Protein AF-A0A3L7P9E7-F1 (afdb_monomer)

Foldseek 3Di:
DVVVVVVVVVVVVVVVCVVLLLVLLVQLQVLCVVLVHDRDDSVLSSVLRVVLVVQLVVLLQVLLLVVLQVVCVVDVDCPDPVSNPDDSVNSVVDDPVVSLVSLVVPPVGSCVSNVRSLVRSLVSQCVSRVDPSVSSSSSSVSSVVVSVVVVVVVVVVVVVVVVVVCVVCVPVVVVVVVVVVVVVVCPPVVVVCVVVVVVVVVVVVVVVVPVPDDDDDDDDDDDDDDDDDDDDDDDDDDDDDDPPPVVVVVVVVVVVCVVCVVVLVVVCVVCVVVLVVDPPVVSVCVVVVVVVVVVVVVVVVVVVVVVVVVVVVVCVVVVVPPDPPVQVPLAQDEPVVLPDQPFDDDQKFKDFVNFTWAFAEKEKAFEADPQPDDDLVCRLVVLCQLPNPRSVRCVRRVHHGYYHYHDHDQVVFLVVLVVSYHFPDDPPFFGQWAKEWGWECPDPTIMIMITIIGTPDGHPRHYDYDYYSCSPVGMDMDGDD

Mean predicted aligned error: 16.11 Å

Nearest PDB structures (foldseek):
  5i6r-assembly1_A-2  TM=1.136E-01  e=8.515E+00  Homo sapiens

Solvent-accessible surface area (backbone atoms only — not comparable to full-atom values): 27394 Å² total; per-residue (Å²): 111,70,71,58,62,58,49,51,55,54,51,51,51,50,54,52,47,66,57,47,46,61,53,50,22,51,43,44,34,51,28,28,47,75,71,74,40,81,61,61,52,70,71,54,27,59,50,41,49,57,51,22,52,50,48,18,49,52,39,25,51,54,46,35,50,52,50,52,59,59,43,57,78,75,42,88,64,86,65,65,75,74,60,81,76,51,50,69,71,61,54,67,71,44,57,68,71,58,53,48,53,59,36,54,71,38,80,93,52,45,63,52,26,58,54,50,12,50,52,46,24,31,50,43,44,15,66,65,66,75,45,60,65,74,58,22,44,51,31,49,52,50,28,50,54,53,48,50,52,50,48,55,51,50,52,50,50,50,53,49,52,50,52,52,52,46,66,77,37,55,68,60,47,54,52,49,50,50,49,51,48,52,58,66,67,44,68,48,66,64,57,55,46,47,53,46,50,54,48,47,54,54,41,54,62,48,54,74,69,55,82,68,80,88,84,89,84,92,86,90,89,87,88,82,90,82,86,90,78,93,85,83,88,84,85,88,78,92,86,89,84,84,80,52,71,64,57,51,50,50,53,51,50,52,54,47,48,67,69,43,46,67,55,50,52,54,48,48,61,70,40,42,76,62,43,69,77,46,59,68,73,58,36,57,40,43,74,72,52,39,53,56,57,50,52,53,50,51,50,51,50,50,50,52,46,52,50,48,52,48,48,53,50,47,46,56,65,52,49,71,71,78,59,76,67,76,73,66,68,78,66,70,44,52,56,68,76,65,59,74,79,85,51,73,86,62,59,61,42,43,18,52,80,81,45,53,33,43,56,50,31,41,36,41,23,30,34,45,90,77,24,70,86,84,57,76,85,47,50,39,62,54,33,26,70,57,40,82,67,40,22,61,46,47,67,55,42,64,37,51,75,44,77,50,71,72,36,78,41,87,76,52,44,42,55,52,51,64,70,29,49,43,66,80,63,61,90,92,55,65,30,40,46,32,38,39,21,35,46,48,60,75,80,90,28,36,34,34,41,36,40,38,28,46,31,85,56,75,33,82,64,49,72,44,80,40,65,54,86,46,46,60,78,45,45,47,80,42,76,62,130

Radius of gyration: 39.95 Å; Cα contacts (8 Å, |Δi|>4): 438; chains: 1; bounding box: 113×69×103 Å

pLDDT: mean 83.13, std 16.73, range [32.22, 98.38]

Secondary structure (DSSP, 8-state):
-HHHHHHHHHHHHHHHHHHHHHHHHHHHHHHHHHTTPPPPPHHHHHHHHHHHHHHHHHHHHHHHHHHHHHHHHH--S---TTTTT--HHHHHHS-HHHHHHHHHT-TTTTTHHHHHHHHHHHHHHHHHHT--HHHHHHHHHHHHHHHHHHHHHHHHHHHHHHHHHHHH-HHHHHHHHHHHHHHHT---HHHHHHHHHHHHHHHHHHHHHH-S-----------------------------SSHHHHHHHHHHHHHHHHHHHHHHHHHHHHHHHHTTS-HHHHHHIIIIIHHHHHHHHHHHHHHHHHHHHHHHHHHHHHHHH--------PPEEGGGG-S-SSPP-SEEEEETTEEEEEEEEEEEEBSSSS----GGGHHHHHHHHSTTHHHHHHHH--EEEEPPPB--TTHHHHHHHHHEE-SSPTTS-EEEEEEEEEE-STT--EEEEEEEEEEEEES--EEEPPTTTHHHHEEEEE--

Structure (mmCIF, N/CA/C/O backbone):
data_AF-A0A3L7P9E7-F1
#
_entry.id   AF-A0A3L7P9E7-F1
#
loop_
_atom_site.group_PDB
_atom_site.id
_atom_site.type_symbol
_atom_site.label_atom_id
_atom_site.label_alt_id
_atom_site.label_comp_id
_atom_site.label_asym_id
_atom_site.label_entity_id
_atom_site.label_seq_id
_atom_site.pdbx_PDB_ins_code
_atom_site.Cartn_x
_atom_site.Cartn_y
_atom_site.Cartn_z
_atom_site.occupancy
_atom_site.B_iso_or_equiv
_atom_site.auth_seq_id
_atom_site.auth_comp_id
_atom_site.auth_asym_id
_atom_site.auth_atom_id
_atom_site.pdbx_PDB_model_num
ATOM 1 N N . MET A 1 1 ? 33.850 -22.495 -23.820 1.00 42.66 1 MET A N 1
ATOM 2 C CA . MET A 1 1 ? 33.641 -21.0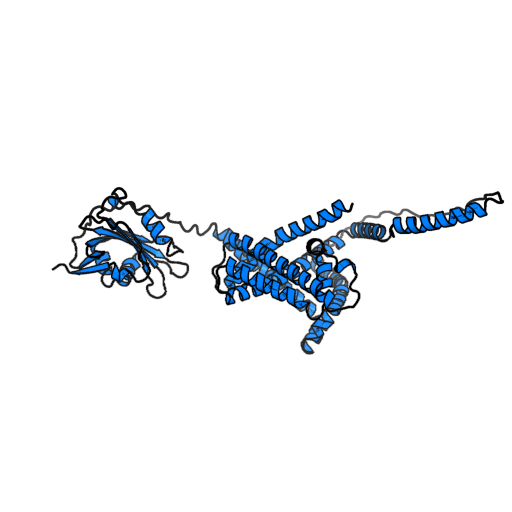31 -23.702 1.00 42.66 1 MET A CA 1
ATOM 3 C C . MET A 1 1 ? 32.177 -20.617 -23.871 1.00 42.66 1 MET A C 1
ATOM 5 O O . MET A 1 1 ? 31.767 -19.700 -23.173 1.00 42.66 1 MET A O 1
ATOM 9 N N . GLU A 1 2 ? 31.360 -21.307 -24.678 1.00 44.41 2 GLU A N 1
ATOM 10 C CA . GLU A 1 2 ? 29.907 -21.038 -24.782 1.00 44.41 2 GLU A CA 1
ATOM 11 C C . GLU A 1 2 ? 29.156 -21.143 -23.442 1.00 44.41 2 GLU A C 1
ATOM 13 O O . GLU A 1 2 ? 28.278 -20.334 -23.158 1.00 44.41 2 GLU A O 1
ATOM 18 N N . PHE A 1 3 ? 29.571 -22.058 -22.558 1.00 48.28 3 PHE A N 1
ATOM 19 C CA . PHE A 1 3 ? 28.985 -22.191 -21.220 1.00 48.28 3 PHE A CA 1
ATOM 20 C C . PHE A 1 3 ? 29.158 -20.923 -20.361 1.00 48.28 3 PHE A C 1
ATOM 22 O O . PHE A 1 3 ? 28.225 -20.516 -19.675 1.00 48.28 3 PHE A O 1
ATOM 29 N N . LEU A 1 4 ? 30.308 -20.240 -20.440 1.00 46.34 4 LEU A N 1
ATOM 30 C CA . LEU A 1 4 ? 30.561 -19.002 -19.684 1.00 46.34 4 LEU A CA 1
ATOM 31 C C . LEU A 1 4 ? 29.847 -17.786 -20.298 1.00 46.34 4 LEU A C 1
ATOM 33 O O . LEU A 1 4 ? 29.355 -16.937 -19.558 1.00 46.34 4 LEU A O 1
ATOM 37 N N . ALA A 1 5 ? 29.724 -17.731 -21.629 1.00 58.94 5 ALA A N 1
ATOM 38 C CA . ALA A 1 5 ? 28.963 -16.687 -22.322 1.00 58.94 5 ALA A CA 1
ATOM 39 C C . ALA A 1 5 ? 27.445 -16.796 -22.070 1.00 58.94 5 ALA A C 1
ATOM 41 O O . ALA A 1 5 ? 26.758 -15.783 -21.976 1.00 58.94 5 ALA A O 1
ATOM 42 N N . SER A 1 6 ? 26.929 -18.017 -21.897 1.00 68.38 6 SER A N 1
ATOM 43 C CA . SER A 1 6 ? 25.537 -18.269 -21.504 1.00 68.38 6 SER A CA 1
ATOM 44 C C . SER A 1 6 ? 25.238 -17.787 -20.078 1.00 68.38 6 SER A C 1
ATOM 46 O O . SER A 1 6 ? 24.182 -17.213 -19.824 1.00 68.38 6 SER A O 1
ATOM 48 N N . HIS A 1 7 ? 26.155 -17.999 -19.128 1.00 76.38 7 HIS A N 1
ATOM 49 C CA . HIS A 1 7 ? 25.916 -17.666 -17.717 1.00 76.38 7 HIS A CA 1
ATOM 50 C C . HIS A 1 7 ? 26.049 -16.168 -17.413 1.00 76.38 7 HIS A C 1
ATOM 52 O O . HIS A 1 7 ? 25.326 -15.654 -16.558 1.00 76.38 7 HIS A O 1
ATOM 58 N N . SER A 1 8 ? 26.920 -15.443 -18.122 1.00 78.50 8 SER A N 1
ATOM 59 C CA . SER A 1 8 ? 27.117 -14.005 -17.894 1.00 78.50 8 SER A CA 1
ATOM 60 C C . SER A 1 8 ? 25.863 -13.174 -18.198 1.00 78.50 8 SER A C 1
ATOM 62 O O . SER A 1 8 ? 25.577 -12.218 -17.477 1.00 78.50 8 SER A O 1
ATOM 64 N N . GLY A 1 9 ? 25.069 -13.573 -19.199 1.00 78.12 9 GLY A N 1
ATOM 65 C CA . GLY A 1 9 ? 23.810 -12.906 -19.543 1.00 78.12 9 GLY A CA 1
ATOM 66 C C . GLY A 1 9 ? 22.757 -12.997 -18.435 1.00 78.12 9 GLY A C 1
ATOM 67 O O . GLY A 1 9 ? 22.134 -11.993 -18.088 1.00 78.12 9 GLY A O 1
ATOM 68 N N . TRP A 1 10 ? 22.601 -14.176 -17.825 1.00 80.44 10 TRP A N 1
ATOM 69 C CA . TRP A 1 10 ? 21.658 -14.381 -16.721 1.00 80.44 10 TRP A CA 1
ATOM 70 C C . TRP A 1 10 ? 22.066 -13.632 -15.456 1.00 80.44 10 TRP A C 1
ATOM 72 O O . TRP A 1 10 ? 21.206 -13.065 -14.786 1.00 80.44 10 TRP A O 1
ATOM 82 N N . ILE A 1 11 ? 23.367 -13.581 -15.153 1.00 82.75 11 ILE A N 1
ATOM 83 C CA . ILE A 1 11 ? 23.885 -12.817 -14.011 1.00 82.75 11 ILE A CA 1
ATOM 84 C C . ILE A 1 11 ? 23.603 -11.327 -14.206 1.00 82.75 11 ILE A C 1
ATOM 86 O O . ILE A 1 11 ? 23.070 -10.689 -13.301 1.00 82.75 11 ILE A O 1
ATOM 90 N N . LEU A 1 12 ? 23.888 -10.780 -15.393 1.00 81.19 12 LEU A N 1
ATOM 91 C CA . LEU A 1 12 ? 23.609 -9.376 -15.694 1.00 81.19 12 LEU A CA 1
ATOM 92 C C . LEU A 1 12 ? 22.113 -9.073 -15.547 1.00 81.19 12 LEU A C 1
ATOM 94 O O . LEU A 1 12 ? 21.746 -8.117 -14.869 1.00 81.19 12 LEU A O 1
ATOM 98 N N . LEU A 1 13 ? 21.250 -9.924 -16.109 1.00 82.50 13 LEU A N 1
ATOM 99 C CA . LEU A 1 13 ? 19.800 -9.762 -16.032 1.00 82.50 13 LEU A CA 1
ATOM 100 C C . LEU A 1 13 ? 19.285 -9.851 -14.589 1.00 82.50 13 LEU A C 1
ATOM 102 O O . LEU A 1 13 ? 18.456 -9.036 -14.187 1.00 82.50 13 LEU A O 1
ATOM 106 N N . ALA A 1 14 ? 19.810 -10.782 -13.788 1.00 85.75 14 ALA A N 1
ATOM 107 C CA . ALA A 1 14 ? 19.477 -10.908 -12.372 1.00 85.75 14 ALA A CA 1
ATOM 108 C C . ALA A 1 14 ? 19.924 -9.676 -11.570 1.00 85.75 14 ALA A C 1
ATOM 110 O O . ALA A 1 14 ? 19.140 -9.142 -10.786 1.00 85.75 14 ALA A O 1
ATOM 111 N N . CYS A 1 15 ? 21.140 -9.173 -11.797 1.00 86.12 15 CYS A N 1
ATOM 112 C CA . CYS A 1 15 ? 21.637 -7.949 -11.167 1.00 86.12 15 CYS A CA 1
ATOM 113 C C . CYS A 1 15 ? 20.796 -6.727 -11.558 1.00 86.12 15 CYS A C 1
ATOM 115 O O . CYS A 1 15 ? 20.397 -5.944 -10.694 1.00 86.12 15 CYS A O 1
ATOM 117 N N . THR A 1 16 ? 20.471 -6.581 -12.844 1.00 85.75 16 THR A N 1
ATOM 118 C CA . THR A 1 16 ? 19.607 -5.503 -13.334 1.00 85.75 16 THR A CA 1
ATOM 119 C C . THR A 1 16 ? 18.213 -5.591 -12.715 1.00 85.75 16 THR A C 1
ATOM 121 O O . THR A 1 16 ? 17.692 -4.577 -12.252 1.00 85.75 16 THR A O 1
ATOM 124 N N . ALA A 1 17 ? 17.624 -6.786 -12.626 1.00 88.25 17 ALA A N 1
ATOM 125 C CA . ALA A 1 17 ? 16.331 -6.992 -11.979 1.00 88.25 17 ALA A CA 1
ATOM 126 C C . ALA A 1 17 ? 16.376 -6.650 -10.479 1.00 88.25 17 ALA A C 1
ATOM 128 O O . ALA A 1 17 ? 15.481 -5.968 -9.978 1.00 88.25 17 ALA A O 1
ATOM 129 N N . LEU A 1 18 ? 17.439 -7.049 -9.775 1.00 89.94 18 LEU A N 1
ATOM 130 C CA . LEU A 1 18 ? 17.623 -6.784 -8.345 1.00 89.94 18 LEU A CA 1
ATOM 131 C C . LEU A 1 18 ? 17.673 -5.280 -8.038 1.00 89.94 18 LEU A C 1
ATOM 133 O O . LEU A 1 18 ? 17.160 -4.849 -7.008 1.00 89.94 18 LEU A O 1
ATOM 137 N N . ILE A 1 19 ? 18.221 -4.476 -8.952 1.00 89.31 19 ILE A N 1
ATOM 138 C CA . ILE A 1 19 ? 18.267 -3.012 -8.831 1.00 89.31 19 ILE A CA 1
ATOM 139 C C . ILE A 1 19 ? 16.945 -2.368 -9.277 1.00 89.31 19 ILE A C 1
ATOM 141 O O . ILE A 1 19 ? 16.421 -1.487 -8.593 1.00 89.31 19 ILE A O 1
ATOM 145 N N . LEU A 1 20 ? 16.377 -2.794 -10.410 1.00 92.12 20 LEU A N 1
ATOM 146 C CA . LEU A 1 20 ? 15.202 -2.143 -10.999 1.00 92.12 20 LEU A CA 1
ATOM 147 C C . LEU A 1 20 ? 13.890 -2.459 -10.273 1.00 92.12 20 LEU A C 1
ATOM 149 O O . LEU A 1 20 ? 12.999 -1.606 -10.270 1.00 92.12 20 LEU A O 1
ATOM 153 N N . ILE A 1 21 ? 13.747 -3.634 -9.647 1.00 94.38 21 ILE A N 1
ATOM 154 C CA . ILE A 1 21 ? 12.513 -4.015 -8.939 1.00 94.38 21 ILE A CA 1
ATOM 155 C C . ILE A 1 21 ? 12.231 -3.074 -7.750 1.00 94.38 21 ILE A C 1
ATOM 157 O O . ILE A 1 21 ? 11.136 -2.506 -7.713 1.00 94.38 21 ILE A O 1
ATOM 161 N N . PRO A 1 22 ? 13.172 -2.817 -6.815 1.00 94.00 22 PRO A N 1
ATOM 162 C CA . PRO A 1 22 ? 12.956 -1.869 -5.719 1.00 94.00 22 PRO A CA 1
ATOM 163 C C . PRO A 1 22 ? 12.655 -0.446 -6.194 1.00 94.00 22 PRO A C 1
ATOM 165 O O . PRO A 1 22 ? 11.786 0.224 -5.630 1.00 94.00 22 PRO A O 1
ATOM 168 N N . ILE A 1 23 ? 13.345 0.009 -7.245 1.00 93.06 23 ILE A N 1
ATOM 169 C CA . ILE A 1 23 ? 13.146 1.343 -7.823 1.00 93.06 23 ILE A CA 1
ATOM 170 C C . ILE A 1 23 ? 11.742 1.452 -8.427 1.00 93.06 23 ILE A C 1
ATOM 172 O O . ILE A 1 23 ? 11.002 2.386 -8.118 1.00 93.06 23 ILE A O 1
ATOM 176 N N . SER A 1 24 ? 11.330 0.452 -9.205 1.00 96.25 24 SER A N 1
ATOM 177 C CA . SER A 1 24 ? 9.988 0.379 -9.787 1.00 96.25 24 SER A CA 1
ATOM 178 C C . SER A 1 24 ? 8.899 0.281 -8.712 1.00 96.25 24 SER A C 1
ATOM 180 O O . SER A 1 24 ? 7.861 0.927 -8.831 1.00 96.25 24 SER A O 1
ATOM 182 N N . ALA A 1 25 ? 9.131 -0.465 -7.626 1.00 95.50 25 ALA A N 1
ATOM 183 C CA . ALA A 1 25 ? 8.208 -0.550 -6.490 1.00 95.50 25 ALA A CA 1
ATOM 184 C C . ALA A 1 25 ? 8.063 0.794 -5.761 1.00 95.50 25 ALA A C 1
ATOM 186 O O . ALA A 1 25 ? 6.965 1.161 -5.337 1.00 95.50 25 ALA A O 1
ATOM 187 N N . PHE A 1 26 ? 9.151 1.555 -5.635 1.00 95.75 26 PHE A N 1
ATOM 188 C CA . PHE A 1 26 ? 9.108 2.915 -5.103 1.00 95.75 26 PHE A CA 1
ATOM 189 C C . PHE A 1 26 ? 8.322 3.861 -6.022 1.00 95.75 26 PHE A C 1
ATOM 191 O O . PHE A 1 26 ? 7.464 4.604 -5.542 1.00 95.75 26 PHE A O 1
ATOM 198 N N . ILE A 1 27 ? 8.561 3.795 -7.333 1.00 95.44 27 ILE A N 1
ATOM 199 C CA . ILE A 1 27 ? 7.838 4.582 -8.341 1.00 95.44 27 ILE A CA 1
ATOM 200 C C . ILE A 1 27 ? 6.341 4.266 -8.307 1.00 95.44 27 ILE A C 1
ATOM 202 O O . ILE A 1 27 ? 5.539 5.194 -8.246 1.00 95.44 27 ILE A O 1
ATOM 206 N N . LEU A 1 28 ? 5.961 2.986 -8.240 1.00 95.62 28 LEU A N 1
ATOM 207 C CA . LEU A 1 28 ? 4.561 2.571 -8.137 1.00 95.62 28 LEU A CA 1
ATOM 208 C C . LEU A 1 28 ? 3.865 3.194 -6.915 1.00 95.62 28 LEU A C 1
ATOM 210 O O . LEU A 1 28 ? 2.740 3.677 -7.022 1.00 95.62 28 LEU A O 1
ATOM 214 N N . ARG A 1 29 ? 4.530 3.231 -5.752 1.00 95.50 29 ARG A N 1
ATOM 215 C CA . ARG A 1 29 ? 3.968 3.861 -4.541 1.00 95.50 29 ARG A CA 1
ATOM 216 C C . ARG A 1 29 ? 3.735 5.357 -4.722 1.00 95.50 29 ARG A C 1
ATOM 218 O O . ARG A 1 29 ? 2.708 5.859 -4.274 1.00 95.50 29 ARG A O 1
ATOM 225 N N . ASN A 1 30 ? 4.668 6.054 -5.369 1.00 92.62 30 ASN A N 1
ATOM 226 C CA . ASN A 1 30 ? 4.513 7.479 -5.658 1.00 92.62 30 ASN A CA 1
ATOM 227 C C . ASN A 1 30 ? 3.399 7.721 -6.680 1.00 92.62 30 ASN A C 1
ATOM 229 O O . ASN A 1 30 ? 2.602 8.633 -6.489 1.00 92.62 30 ASN A O 1
ATOM 233 N N . ALA A 1 31 ? 3.294 6.873 -7.706 1.00 93.62 31 ALA A N 1
ATOM 234 C CA . ALA A 1 31 ? 2.213 6.940 -8.682 1.00 93.62 31 ALA A CA 1
ATOM 235 C C . ALA A 1 31 ? 0.837 6.757 -8.015 1.00 93.62 31 ALA A C 1
ATOM 237 O O . ALA A 1 31 ? -0.071 7.542 -8.273 1.00 93.62 31 ALA A O 1
ATOM 238 N N . CYS A 1 32 ? 0.701 5.806 -7.081 1.00 93.62 32 CYS A N 1
ATOM 239 C CA . CYS A 1 32 ? -0.526 5.635 -6.291 1.00 93.62 32 CYS A CA 1
ATOM 240 C C . CYS A 1 32 ? -0.865 6.890 -5.471 1.00 93.62 32 CYS A C 1
ATOM 242 O O . CYS A 1 32 ? -2.014 7.323 -5.468 1.00 93.62 32 CYS A O 1
ATOM 244 N N . GLY A 1 33 ? 0.138 7.498 -4.825 1.00 88.06 33 GLY A N 1
ATOM 245 C CA . GLY A 1 33 ? -0.046 8.726 -4.048 1.00 88.06 33 GLY A CA 1
ATOM 246 C C . GLY A 1 33 ? -0.485 9.921 -4.901 1.00 88.06 33 GLY A C 1
ATOM 247 O O . GLY A 1 33 ? -1.366 10.668 -4.491 1.00 88.06 33 GLY A O 1
ATOM 248 N N . ILE A 1 34 ? 0.072 10.072 -6.109 1.00 90.31 34 ILE A N 1
ATOM 249 C CA . ILE A 1 34 ? -0.331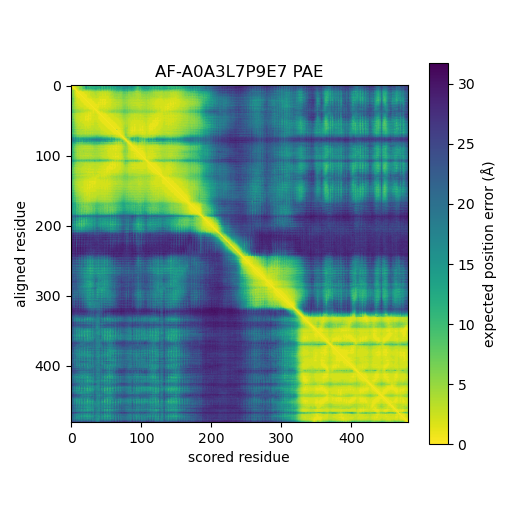 11.117 -7.067 1.00 90.31 34 ILE A CA 1
ATOM 250 C C . ILE A 1 34 ? -1.779 10.904 -7.535 1.00 90.31 34 ILE A C 1
ATOM 252 O O . ILE A 1 34 ? -2.516 11.870 -7.710 1.00 90.31 34 ILE A O 1
ATOM 256 N N . CYS A 1 35 ? -2.213 9.651 -7.689 1.00 91.00 35 CYS A N 1
ATOM 257 C CA . CYS A 1 35 ? -3.585 9.300 -8.060 1.00 91.00 35 CYS A CA 1
ATOM 258 C C . CYS A 1 35 ? -4.576 9.271 -6.875 1.00 91.00 35 CYS A C 1
ATOM 260 O O . CYS A 1 35 ? -5.692 8.774 -7.037 1.00 91.00 35 CYS A O 1
ATOM 262 N N . GLY A 1 36 ? -4.186 9.757 -5.689 1.00 87.69 36 GLY A N 1
ATOM 263 C CA . GLY A 1 36 ? -5.054 9.813 -4.506 1.00 87.69 36 GLY A CA 1
ATOM 264 C C . GLY A 1 36 ? -5.481 8.441 -3.972 1.00 87.69 36 GLY A C 1
ATOM 265 O O . GLY A 1 36 ? -6.523 8.333 -3.336 1.00 87.69 36 GLY A O 1
ATOM 266 N N . GLN A 1 37 ? -4.722 7.385 -4.274 1.00 92.31 37 GLN A N 1
ATOM 267 C CA . GLN A 1 37 ? -4.977 6.037 -3.770 1.00 92.31 37 GLN A CA 1
ATOM 268 C C . GLN A 1 37 ? -4.158 5.758 -2.512 1.00 92.31 37 GLN A C 1
ATOM 270 O O . GLN A 1 37 ? -3.064 6.304 -2.326 1.00 92.31 37 GLN A O 1
ATOM 275 N N . ASP A 1 38 ? -4.657 4.840 -1.685 1.00 86.19 38 ASP A N 1
ATOM 276 C CA . ASP A 1 38 ? -3.918 4.336 -0.534 1.00 86.19 38 ASP A CA 1
ATOM 277 C C . ASP A 1 38 ? -2.554 3.800 -0.975 1.00 86.19 38 ASP A C 1
ATOM 279 O O . ASP A 1 38 ? -2.442 2.950 -1.864 1.00 86.19 38 ASP A O 1
ATOM 283 N N . LEU A 1 39 ? -1.486 4.302 -0.349 1.00 91.12 39 LEU A N 1
ATOM 284 C CA . LEU A 1 39 ? -0.137 3.893 -0.712 1.00 91.12 39 LEU A CA 1
ATOM 285 C C . LEU A 1 39 ? 0.041 2.406 -0.380 1.00 91.12 39 LEU A C 1
ATOM 287 O O . LEU A 1 39 ? 0.023 2.049 0.805 1.00 91.12 39 LEU A O 1
ATOM 291 N N . PRO A 1 40 ? 0.308 1.531 -1.371 1.00 90.19 40 PRO A N 1
ATOM 292 C CA . PRO A 1 40 ? 0.551 0.135 -1.071 1.00 90.19 40 PRO A CA 1
ATOM 293 C C . PRO A 1 40 ? 1.770 0.024 -0.154 1.00 90.19 40 PRO A C 1
ATOM 295 O O . PRO A 1 40 ? 2.735 0.804 -0.235 1.00 90.19 40 PRO A O 1
ATOM 298 N N . THR A 1 41 ? 1.738 -0.960 0.744 1.00 90.81 41 THR A N 1
ATOM 299 C CA . THR A 1 41 ? 2.914 -1.281 1.553 1.00 90.81 41 THR A CA 1
ATOM 300 C C . THR A 1 41 ? 4.076 -1.621 0.621 1.00 90.81 41 THR A C 1
ATOM 302 O O . THR A 1 41 ? 3.881 -2.169 -0.465 1.00 90.81 41 THR A O 1
ATOM 305 N N . PHE A 1 42 ? 5.309 -1.303 1.025 1.00 92.19 42 PHE A N 1
ATOM 306 C CA . PHE A 1 42 ? 6.476 -1.577 0.179 1.00 92.19 42 PHE A CA 1
ATOM 307 C C . PHE A 1 42 ? 6.579 -3.065 -0.185 1.00 92.19 42 PHE A C 1
ATOM 309 O O . PHE A 1 42 ? 6.872 -3.397 -1.326 1.00 92.19 42 PHE A O 1
ATOM 316 N N . ARG A 1 43 ? 6.225 -3.957 0.751 1.00 89.50 43 ARG A N 1
ATOM 317 C CA . ARG A 1 43 ? 6.154 -5.404 0.517 1.00 89.50 43 ARG A CA 1
ATOM 318 C C . ARG A 1 43 ? 5.131 -5.770 -0.562 1.00 89.50 43 ARG A C 1
ATOM 320 O O . ARG A 1 43 ? 5.443 -6.579 -1.423 1.00 89.50 43 ARG A O 1
ATOM 327 N N . LYS A 1 44 ? 3.941 -5.155 -0.545 1.00 90.94 44 LYS A N 1
ATOM 328 C CA . LYS A 1 44 ? 2.915 -5.362 -1.578 1.00 90.94 44 LYS A CA 1
ATOM 329 C C . LYS A 1 44 ? 3.415 -4.873 -2.942 1.00 90.94 44 LYS A C 1
ATOM 331 O O . LYS A 1 44 ? 3.332 -5.615 -3.911 1.00 90.94 44 LYS A O 1
ATOM 336 N N . ALA A 1 45 ? 4.025 -3.688 -3.007 1.00 94.88 45 ALA A N 1
ATOM 337 C CA . ALA A 1 45 ? 4.606 -3.157 -4.244 1.00 94.88 45 ALA A CA 1
ATOM 338 C C . ALA A 1 45 ? 5.742 -4.042 -4.801 1.00 94.88 45 ALA A C 1
ATOM 340 O O . ALA A 1 45 ? 5.788 -4.286 -6.002 1.00 94.88 45 ALA A O 1
ATOM 341 N N . MET A 1 46 ? 6.603 -4.584 -3.932 1.00 94.31 46 MET A N 1
ATOM 342 C CA . MET A 1 46 ? 7.680 -5.517 -4.300 1.00 94.31 46 MET A CA 1
ATOM 343 C C . MET A 1 46 ? 7.180 -6.840 -4.891 1.00 94.31 46 MET A C 1
ATOM 345 O O . MET A 1 46 ? 7.948 -7.509 -5.570 1.00 94.31 46 MET A O 1
ATOM 349 N N . VAL A 1 47 ? 5.925 -7.224 -4.644 1.00 94.62 47 VAL A N 1
ATOM 350 C CA . VAL A 1 47 ? 5.301 -8.418 -5.241 1.00 94.62 47 VAL A CA 1
ATOM 351 C C . VAL A 1 47 ? 4.527 -8.052 -6.504 1.00 94.62 47 VAL A C 1
ATOM 353 O O . VAL A 1 47 ? 4.658 -8.722 -7.524 1.00 94.62 47 VAL A O 1
ATOM 356 N N . VAL A 1 48 ? 3.751 -6.965 -6.458 1.00 94.88 48 VAL A N 1
ATOM 357 C CA . VAL A 1 48 ? 2.912 -6.527 -7.582 1.00 94.88 48 VAL A CA 1
ATOM 358 C C . VAL A 1 48 ? 3.762 -6.151 -8.793 1.00 94.88 48 VAL A C 1
ATOM 360 O O . VAL A 1 48 ? 3.456 -6.593 -9.891 1.00 94.88 48 VAL A O 1
ATOM 363 N N . VAL A 1 49 ? 4.854 -5.401 -8.618 1.00 96.44 49 VAL A N 1
ATOM 364 C CA . VAL A 1 49 ? 5.710 -4.978 -9.740 1.00 96.44 49 VAL A CA 1
ATOM 365 C C . VAL A 1 49 ? 6.270 -6.154 -10.549 1.00 96.44 49 VAL A C 1
ATOM 367 O O . VAL A 1 49 ? 6.033 -6.178 -11.755 1.00 96.44 49 VAL A O 1
ATOM 370 N N . PRO A 1 50 ? 6.992 -7.131 -9.965 1.00 95.94 50 PRO A N 1
ATOM 371 C CA . PRO A 1 50 ? 7.511 -8.249 -10.746 1.00 95.94 50 PRO A CA 1
ATOM 372 C C . PRO A 1 50 ? 6.393 -9.121 -11.322 1.00 95.94 50 PRO A C 1
ATOM 374 O O . PRO A 1 50 ? 6.529 -9.570 -12.455 1.00 95.94 50 PRO A O 1
ATOM 377 N N . ALA A 1 51 ? 5.277 -9.311 -10.607 1.00 95.50 51 ALA A N 1
ATOM 378 C CA . ALA A 1 51 ? 4.128 -10.049 -11.131 1.00 95.50 51 ALA A CA 1
ATOM 379 C C . ALA A 1 51 ? 3.534 -9.372 -12.380 1.00 95.50 51 ALA A C 1
ATOM 381 O O . ALA A 1 51 ? 3.357 -10.026 -13.405 1.00 95.50 51 ALA A O 1
ATOM 382 N N . THR A 1 52 ? 3.306 -8.057 -12.326 1.00 95.44 52 THR A N 1
ATOM 383 C CA . THR A 1 52 ? 2.831 -7.253 -13.460 1.00 95.44 52 THR A CA 1
ATOM 384 C C . THR A 1 52 ? 3.822 -7.289 -14.626 1.00 95.44 52 THR A C 1
ATOM 386 O O . THR A 1 52 ? 3.409 -7.484 -15.766 1.00 95.44 52 THR A O 1
ATOM 389 N N . THR A 1 53 ? 5.127 -7.148 -14.365 1.00 94.94 53 THR A N 1
ATOM 390 C CA . THR A 1 53 ? 6.170 -7.189 -15.406 1.00 94.94 53 THR A CA 1
ATOM 391 C C . THR A 1 53 ? 6.249 -8.556 -16.085 1.00 94.94 53 THR A C 1
ATOM 393 O O . THR A 1 53 ? 6.319 -8.621 -17.310 1.00 94.94 53 THR A O 1
ATOM 396 N N . LEU A 1 54 ? 6.205 -9.649 -15.316 1.00 94.81 54 LEU A N 1
ATOM 397 C CA . LEU A 1 54 ? 6.200 -11.008 -15.862 1.00 94.81 54 LEU A CA 1
ATOM 398 C C . LEU A 1 54 ? 4.940 -11.266 -16.690 1.00 94.81 54 LEU A C 1
ATOM 400 O O . LEU A 1 54 ? 5.040 -11.775 -17.802 1.00 94.81 54 LEU A O 1
ATOM 404 N N . ALA A 1 55 ? 3.770 -10.867 -16.188 1.00 95.19 55 ALA A N 1
ATOM 405 C CA . ALA A 1 55 ? 2.514 -11.013 -16.915 1.00 95.19 55 ALA A CA 1
ATOM 406 C C . ALA A 1 55 ? 2.528 -10.236 -18.243 1.00 95.19 55 ALA A C 1
ATOM 408 O O . ALA A 1 55 ? 2.133 -10.776 -19.274 1.00 95.19 55 ALA A O 1
ATOM 409 N N . ALA A 1 56 ? 3.047 -9.003 -18.241 1.00 95.56 56 ALA A N 1
ATOM 410 C CA . ALA A 1 56 ? 3.211 -8.198 -19.450 1.00 95.56 56 ALA A CA 1
ATOM 411 C C . ALA A 1 56 ? 4.178 -8.851 -20.450 1.00 95.56 56 ALA A C 1
ATOM 413 O O . ALA A 1 56 ? 3.894 -8.893 -21.645 1.00 95.56 56 ALA A O 1
ATOM 414 N N . PHE A 1 57 ? 5.301 -9.386 -19.962 1.00 95.62 57 PHE A N 1
ATOM 415 C CA . PHE A 1 57 ? 6.295 -10.070 -20.785 1.00 95.62 57 PHE A CA 1
ATOM 416 C C . PHE A 1 57 ? 5.723 -11.321 -21.458 1.00 95.62 57 PHE A C 1
ATOM 418 O O . PHE A 1 57 ? 5.832 -11.457 -22.673 1.00 95.62 57 PHE A O 1
ATOM 425 N N . PHE A 1 58 ? 5.072 -12.207 -20.698 1.00 96.44 58 PHE A N 1
ATOM 426 C CA . PHE A 1 58 ? 4.470 -13.417 -21.262 1.00 96.44 58 PHE A CA 1
ATOM 427 C C . PHE A 1 58 ? 3.317 -13.101 -22.214 1.00 96.44 58 PHE A C 1
ATOM 429 O O . PHE A 1 58 ? 3.169 -13.775 -23.228 1.00 96.44 58 PHE A O 1
ATOM 436 N N . ALA A 1 59 ? 2.532 -12.057 -21.934 1.00 96.38 59 ALA A N 1
ATOM 437 C CA . ALA A 1 59 ? 1.496 -11.595 -22.850 1.00 96.38 59 ALA A CA 1
ATOM 438 C C . ALA A 1 59 ? 2.090 -11.094 -24.176 1.00 96.38 59 ALA A C 1
ATOM 440 O O . ALA A 1 59 ? 1.619 -11.491 -25.239 1.00 96.38 59 ALA A O 1
ATOM 441 N N . TRP A 1 60 ? 3.143 -10.269 -24.123 1.00 96.94 60 TRP A N 1
ATOM 442 C CA . TRP A 1 60 ? 3.855 -9.818 -25.320 1.00 96.94 60 TRP A CA 1
ATOM 443 C C . TRP A 1 60 ? 4.428 -11.000 -26.110 1.00 96.94 60 TRP A C 1
ATOM 445 O O . TRP A 1 60 ? 4.252 -11.069 -27.324 1.00 96.94 60 TRP A O 1
ATOM 455 N N . ASP A 1 61 ? 5.075 -11.941 -25.420 1.00 96.44 61 ASP A N 1
ATOM 456 C CA . ASP A 1 61 ? 5.764 -13.063 -26.052 1.00 96.44 61 ASP A CA 1
ATOM 457 C C . ASP A 1 61 ? 4.803 -14.056 -26.712 1.00 96.44 61 ASP A C 1
ATOM 459 O O . ASP A 1 61 ? 4.997 -14.432 -27.867 1.00 96.44 61 ASP A O 1
ATOM 463 N N . PHE A 1 62 ? 3.727 -14.426 -26.014 1.00 96.94 62 PHE A N 1
ATOM 464 C CA . PHE A 1 62 ? 2.717 -15.347 -26.525 1.00 96.94 62 PHE A CA 1
ATOM 465 C C . PHE A 1 62 ? 1.967 -14.762 -27.727 1.00 96.94 62 PHE A C 1
ATOM 467 O O . PHE A 1 62 ? 1.780 -15.436 -28.741 1.00 96.94 62 PHE A O 1
ATOM 474 N N . VAL A 1 63 ? 1.572 -13.486 -27.643 1.00 96.25 63 VAL A N 1
ATOM 475 C CA . VAL A 1 63 ? 0.888 -12.793 -28.744 1.00 96.25 63 VAL A CA 1
ATOM 476 C C . VAL A 1 63 ? 1.837 -12.590 -29.929 1.00 96.25 63 VAL A C 1
ATOM 478 O O . VAL A 1 63 ? 1.437 -12.814 -31.069 1.00 96.25 63 VAL A O 1
ATOM 481 N N . GLY A 1 64 ? 3.102 -12.238 -29.673 1.00 95.25 64 GLY A N 1
ATOM 482 C CA . GLY A 1 64 ? 4.136 -12.115 -30.702 1.00 95.25 64 GLY A CA 1
ATOM 483 C C . GLY A 1 64 ? 4.388 -13.429 -31.443 1.00 95.25 64 GLY A C 1
ATOM 484 O O . GLY A 1 64 ? 4.389 -13.439 -32.673 1.00 95.25 64 GLY A O 1
ATOM 485 N N . TYR A 1 65 ? 4.513 -14.542 -30.711 1.00 95.88 65 TYR A N 1
ATOM 486 C CA . TYR A 1 65 ? 4.627 -15.881 -31.294 1.00 95.88 65 TYR A CA 1
ATOM 487 C C . TYR A 1 65 ? 3.428 -16.215 -32.181 1.00 95.88 65 TYR A C 1
ATOM 489 O O . TYR A 1 65 ? 3.605 -16.581 -33.343 1.00 95.88 65 TYR A O 1
ATOM 497 N N . GLY A 1 66 ? 2.210 -16.046 -31.652 1.00 94.69 66 GLY A N 1
ATOM 498 C CA . GLY A 1 66 ? 0.986 -16.328 -32.396 1.00 94.69 66 GLY A CA 1
ATOM 499 C C . GLY A 1 66 ? 0.925 -15.536 -33.700 1.00 94.69 66 GLY A C 1
ATOM 500 O O . GLY A 1 66 ? 0.647 -16.097 -34.751 1.00 94.69 66 GLY A O 1
ATOM 501 N N . MET A 1 67 ? 1.266 -14.248 -33.665 1.00 93.06 67 MET A N 1
ATOM 502 C CA . MET A 1 67 ? 1.250 -13.392 -34.855 1.00 93.06 67 MET A CA 1
ATOM 503 C C . MET A 1 67 ? 2.271 -13.800 -35.905 1.00 93.06 67 MET A C 1
ATOM 505 O O . MET A 1 67 ? 1.925 -13.853 -37.083 1.00 93.06 67 MET A O 1
ATOM 509 N N . VAL A 1 68 ? 3.504 -14.112 -35.497 1.00 92.12 68 VAL A N 1
ATOM 510 C CA . VAL A 1 68 ? 4.516 -14.618 -36.429 1.00 92.12 68 VAL A CA 1
ATOM 511 C C . VAL A 1 68 ? 4.042 -15.927 -37.051 1.00 92.12 68 VAL A C 1
ATOM 513 O O . VAL A 1 68 ? 4.094 -16.056 -38.271 1.00 92.12 68 VAL A O 1
ATOM 516 N N . HIS A 1 69 ? 3.495 -16.843 -36.250 1.00 91.88 69 HIS A N 1
ATOM 517 C CA . HIS A 1 69 ? 2.979 -18.124 -36.725 1.00 91.88 69 HIS A CA 1
ATOM 518 C C . HIS A 1 69 ? 1.811 -17.955 -37.714 1.00 91.88 69 HIS A C 1
ATOM 520 O O . HIS A 1 69 ? 1.854 -18.503 -38.809 1.00 91.88 69 HIS A O 1
ATOM 526 N N . PHE A 1 70 ? 0.801 -17.140 -37.392 1.00 91.31 70 PHE A N 1
ATOM 527 C CA . PHE A 1 70 ? -0.335 -16.889 -38.292 1.00 91.31 70 PHE A CA 1
ATOM 528 C C . PHE A 1 70 ? 0.067 -16.130 -39.564 1.00 91.31 70 PHE A C 1
ATOM 530 O O . PHE A 1 70 ? -0.508 -16.346 -40.627 1.00 91.31 70 PHE A O 1
ATOM 537 N N . SER A 1 71 ? 1.069 -15.249 -39.490 1.00 89.38 71 SER A N 1
ATOM 538 C CA . SER A 1 71 ? 1.518 -14.484 -40.660 1.00 89.38 71 SER A CA 1
ATOM 539 C C . SER A 1 71 ? 2.195 -15.340 -41.733 1.00 89.38 71 SER A C 1
ATOM 541 O O . SER A 1 71 ? 2.208 -14.944 -42.898 1.00 89.38 71 SER A O 1
ATOM 543 N N . GLN A 1 72 ? 2.727 -16.512 -41.370 1.00 86.06 72 GLN A N 1
ATOM 544 C CA . GLN A 1 72 ? 3.377 -17.419 -42.320 1.00 86.06 72 GLN A CA 1
ATOM 545 C C . GLN A 1 72 ? 2.398 -17.967 -43.358 1.00 86.06 72 GLN A C 1
ATOM 547 O O . GLN A 1 72 ? 2.780 -18.164 -44.508 1.00 86.06 72 GLN A O 1
ATOM 552 N N . GLU A 1 73 ? 1.134 -18.156 -42.981 1.00 84.12 73 GLU A N 1
ATOM 553 C CA . GLU A 1 73 ? 0.081 -18.564 -43.915 1.00 84.12 73 GLU A CA 1
ATOM 554 C C . GLU A 1 73 ? -0.340 -17.410 -44.838 1.00 84.12 73 GLU A C 1
ATOM 556 O O . GLU A 1 73 ? -0.695 -17.628 -45.994 1.00 84.12 73 GLU A O 1
ATOM 561 N N . ALA A 1 74 ? -0.270 -16.168 -44.348 1.00 83.00 74 ALA A N 1
ATOM 562 C CA . ALA A 1 74 ? -0.754 -14.987 -45.062 1.00 83.00 74 ALA A CA 1
ATOM 563 C C . ALA A 1 74 ? 0.267 -14.382 -46.044 1.00 83.00 74 ALA A C 1
ATOM 565 O O . ALA A 1 74 ? -0.127 -13.744 -47.023 1.00 83.00 74 ALA A O 1
ATOM 566 N N . PHE A 1 75 ? 1.573 -14.551 -45.805 1.00 76.50 75 PHE A N 1
ATOM 567 C CA . PHE A 1 75 ? 2.629 -13.963 -46.634 1.00 76.50 75 PHE A CA 1
ATOM 568 C C . PHE A 1 75 ? 3.524 -15.04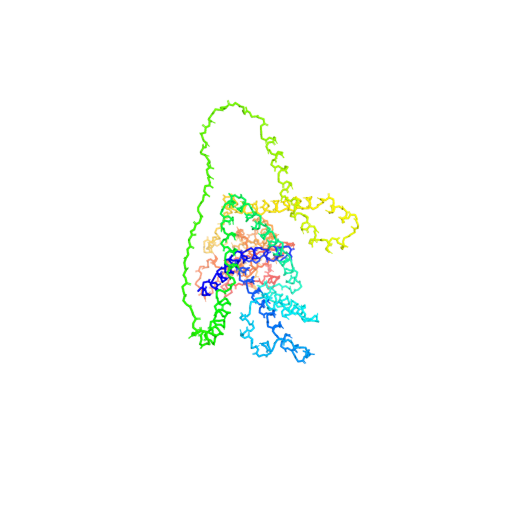8 -47.256 1.00 76.50 75 PHE A C 1
ATOM 570 O O . PHE A 1 75 ? 4.487 -15.471 -46.623 1.00 76.50 75 PHE A O 1
ATOM 577 N N . PRO A 1 76 ? 3.317 -15.432 -48.532 1.00 66.69 76 PRO A N 1
ATOM 578 C CA . PRO A 1 76 ? 4.123 -16.455 -49.214 1.00 66.69 76 PRO A CA 1
ATOM 579 C C . PRO A 1 76 ? 5.553 -16.005 -49.566 1.00 66.69 76 PRO A C 1
ATOM 581 O O . PRO A 1 76 ? 6.264 -16.688 -50.304 1.00 66.69 76 PRO A O 1
ATOM 584 N N . ARG A 1 77 ? 6.014 -14.849 -49.066 1.00 68.19 77 ARG A N 1
ATOM 585 C CA . ARG A 1 77 ? 7.432 -14.494 -49.186 1.00 68.19 77 ARG A CA 1
ATOM 586 C C . ARG A 1 77 ? 8.233 -15.460 -48.315 1.00 68.19 77 ARG A C 1
ATOM 588 O O . ARG A 1 77 ? 7.794 -15.748 -47.206 1.00 68.19 77 ARG A O 1
ATOM 595 N N . PRO A 1 78 ? 9.413 -15.918 -48.762 1.00 57.34 78 PRO A N 1
ATOM 596 C CA . PRO A 1 78 ? 10.235 -16.841 -47.996 1.00 57.34 78 PRO A CA 1
ATOM 597 C C . PRO A 1 78 ? 10.802 -16.135 -46.755 1.00 57.34 78 PRO A C 1
ATOM 599 O O . PRO A 1 78 ? 11.960 -15.718 -46.725 1.00 57.34 78 PRO A O 1
ATOM 602 N N . MET A 1 79 ? 9.997 -15.998 -45.697 1.00 59.59 79 MET A N 1
ATOM 603 C CA . MET A 1 79 ? 10.550 -15.990 -44.351 1.00 59.59 79 MET A CA 1
ATOM 604 C C . MET A 1 79 ? 11.332 -17.291 -44.207 1.00 59.59 79 MET A C 1
ATOM 606 O O . MET A 1 79 ? 10.893 -18.342 -44.677 1.00 59.59 79 MET A O 1
ATOM 610 N N . ARG A 1 80 ? 12.537 -17.204 -43.634 1.00 66.88 80 ARG A N 1
ATOM 611 C CA . ARG A 1 80 ? 13.464 -18.337 -43.560 1.00 66.88 80 ARG A CA 1
ATOM 612 C C . ARG A 1 80 ? 12.712 -19.595 -43.086 1.00 66.88 80 ARG A C 1
ATOM 614 O O . ARG A 1 80 ? 12.061 -19.523 -42.041 1.00 66.88 80 ARG A O 1
ATOM 621 N N . PRO A 1 81 ? 12.826 -20.734 -43.798 1.00 63.84 81 PRO A N 1
ATOM 622 C CA . PRO A 1 81 ? 12.054 -21.953 -43.519 1.00 63.84 81 PRO A CA 1
ATOM 623 C C . PRO A 1 81 ? 12.233 -22.477 -42.085 1.00 63.84 81 PRO A C 1
ATOM 625 O O . PRO A 1 81 ? 11.403 -23.222 -41.576 1.00 63.84 81 PRO A O 1
ATOM 628 N N . THR A 1 82 ? 13.278 -22.032 -41.389 1.00 75.62 82 THR A N 1
ATOM 629 C CA . THR A 1 82 ? 13.557 -22.334 -39.985 1.00 75.62 82 THR A CA 1
ATOM 630 C C . THR A 1 82 ? 12.541 -21.780 -38.980 1.00 75.62 82 THR A C 1
ATOM 632 O O . THR A 1 82 ? 12.490 -22.296 -37.869 1.00 75.62 82 THR A O 1
ATOM 635 N N . ILE A 1 83 ? 11.741 -20.760 -39.316 1.00 79.88 83 ILE A N 1
ATOM 636 C CA . ILE A 1 83 ? 10.776 -20.167 -38.366 1.00 79.88 83 ILE A CA 1
ATOM 637 C C . ILE A 1 83 ? 9.444 -20.932 -38.377 1.00 79.88 83 ILE A C 1
ATOM 639 O O . ILE A 1 83 ? 8.787 -21.024 -37.345 1.00 79.88 83 ILE A O 1
ATOM 643 N N . ALA A 1 84 ? 9.062 -21.534 -39.507 1.00 76.50 84 ALA A N 1
ATOM 644 C CA . ALA A 1 84 ? 7.782 -22.236 -39.640 1.00 76.50 84 ALA A CA 1
ATOM 645 C C . ALA A 1 84 ? 7.712 -23.552 -38.858 1.00 76.50 84 ALA A C 1
ATOM 647 O O . ALA A 1 84 ? 6.661 -23.930 -38.356 1.00 76.50 84 ALA A O 1
ATOM 648 N N . ALA A 1 85 ? 8.850 -24.222 -38.679 1.00 86.31 85 ALA A N 1
ATOM 649 C CA . ALA A 1 85 ? 8.944 -25.420 -37.848 1.00 86.31 85 ALA A CA 1
ATOM 650 C C . ALA A 1 85 ? 9.215 -25.108 -36.361 1.00 86.31 85 ALA A C 1
ATOM 652 O O . ALA A 1 85 ? 9.446 -26.017 -35.561 1.00 86.31 85 ALA A O 1
ATOM 653 N N . MET A 1 86 ? 9.263 -23.828 -35.976 1.00 91.69 86 MET A N 1
ATOM 654 C CA . MET A 1 86 ? 9.687 -23.430 -34.641 1.00 91.69 86 MET A CA 1
ATOM 655 C C . MET A 1 86 ? 8.515 -23.481 -33.656 1.00 91.69 86 MET A C 1
ATOM 657 O O . MET A 1 86 ? 7.680 -22.585 -33.628 1.00 91.69 86 MET A O 1
ATOM 661 N N . GLY A 1 87 ? 8.482 -24.503 -32.798 1.00 95.00 87 GLY A N 1
ATOM 662 C CA . GLY A 1 87 ? 7.552 -24.532 -31.666 1.00 95.00 87 GLY A CA 1
ATOM 663 C C . GLY A 1 87 ? 7.803 -23.402 -30.654 1.00 95.00 87 GLY A C 1
ATOM 664 O O . GLY A 1 87 ? 8.892 -22.824 -30.600 1.00 95.00 87 GLY A O 1
ATOM 665 N N . TYR A 1 88 ? 6.815 -23.128 -29.796 1.00 95.56 88 TYR A N 1
ATOM 666 C CA . TYR A 1 88 ? 6.878 -22.046 -28.799 1.00 95.56 88 TYR A CA 1
ATOM 667 C C . TYR A 1 88 ? 8.091 -22.135 -27.857 1.00 95.56 88 TYR A C 1
ATOM 669 O O . TYR A 1 88 ? 8.653 -21.117 -27.470 1.00 95.56 88 TYR A O 1
ATOM 677 N N . THR A 1 89 ? 8.553 -23.338 -27.511 1.00 94.00 89 THR A N 1
ATOM 678 C CA . THR A 1 89 ? 9.758 -23.531 -26.683 1.00 94.00 89 THR A CA 1
ATOM 679 C C . THR A 1 89 ? 11.017 -22.981 -27.353 1.00 94.00 89 THR A C 1
ATOM 681 O O . THR A 1 89 ? 11.812 -22.293 -26.713 1.00 94.00 89 THR A O 1
ATOM 684 N N . ASN A 1 90 ? 11.169 -23.231 -28.654 1.00 93.94 90 ASN A N 1
ATOM 685 C CA . ASN A 1 90 ? 12.279 -22.715 -29.448 1.00 93.94 90 ASN A CA 1
ATOM 686 C C . ASN A 1 90 ? 12.146 -21.202 -29.659 1.00 93.94 90 ASN A C 1
ATOM 688 O O . ASN A 1 90 ? 13.148 -20.496 -29.590 1.00 93.94 90 ASN A O 1
ATOM 692 N N . TRP A 1 91 ? 10.919 -20.697 -29.835 1.00 94.81 91 TRP A N 1
ATOM 693 C CA . TRP A 1 91 ? 10.640 -19.258 -29.868 1.00 94.81 91 TRP A CA 1
ATOM 694 C C . TRP A 1 91 ? 11.045 -18.568 -28.561 1.00 94.81 91 TRP A C 1
ATOM 696 O O . TRP A 1 91 ? 11.747 -17.560 -28.580 1.00 94.81 91 TRP A O 1
ATOM 706 N N . PHE A 1 92 ? 10.655 -19.133 -27.418 1.00 94.12 92 PHE A N 1
ATOM 707 C CA . PHE A 1 92 ? 10.952 -18.576 -26.101 1.00 94.12 92 PHE A CA 1
ATOM 708 C C . PHE A 1 92 ? 12.460 -18.529 -25.820 1.00 94.12 92 PHE A C 1
ATOM 710 O O . PHE A 1 92 ? 12.954 -17.582 -25.202 1.00 94.12 92 PHE A O 1
ATOM 717 N N . ALA A 1 93 ? 13.195 -19.532 -26.313 1.00 91.69 93 ALA A N 1
ATOM 718 C CA . ALA A 1 93 ? 14.649 -19.602 -26.231 1.00 91.69 93 ALA A CA 1
ATOM 719 C C . ALA A 1 93 ? 15.364 -18.576 -27.131 1.00 91.69 93 ALA A C 1
ATOM 721 O O . ALA A 1 93 ? 16.555 -18.323 -26.933 1.00 91.69 93 ALA A O 1
ATOM 722 N N . LEU A 1 94 ? 14.671 -17.953 -28.097 1.00 91.81 94 LEU A N 1
ATOM 723 C CA . LEU A 1 94 ? 15.278 -16.914 -28.921 1.00 91.81 94 LEU A CA 1
ATOM 724 C C . LEU A 1 94 ? 15.622 -15.669 -28.084 1.00 91.81 94 LEU A C 1
ATOM 726 O O . LEU A 1 94 ? 14.825 -15.218 -27.243 1.00 91.81 94 LEU A O 1
ATOM 730 N N . PRO A 1 95 ? 16.771 -15.025 -28.367 1.00 90.25 95 PRO A N 1
ATOM 731 C CA . PRO A 1 95 ? 17.092 -13.724 -27.801 1.00 90.25 95 PRO A CA 1
ATOM 732 C C . PRO A 1 95 ? 15.967 -12.717 -28.057 1.00 90.25 95 PRO A C 1
ATOM 734 O O . PRO A 1 95 ? 15.389 -12.668 -29.146 1.00 90.25 95 PRO A O 1
ATOM 737 N N . LEU A 1 96 ? 15.668 -11.884 -27.058 1.00 89.12 96 LEU A N 1
ATOM 738 C CA . LEU A 1 96 ? 14.568 -10.917 -27.125 1.00 89.12 96 LEU A CA 1
ATOM 739 C C . LEU A 1 96 ? 14.694 -9.956 -28.321 1.00 89.12 96 LEU A C 1
ATOM 741 O O . LEU A 1 96 ? 13.693 -9.598 -28.932 1.00 89.12 96 LEU A O 1
ATOM 745 N N . SER A 1 97 ? 15.922 -9.582 -28.692 1.00 88.94 97 SER A N 1
ATOM 746 C CA . SER A 1 97 ? 16.204 -8.733 -29.857 1.00 88.94 97 SER A CA 1
ATOM 747 C C . SER A 1 97 ? 15.769 -9.373 -31.176 1.00 88.94 97 SER A C 1
ATOM 749 O O . SER A 1 97 ? 15.216 -8.689 -32.032 1.00 88.94 97 SER A O 1
ATOM 751 N N . VAL A 1 98 ? 15.970 -10.685 -31.327 1.00 91.62 98 VAL A N 1
ATOM 752 C CA . VAL A 1 98 ? 15.547 -11.437 -32.515 1.00 91.62 98 VAL A CA 1
ATOM 753 C C . VAL A 1 98 ? 14.026 -11.529 -32.551 1.00 91.62 98 VAL A C 1
ATOM 755 O O . VAL A 1 98 ? 13.431 -11.236 -33.583 1.00 91.62 98 VAL A O 1
ATOM 758 N N . ARG A 1 99 ? 13.380 -11.841 -31.418 1.00 94.00 99 ARG A N 1
ATOM 759 C CA . ARG A 1 99 ? 11.909 -11.842 -31.315 1.00 94.00 99 ARG A CA 1
ATOM 760 C C . ARG A 1 99 ? 11.313 -10.490 -31.696 1.00 94.00 99 ARG A C 1
ATOM 762 O O . ARG A 1 99 ? 10.374 -10.442 -32.483 1.00 94.00 99 ARG A O 1
ATOM 769 N N . TYR A 1 100 ? 11.896 -9.398 -31.201 1.00 93.12 100 TYR A N 1
ATOM 770 C CA . TYR A 1 100 ? 11.471 -8.043 -31.548 1.00 93.12 100 TYR A CA 1
ATOM 771 C C . TYR A 1 100 ? 11.560 -7.795 -33.057 1.00 93.12 100 TYR A C 1
ATOM 773 O O . TYR A 1 100 ? 10.588 -7.347 -33.653 1.00 93.12 100 TYR A O 1
ATOM 781 N N . GLN A 1 101 ? 12.691 -8.127 -33.688 1.00 92.44 101 GLN A N 1
ATOM 782 C CA . GLN A 1 101 ? 12.875 -7.956 -35.134 1.00 92.44 101 GLN A CA 1
ATOM 783 C C . GLN A 1 101 ? 11.873 -8.781 -35.951 1.00 92.44 101 GLN A C 1
ATOM 785 O O . GLN A 1 101 ? 11.365 -8.297 -36.959 1.00 92.44 101 GLN A O 1
ATOM 790 N N . LEU A 1 102 ? 11.566 -10.005 -35.511 1.00 92.19 102 LEU A N 1
ATOM 791 C CA . LEU A 1 102 ? 10.586 -10.868 -36.172 1.00 92.19 102 LEU A CA 1
ATOM 792 C C . LEU A 1 102 ? 9.162 -10.311 -36.070 1.00 92.19 102 LEU A C 1
ATOM 794 O O . LEU A 1 102 ? 8.437 -10.317 -37.060 1.00 92.19 102 LEU A O 1
ATOM 798 N N . VAL A 1 103 ? 8.776 -9.793 -34.902 1.00 93.69 103 VAL A N 1
ATOM 799 C CA . VAL A 1 103 ? 7.467 -9.151 -34.701 1.00 93.69 103 VAL A CA 1
ATOM 800 C C . VAL A 1 103 ? 7.363 -7.838 -35.488 1.00 93.69 103 VAL A C 1
ATOM 802 O O . VAL A 1 103 ? 6.329 -7.560 -36.091 1.00 93.69 103 VAL A O 1
ATOM 805 N N . ASP A 1 104 ? 8.427 -7.031 -35.515 1.00 92.75 104 ASP A N 1
ATOM 806 C CA . ASP A 1 104 ? 8.440 -5.723 -36.186 1.00 92.75 104 ASP A CA 1
ATOM 807 C C . ASP A 1 104 ? 8.465 -5.841 -37.720 1.00 92.75 104 ASP A C 1
ATOM 809 O O . ASP A 1 104 ? 7.978 -4.957 -38.423 1.00 92.75 104 ASP A O 1
ATOM 813 N N . ALA A 1 105 ? 8.938 -6.975 -38.251 1.00 91.00 105 ALA A N 1
ATOM 814 C CA . ALA A 1 105 ? 8.884 -7.288 -39.678 1.00 91.00 105 ALA A CA 1
ATOM 815 C C . ALA A 1 105 ? 7.449 -7.431 -40.228 1.00 91.00 105 ALA A C 1
ATOM 817 O O . ALA A 1 105 ? 7.270 -7.461 -41.447 1.00 91.00 105 ALA A O 1
ATOM 818 N N . ILE A 1 106 ? 6.432 -7.511 -39.360 1.00 90.88 106 ILE A N 1
ATOM 819 C CA . ILE A 1 106 ? 5.019 -7.633 -39.733 1.00 90.88 106 ILE A CA 1
ATOM 820 C C . ILE A 1 106 ? 4.334 -6.260 -39.545 1.00 90.88 106 ILE A C 1
ATOM 822 O O . ILE A 1 106 ? 3.843 -5.949 -38.454 1.00 90.88 106 ILE A O 1
ATOM 826 N N . PRO A 1 107 ? 4.253 -5.411 -40.590 1.00 84.88 107 PRO A N 1
ATOM 827 C CA . PRO A 1 107 ? 3.907 -3.992 -40.450 1.00 84.88 107 PRO A CA 1
ATOM 828 C C . PRO A 1 107 ? 2.489 -3.734 -39.926 1.00 84.88 107 PRO A C 1
ATOM 830 O O . PRO A 1 107 ? 2.274 -2.751 -39.223 1.00 84.88 107 PRO A O 1
ATOM 833 N N . MET A 1 108 ? 1.523 -4.611 -40.221 1.00 84.50 108 MET A N 1
ATOM 834 C CA . MET A 1 108 ? 0.143 -4.449 -39.740 1.00 84.50 108 MET A CA 1
ATOM 835 C C . MET A 1 108 ? -0.050 -4.827 -38.269 1.00 84.50 108 MET A C 1
ATOM 837 O O . MET A 1 108 ? -1.056 -4.447 -37.676 1.00 84.50 108 MET A O 1
ATOM 841 N N . VAL A 1 109 ? 0.882 -5.579 -37.677 1.00 87.44 109 VAL A N 1
ATOM 842 C CA . VAL A 1 109 ? 0.656 -6.227 -36.377 1.00 87.44 109 VAL A CA 1
ATOM 843 C C . VAL A 1 109 ? 1.773 -5.952 -35.369 1.00 87.44 109 VAL A C 1
ATOM 845 O O . VAL A 1 109 ? 1.654 -6.321 -34.204 1.00 87.44 109 VAL A O 1
ATOM 848 N N . SER A 1 110 ? 2.818 -5.214 -35.757 1.00 91.25 110 SER A N 1
ATOM 849 C CA . SER A 1 110 ? 3.961 -4.912 -34.887 1.00 91.25 110 SER A CA 1
ATOM 850 C C . SER A 1 110 ? 3.565 -4.244 -33.568 1.00 91.25 110 SER A C 1
ATOM 852 O O . SER A 1 110 ? 4.240 -4.427 -32.561 1.00 91.25 110 SER A O 1
ATOM 854 N N . LYS A 1 111 ? 2.457 -3.490 -33.526 1.00 94.25 111 LYS A N 1
ATOM 855 C CA . LYS A 1 111 ? 1.994 -2.789 -32.314 1.00 94.25 111 LYS A CA 1
ATOM 856 C C . LYS A 1 111 ? 1.076 -3.622 -31.420 1.00 94.25 111 LYS A C 1
ATOM 858 O O . LYS A 1 111 ? 0.978 -3.342 -30.225 1.00 94.25 111 LYS A O 1
ATOM 863 N N . THR A 1 112 ? 0.438 -4.655 -31.954 1.00 94.38 112 THR A N 1
ATOM 864 C CA . THR A 1 112 ? -0.607 -5.403 -31.247 1.00 94.38 112 THR A CA 1
ATOM 865 C C . THR A 1 112 ? -0.093 -6.142 -30.000 1.00 94.38 112 THR A C 1
ATOM 867 O O . THR A 1 112 ? -0.742 -6.020 -28.958 1.00 94.38 112 THR A O 1
ATOM 870 N N . PRO A 1 113 ? 1.085 -6.806 -30.003 1.00 94.25 113 PRO A N 1
ATOM 871 C CA . PRO A 1 113 ? 1.636 -7.427 -28.794 1.00 94.25 113 PRO A CA 1
ATOM 872 C C . PRO A 1 113 ? 1.858 -6.436 -27.646 1.00 94.25 113 PRO A C 1
ATOM 874 O O . PRO A 1 113 ? 1.646 -6.778 -26.486 1.00 94.25 113 PRO A O 1
ATOM 877 N N . TYR A 1 114 ? 2.235 -5.187 -27.948 1.00 93.88 114 TYR A N 1
ATOM 878 C CA . TYR A 1 114 ? 2.433 -4.147 -26.932 1.00 93.88 114 TYR A CA 1
ATOM 879 C C . TYR A 1 114 ? 1.119 -3.715 -26.287 1.00 93.88 114 TYR A C 1
ATOM 881 O O . TYR A 1 114 ? 1.068 -3.532 -25.073 1.00 93.88 114 TYR A O 1
ATOM 889 N N . ILE A 1 115 ? 0.055 -3.588 -27.084 1.00 92.50 115 ILE A N 1
ATOM 890 C CA . ILE A 1 115 ? -1.280 -3.248 -26.580 1.00 92.50 115 ILE A CA 1
ATOM 891 C C . ILE A 1 115 ? -1.774 -4.361 -25.649 1.00 92.50 115 ILE A C 1
ATOM 893 O O . ILE A 1 115 ? -2.188 -4.077 -24.527 1.00 92.50 115 ILE A O 1
ATOM 897 N N . PHE A 1 116 ? -1.650 -5.627 -26.060 1.00 94.12 116 PHE A N 1
ATOM 898 C CA . PHE A 1 116 ? -2.023 -6.768 -25.218 1.00 94.12 116 PHE A CA 1
ATOM 899 C C . PHE A 1 116 ? -1.212 -6.830 -23.921 1.00 94.12 116 PHE A C 1
ATOM 901 O O . PHE A 1 116 ? -1.787 -6.991 -22.844 1.00 94.12 116 PHE A O 1
ATOM 908 N N . ALA A 1 117 ? 0.106 -6.642 -24.002 1.00 94.50 117 ALA A N 1
ATOM 909 C CA . ALA A 1 117 ? 0.972 -6.597 -22.830 1.00 94.50 117 ALA A CA 1
ATOM 910 C C . ALA A 1 117 ? 0.568 -5.481 -21.857 1.00 94.50 117 ALA A C 1
ATOM 912 O O . ALA A 1 117 ? 0.504 -5.709 -20.648 1.00 94.50 117 ALA A O 1
ATOM 913 N N . PHE A 1 118 ? 0.232 -4.296 -22.375 1.00 92.75 118 PHE A N 1
ATOM 914 C CA . PHE A 1 118 ? -0.243 -3.172 -21.573 1.00 92.75 118 PHE A CA 1
ATOM 915 C C . PHE A 1 118 ? -1.596 -3.466 -20.905 1.00 92.75 118 PHE A C 1
ATOM 917 O O . PHE A 1 118 ? -1.767 -3.192 -19.717 1.00 92.75 118 PHE A O 1
ATOM 924 N N . CYS A 1 119 ? -2.539 -4.085 -21.621 1.00 92.75 119 CYS A N 1
ATOM 925 C CA . CYS A 1 119 ? -3.829 -4.495 -21.061 1.00 92.75 119 CYS A CA 1
ATOM 926 C C . CYS A 1 119 ? -3.666 -5.518 -19.926 1.00 92.75 119 CYS A C 1
ATOM 928 O O . CYS A 1 119 ? -4.258 -5.352 -18.857 1.00 92.75 119 CYS A O 1
ATOM 930 N N . VAL A 1 120 ? -2.832 -6.543 -20.123 1.00 94.81 120 VAL A N 1
ATOM 931 C CA . VAL A 1 120 ? -2.544 -7.556 -19.095 1.00 94.81 120 VAL A CA 1
ATOM 932 C C . VAL A 1 120 ? -1.848 -6.932 -17.889 1.00 94.81 120 VAL A C 1
ATOM 934 O O . VAL A 1 120 ? -2.254 -7.184 -16.753 1.00 94.81 120 VAL A O 1
ATOM 937 N N . ALA A 1 121 ? -0.876 -6.045 -18.112 1.00 94.38 121 ALA A N 1
ATOM 938 C CA . ALA A 1 121 ? -0.245 -5.288 -17.037 1.00 94.38 121 ALA A CA 1
ATOM 939 C C . ALA A 1 121 ? -1.279 -4.471 -16.237 1.00 94.38 121 ALA A C 1
ATOM 941 O O . ALA A 1 121 ? -1.246 -4.451 -15.003 1.00 94.38 121 ALA A O 1
ATOM 942 N N . GLY A 1 122 ? -2.237 -3.843 -16.926 1.00 91.06 122 GLY A N 1
ATOM 943 C CA . GLY A 1 122 ? -3.338 -3.096 -16.317 1.00 91.06 122 GLY A CA 1
ATOM 944 C C . GLY A 1 122 ? -4.199 -3.968 -15.411 1.00 91.06 122 GLY A C 1
ATOM 945 O O . GLY A 1 122 ? -4.430 -3.605 -14.259 1.00 91.06 122 GLY A O 1
ATOM 946 N N . MET A 1 123 ? -4.601 -5.152 -15.881 1.00 93.69 123 MET A N 1
ATOM 947 C CA . MET A 1 123 ? -5.391 -6.104 -15.090 1.00 93.69 123 MET A CA 1
ATOM 948 C C . MET A 1 123 ? -4.663 -6.554 -13.818 1.00 93.69 123 MET A C 1
ATOM 950 O O . MET A 1 123 ? -5.250 -6.525 -12.736 1.00 93.69 123 MET A O 1
ATOM 954 N N . PHE A 1 124 ? -3.376 -6.904 -13.914 1.00 94.88 124 PHE A N 1
ATOM 955 C CA . PHE A 1 124 ? -2.576 -7.298 -12.748 1.00 94.88 124 PHE A CA 1
ATOM 956 C C . PHE A 1 124 ? -2.354 -6.142 -11.771 1.00 94.88 124 PHE A C 1
ATOM 958 O O . PHE A 1 124 ? -2.360 -6.346 -10.558 1.00 94.88 124 PHE A O 1
ATOM 965 N N . THR A 1 125 ? -2.214 -4.918 -12.278 1.00 93.00 125 THR A N 1
ATOM 966 C CA . THR A 1 125 ? -2.069 -3.717 -11.445 1.00 93.00 125 THR A CA 1
ATOM 967 C C . THR A 1 125 ? -3.362 -3.425 -10.687 1.00 93.00 125 THR A C 1
ATOM 969 O O . THR A 1 125 ? -3.335 -3.199 -9.480 1.00 93.00 125 THR A O 1
ATOM 972 N N . VAL A 1 126 ? -4.505 -3.509 -11.369 1.00 93.75 126 VAL A N 1
ATOM 973 C CA . VAL A 1 126 ? -5.843 -3.333 -10.790 1.00 93.75 126 VAL A CA 1
ATOM 974 C C . VAL A 1 126 ? -6.131 -4.401 -9.736 1.00 93.75 126 VAL A C 1
ATOM 976 O O . VAL A 1 126 ? -6.473 -4.062 -8.603 1.00 93.75 126 VAL A O 1
ATOM 979 N N . GLY A 1 127 ? -5.924 -5.679 -10.066 1.00 92.62 127 GLY A N 1
ATOM 980 C CA . GLY A 1 127 ? -6.137 -6.790 -9.137 1.00 92.62 127 GLY A CA 1
ATOM 981 C C . GLY A 1 127 ? -5.166 -6.762 -7.956 1.00 92.62 127 GLY A C 1
ATOM 982 O O . GLY A 1 127 ? -5.568 -6.940 -6.809 1.00 92.62 127 GLY A O 1
ATOM 983 N N . GLY A 1 128 ? -3.893 -6.457 -8.215 1.00 91.38 128 GLY A N 1
ATOM 984 C CA . GLY A 1 128 ? -2.865 -6.352 -7.188 1.00 91.38 128 GLY A CA 1
ATOM 985 C C . GLY A 1 128 ? -3.119 -5.203 -6.217 1.00 91.38 128 GLY A C 1
ATOM 986 O O . GLY A 1 128 ? -2.906 -5.362 -5.018 1.00 91.38 128 GLY A O 1
ATOM 987 N N . LEU A 1 129 ? -3.593 -4.051 -6.696 1.00 91.88 129 LEU A N 1
ATOM 988 C CA . LEU A 1 129 ? -3.802 -2.858 -5.871 1.00 91.88 129 LEU A CA 1
ATOM 989 C C . LEU A 1 129 ? -5.221 -2.711 -5.319 1.00 91.88 129 LEU A C 1
ATOM 991 O O . LEU A 1 129 ? -5.397 -1.878 -4.436 1.00 91.88 129 LEU A O 1
ATOM 995 N N . THR A 1 130 ? -6.185 -3.519 -5.774 1.00 94.00 130 THR A N 1
ATOM 996 C CA . THR A 1 130 ? -7.616 -3.415 -5.420 1.00 94.00 130 THR A CA 1
ATOM 997 C C . THR A 1 130 ? -8.188 -2.015 -5.678 1.00 94.00 130 THR A C 1
ATOM 999 O O . THR A 1 130 ? -8.975 -1.502 -4.889 1.00 94.00 130 THR A O 1
ATOM 1002 N N . VAL A 1 131 ? -7.760 -1.386 -6.776 1.00 92.69 131 VAL A N 1
ATOM 1003 C CA . VAL A 1 131 ? -8.182 -0.036 -7.191 1.00 92.69 131 VAL A CA 1
ATOM 1004 C C . VAL A 1 131 ? -9.168 -0.106 -8.360 1.00 92.69 131 VAL A C 1
ATOM 1006 O O . VAL A 1 131 ? -9.139 -1.077 -9.116 1.00 92.69 131 VAL A O 1
ATOM 1009 N N . PRO A 1 132 ? -10.016 0.913 -8.582 1.00 93.31 132 PRO A N 1
ATOM 1010 C CA . PRO A 1 132 ? -10.869 0.976 -9.766 1.00 93.31 132 PRO A CA 1
ATOM 1011 C C . PRO A 1 132 ? -10.055 0.907 -11.067 1.00 93.31 132 PRO A C 1
ATOM 1013 O O . PRO A 1 132 ? -8.992 1.521 -11.172 1.00 93.31 132 PRO A O 1
ATOM 1016 N N . PHE A 1 133 ? -10.585 0.230 -12.092 1.00 90.19 133 PHE A N 1
ATOM 1017 C CA . PHE A 1 133 ? -9.886 -0.010 -13.366 1.00 90.19 133 PHE A CA 1
ATOM 1018 C C . PHE A 1 133 ? -9.318 1.264 -14.012 1.00 90.19 133 PHE A C 1
ATOM 1020 O O . PHE A 1 133 ? -8.155 1.297 -14.411 1.00 90.19 133 PHE A O 1
ATOM 1027 N N . ARG A 1 134 ? -10.114 2.344 -14.044 1.00 89.06 134 ARG A N 1
ATOM 1028 C CA . ARG A 1 134 ? -9.700 3.647 -14.597 1.00 89.06 134 ARG A CA 1
ATOM 1029 C C . ARG A 1 134 ? -8.456 4.198 -13.896 1.00 89.06 134 ARG A C 1
ATOM 1031 O O . ARG A 1 134 ? -7.533 4.662 -14.557 1.00 89.06 134 ARG A O 1
ATOM 1038 N N . ILE A 1 135 ? -8.419 4.102 -12.568 1.00 90.94 135 ILE A N 1
ATOM 1039 C CA . ILE A 1 135 ? -7.303 4.594 -11.756 1.00 90.94 135 ILE A CA 1
ATOM 1040 C C . ILE A 1 135 ? -6.090 3.677 -11.914 1.00 90.94 135 ILE A C 1
ATOM 1042 O O . ILE A 1 135 ? -4.975 4.163 -12.070 1.00 90.94 135 ILE A O 1
ATOM 1046 N N . GLY A 1 136 ? -6.299 2.359 -11.959 1.00 91.19 136 GLY A N 1
ATOM 1047 C CA . GLY A 1 136 ? -5.223 1.397 -12.197 1.00 91.19 136 GLY A CA 1
ATOM 1048 C C . GLY A 1 136 ? -4.488 1.629 -13.521 1.00 91.19 136 GLY A C 1
ATOM 1049 O O . GLY A 1 136 ? -3.260 1.574 -13.543 1.00 91.19 136 GLY A O 1
ATOM 1050 N N . ILE A 1 137 ? -5.206 1.974 -14.599 1.00 88.81 137 ILE A N 1
ATOM 1051 C CA . ILE A 1 137 ? -4.585 2.351 -15.882 1.00 88.81 137 ILE A CA 1
ATOM 1052 C C . ILE A 1 137 ? -3.755 3.631 -15.747 1.00 88.81 137 ILE A C 1
ATOM 1054 O O . ILE A 1 137 ? -2.630 3.676 -16.244 1.00 88.81 137 ILE A O 1
ATOM 1058 N N . MET A 1 138 ? -4.271 4.664 -15.071 1.00 91.00 138 MET A N 1
ATOM 1059 C CA . MET A 1 138 ? -3.522 5.912 -14.866 1.00 91.00 138 MET A CA 1
ATOM 1060 C C . MET A 1 138 ? -2.245 5.677 -14.052 1.00 91.00 138 MET A C 1
ATOM 1062 O O . MET A 1 138 ? -1.183 6.173 -14.425 1.00 91.00 138 MET A O 1
ATOM 1066 N N . VAL A 1 139 ? -2.329 4.872 -12.986 1.00 93.19 139 VAL A N 1
ATOM 1067 C CA . VAL A 1 139 ? -1.174 4.478 -12.166 1.00 93.19 139 VAL A CA 1
ATOM 1068 C C . VAL A 1 139 ? -0.147 3.720 -13.007 1.00 93.19 139 VAL A C 1
ATOM 1070 O O . VAL A 1 139 ? 1.039 4.035 -12.930 1.00 93.19 139 VAL A O 1
ATOM 1073 N N . LEU A 1 140 ? -0.584 2.772 -13.845 1.00 93.56 140 LEU A N 1
ATOM 1074 C CA . LEU A 1 140 ? 0.303 2.015 -14.730 1.00 93.56 140 LEU A CA 1
ATOM 1075 C C . LEU A 1 140 ? 1.007 2.922 -15.748 1.00 93.56 140 LEU A C 1
ATOM 1077 O O . LEU A 1 140 ? 2.222 2.823 -15.914 1.00 93.56 140 LEU A O 1
ATOM 1081 N N . ALA A 1 141 ? 0.268 3.812 -16.414 1.00 91.44 141 ALA A N 1
ATOM 1082 C CA . ALA A 1 141 ? 0.829 4.738 -17.396 1.00 91.44 141 ALA A CA 1
ATOM 1083 C C . ALA A 1 141 ? 1.858 5.679 -16.752 1.00 91.44 141 ALA A C 1
ATOM 1085 O O . ALA A 1 141 ? 2.962 5.849 -17.272 1.00 91.44 141 ALA A O 1
ATOM 1086 N N . LEU A 1 142 ? 1.531 6.235 -15.581 1.00 92.56 142 LEU A N 1
ATOM 1087 C CA . LEU A 1 142 ? 2.433 7.102 -14.829 1.00 92.56 142 LEU A CA 1
ATOM 1088 C C . LEU A 1 142 ? 3.687 6.347 -14.368 1.00 92.56 142 LEU A C 1
ATOM 1090 O O . LEU A 1 142 ? 4.802 6.838 -14.545 1.00 92.56 142 LEU A O 1
ATOM 1094 N N . GLN A 1 143 ? 3.520 5.133 -13.836 1.00 94.94 143 GLN A N 1
ATOM 1095 C CA . GLN A 1 143 ? 4.634 4.266 -13.457 1.00 94.94 143 GLN A CA 1
ATOM 1096 C C . GLN A 1 143 ? 5.537 3.964 -14.659 1.00 94.94 143 GLN A C 1
ATOM 1098 O O . GLN A 1 143 ? 6.758 4.023 -14.528 1.00 94.94 143 GLN A O 1
ATOM 1103 N N . TRP A 1 144 ? 4.960 3.663 -15.824 1.00 93.88 144 TRP A N 1
ATOM 1104 C CA . TRP A 1 144 ? 5.712 3.366 -17.041 1.00 93.88 144 TRP A CA 1
ATOM 1105 C C . TRP A 1 144 ? 6.546 4.565 -17.506 1.00 93.88 144 TRP A C 1
ATOM 1107 O O . TRP A 1 144 ? 7.747 4.419 -17.727 1.00 93.88 144 TRP A O 1
ATOM 1117 N N . ILE A 1 145 ? 5.954 5.764 -17.553 1.00 91.62 145 ILE A N 1
ATOM 1118 C CA . ILE A 1 145 ? 6.665 7.006 -17.904 1.00 91.62 145 ILE A CA 1
ATOM 1119 C C . ILE A 1 145 ? 7.815 7.269 -16.925 1.00 91.62 145 ILE A C 1
ATOM 1121 O O . ILE A 1 145 ? 8.943 7.534 -17.339 1.00 91.62 145 ILE A O 1
ATOM 1125 N N . MET A 1 146 ? 7.559 7.163 -15.620 1.00 91.31 146 MET A N 1
ATOM 1126 C CA . MET A 1 146 ? 8.588 7.385 -14.601 1.00 91.31 146 MET A CA 1
ATOM 1127 C C . MET A 1 146 ? 9.716 6.349 -14.687 1.00 91.31 146 MET A C 1
ATOM 1129 O O . MET A 1 146 ? 10.885 6.710 -14.564 1.00 91.31 146 MET A O 1
ATOM 1133 N N . ASN A 1 147 ? 9.387 5.084 -14.953 1.00 92.25 147 ASN A N 1
ATOM 1134 C CA . ASN A 1 147 ? 10.375 4.031 -15.174 1.00 92.25 147 ASN A CA 1
ATOM 1135 C C . ASN A 1 147 ? 11.238 4.307 -16.411 1.00 92.25 147 ASN A C 1
ATOM 1137 O O . ASN A 1 147 ? 12.450 4.114 -16.341 1.00 92.25 147 ASN A O 1
ATOM 1141 N N . LEU A 1 148 ? 10.656 4.797 -17.512 1.00 89.69 148 LEU A N 1
ATOM 1142 C CA . LEU A 1 148 ? 11.418 5.193 -18.701 1.00 89.69 148 LEU A CA 1
ATOM 1143 C C . LEU A 1 148 ? 12.389 6.336 -18.406 1.00 89.69 148 LEU A C 1
ATOM 1145 O O . LEU A 1 148 ? 13.550 6.264 -18.804 1.00 89.69 148 LEU A O 1
ATOM 1149 N N . ILE A 1 149 ? 11.944 7.360 -17.672 1.00 88.50 149 ILE A N 1
ATOM 1150 C CA . ILE A 1 149 ? 12.800 8.487 -17.273 1.00 88.50 149 ILE A CA 1
ATOM 1151 C C . ILE A 1 149 ? 13.963 7.991 -16.411 1.00 88.50 149 ILE A C 1
ATOM 1153 O O . ILE A 1 149 ? 15.118 8.350 -16.650 1.00 88.50 149 ILE A O 1
ATOM 1157 N N . VAL A 1 150 ? 13.678 7.144 -15.421 1.00 88.50 150 VAL A N 1
ATOM 1158 C CA . VAL A 1 150 ? 14.708 6.575 -14.548 1.00 88.50 150 VAL A CA 1
ATOM 1159 C C . VAL A 1 150 ? 15.669 5.685 -15.322 1.00 88.50 150 VAL A C 1
ATOM 1161 O O . VAL A 1 150 ? 16.875 5.790 -15.117 1.00 88.50 150 VAL A O 1
ATOM 1164 N N . PHE A 1 151 ? 15.173 4.857 -16.237 1.00 88.69 151 PHE A N 1
ATOM 1165 C CA . PHE A 1 151 ? 16.015 4.019 -17.082 1.00 88.69 151 PHE A CA 1
ATOM 1166 C C . PHE A 1 151 ? 16.925 4.859 -17.984 1.00 88.69 151 PHE A C 1
ATOM 1168 O O . PHE A 1 151 ? 18.129 4.618 -18.021 1.00 88.69 151 PHE A O 1
ATOM 1175 N N . ALA A 1 152 ? 16.387 5.887 -18.648 1.00 85.62 152 ALA A N 1
ATOM 1176 C CA . ALA A 1 152 ? 17.171 6.812 -19.462 1.00 85.62 152 ALA A CA 1
ATOM 1177 C C . ALA A 1 152 ? 18.250 7.524 -18.630 1.00 85.62 152 ALA A C 1
ATOM 1179 O O . ALA A 1 152 ? 19.403 7.608 -19.049 1.00 85.62 152 ALA A O 1
ATOM 1180 N N . THR A 1 153 ? 17.897 7.963 -17.419 1.00 85.06 153 THR A N 1
ATOM 1181 C CA . THR A 1 153 ? 18.826 8.616 -16.483 1.00 85.06 153 THR A CA 1
ATOM 1182 C C . THR A 1 153 ? 19.923 7.660 -16.013 1.00 85.06 153 THR A C 1
ATOM 1184 O O . THR A 1 153 ? 21.093 8.030 -15.994 1.00 85.06 153 THR A O 1
ATOM 1187 N N . LEU A 1 154 ? 19.571 6.421 -15.656 1.00 84.81 154 LEU A N 1
ATOM 1188 C CA . LEU A 1 154 ? 20.532 5.395 -15.249 1.00 84.81 154 LEU A CA 1
ATOM 1189 C C . LEU A 1 154 ? 21.470 5.031 -16.396 1.00 84.81 154 LEU A C 1
ATOM 1191 O O . LEU A 1 154 ? 22.676 4.973 -16.188 1.00 84.81 154 LEU A O 1
ATOM 1195 N N . ASN A 1 155 ? 20.940 4.832 -17.603 1.00 86.31 155 ASN A N 1
ATOM 1196 C CA . ASN A 1 155 ? 21.749 4.532 -18.778 1.00 86.31 155 ASN A CA 1
ATOM 1197 C C . ASN A 1 155 ? 22.720 5.677 -19.095 1.00 86.31 155 ASN A C 1
ATOM 1199 O O . ASN A 1 155 ? 23.903 5.438 -19.325 1.00 86.31 155 ASN A O 1
ATOM 1203 N N . PHE A 1 156 ? 22.246 6.926 -19.031 1.00 87.81 156 PHE A N 1
ATOM 1204 C CA . PHE A 1 156 ? 23.098 8.103 -19.177 1.00 87.81 156 PHE A CA 1
ATOM 1205 C C . PHE A 1 156 ? 24.205 8.134 -18.118 1.00 87.81 156 PHE A C 1
ATOM 1207 O O . PHE A 1 156 ? 25.368 8.332 -18.453 1.00 87.81 156 PHE A O 1
ATOM 1214 N N . LEU A 1 157 ? 23.867 7.879 -16.852 1.00 84.69 157 LEU A N 1
ATOM 1215 C CA . LEU A 1 157 ? 24.831 7.879 -15.755 1.00 84.69 157 LEU A CA 1
ATOM 1216 C C . LEU A 1 157 ? 25.864 6.753 -15.892 1.00 84.69 157 LEU A C 1
ATOM 1218 O O . LEU A 1 157 ? 27.046 6.989 -15.666 1.00 84.69 157 LEU A O 1
ATOM 1222 N N . VAL A 1 158 ? 25.449 5.555 -16.312 1.00 84.62 158 VAL A N 1
ATOM 1223 C CA . VAL A 1 158 ? 26.359 4.432 -16.588 1.00 84.62 158 VAL A CA 1
ATOM 1224 C C . VAL A 1 158 ? 27.304 4.776 -17.734 1.00 84.62 158 VAL A C 1
ATOM 1226 O O . VAL A 1 158 ? 28.510 4.603 -17.586 1.00 84.62 158 VAL A O 1
ATOM 1229 N N . MET A 1 159 ? 26.788 5.312 -18.842 1.00 83.56 159 MET A N 1
ATOM 1230 C CA . MET A 1 159 ? 27.616 5.741 -19.973 1.00 83.56 159 MET A CA 1
ATOM 1231 C C . MET A 1 159 ? 28.584 6.859 -19.581 1.00 83.56 159 MET A C 1
ATOM 1233 O O . MET A 1 159 ? 29.743 6.841 -19.985 1.00 83.56 159 MET A O 1
ATOM 1237 N N . PHE A 1 160 ? 28.136 7.804 -18.756 1.00 86.19 160 PHE A N 1
ATOM 1238 C CA . PHE A 1 160 ? 28.964 8.895 -18.259 1.00 86.19 160 PHE A CA 1
ATOM 1239 C C . PHE A 1 160 ? 30.095 8.387 -17.356 1.00 86.19 160 PHE A C 1
ATOM 1241 O O . PHE A 1 160 ? 31.255 8.735 -17.567 1.00 86.19 160 PHE A O 1
ATOM 1248 N N . VAL A 1 161 ? 29.787 7.513 -16.393 1.00 84.38 161 VAL A N 1
ATOM 1249 C CA . VAL A 1 161 ? 30.792 6.891 -15.516 1.00 84.38 161 VAL A CA 1
ATOM 1250 C C . VAL A 1 161 ? 31.755 6.027 -16.320 1.00 84.38 161 VAL A C 1
ATOM 1252 O O . VAL A 1 161 ? 32.960 6.105 -16.101 1.00 84.38 161 VAL A O 1
ATOM 1255 N N . PHE A 1 162 ? 31.253 5.246 -17.278 1.00 84.25 162 PHE A N 1
ATOM 1256 C CA . PHE A 1 162 ? 32.091 4.453 -18.172 1.00 84.25 162 PHE A CA 1
ATOM 1257 C C . PHE A 1 162 ? 33.041 5.346 -18.972 1.00 84.25 162 PHE A C 1
ATOM 1259 O O . PHE A 1 162 ? 34.230 5.058 -19.051 1.00 84.25 162 PHE A O 1
ATOM 1266 N N . HIS A 1 163 ? 32.555 6.472 -19.495 1.00 83.81 163 HIS A N 1
ATOM 1267 C CA . HIS A 1 163 ? 33.388 7.428 -20.216 1.00 83.81 163 HIS A CA 1
ATOM 1268 C C . HIS A 1 163 ? 34.467 8.059 -19.322 1.00 83.81 163 HIS A C 1
ATOM 1270 O O . HIS A 1 163 ? 35.621 8.163 -19.735 1.00 83.81 163 HIS A O 1
ATOM 1276 N N . LEU A 1 164 ? 34.127 8.437 -18.084 1.00 88.06 164 LEU A N 1
ATOM 1277 C CA . LEU A 1 164 ? 35.106 8.936 -17.112 1.00 88.06 164 LEU A CA 1
ATOM 1278 C C . LEU A 1 164 ? 36.142 7.867 -16.738 1.00 88.06 164 LEU A C 1
ATOM 1280 O O . LEU A 1 164 ? 37.332 8.169 -16.689 1.00 88.06 164 LEU A O 1
ATOM 1284 N N . ALA A 1 165 ? 35.714 6.619 -16.536 1.00 80.06 165 ALA A N 1
ATOM 1285 C CA . ALA A 1 165 ? 36.607 5.503 -16.238 1.00 80.06 165 ALA A CA 1
ATOM 1286 C C . ALA A 1 165 ? 37.561 5.215 -17.408 1.00 80.06 165 ALA A C 1
ATOM 1288 O O . ALA A 1 165 ? 38.763 5.067 -17.204 1.00 80.06 165 ALA A O 1
ATOM 1289 N N . VAL A 1 166 ? 37.048 5.218 -18.643 1.00 82.25 166 VAL A N 1
ATOM 1290 C CA . VAL A 1 166 ? 37.851 5.070 -19.867 1.00 82.25 166 VAL A CA 1
ATOM 1291 C C . VAL A 1 166 ? 38.895 6.181 -19.979 1.00 82.25 166 VAL A C 1
ATOM 1293 O O . VAL A 1 166 ? 40.040 5.905 -20.329 1.00 82.25 166 VAL A O 1
ATOM 1296 N N . ARG A 1 167 ? 38.541 7.426 -19.631 1.00 85.56 167 ARG A N 1
ATOM 1297 C CA . ARG A 1 167 ? 39.501 8.543 -19.612 1.00 85.56 167 ARG A CA 1
ATOM 1298 C C . ARG A 1 167 ? 40.563 8.419 -18.533 1.00 85.56 167 ARG A C 1
ATOM 1300 O O . ARG A 1 167 ? 41.680 8.872 -18.749 1.00 85.56 167 ARG A O 1
ATOM 1307 N N . GLN A 1 168 ? 40.223 7.854 -17.380 1.00 93.31 168 GLN A N 1
ATOM 1308 C CA . GLN A 1 168 ? 41.168 7.704 -16.278 1.00 93.31 168 GLN A CA 1
ATOM 1309 C C . GLN A 1 168 ? 42.221 6.618 -16.560 1.00 93.31 168 GLN A C 1
ATOM 1311 O O . GLN A 1 168 ? 43.326 6.695 -16.028 1.00 93.31 168 GLN A O 1
ATOM 1316 N N . PHE A 1 169 ? 41.915 5.642 -17.426 1.00 91.00 169 PHE A N 1
ATOM 1317 C CA . PHE A 1 169 ? 42.799 4.512 -17.738 1.00 91.00 169 PHE A CA 1
ATOM 1318 C C . PHE A 1 169 ? 43.008 4.305 -19.254 1.00 91.00 169 PHE A C 1
ATOM 1320 O O . PHE A 1 169 ? 42.721 3.220 -19.769 1.00 91.00 169 PHE A O 1
ATOM 1327 N N . PRO A 1 170 ? 43.554 5.297 -19.985 1.00 89.62 170 PRO A N 1
ATOM 1328 C CA . PRO A 1 170 ? 43.662 5.245 -21.446 1.00 89.62 170 PRO A CA 1
ATOM 1329 C C . PRO A 1 170 ? 44.575 4.115 -21.948 1.00 89.62 170 PRO A C 1
ATOM 1331 O O . PRO A 1 170 ? 44.374 3.580 -23.034 1.00 89.62 170 PRO A O 1
ATOM 1334 N N . GLU A 1 171 ? 45.580 3.716 -21.165 1.00 92.62 171 GLU A N 1
ATOM 1335 C CA . GLU A 1 171 ? 46.472 2.611 -21.540 1.00 92.62 171 GLU A CA 1
ATOM 1336 C C . GLU A 1 171 ? 45.791 1.242 -21.402 1.00 92.62 171 GLU A C 1
ATOM 1338 O O . GLU A 1 171 ? 45.954 0.374 -22.259 1.00 92.62 171 GLU A O 1
ATOM 1343 N N . GLN A 1 172 ? 44.952 1.053 -20.378 1.00 89.62 172 GLN A N 1
ATOM 1344 C CA . GLN A 1 172 ? 44.197 -0.194 -20.215 1.00 89.62 172 GLN A CA 1
ATOM 1345 C C . GLN A 1 172 ? 43.115 -0.336 -21.287 1.00 89.62 172 GLN A C 1
ATOM 1347 O O . GLN A 1 172 ? 42.870 -1.440 -21.772 1.00 89.62 172 GLN A O 1
ATOM 1352 N N . THR A 1 173 ? 42.489 0.768 -21.701 1.00 83.31 173 THR A N 1
ATOM 1353 C CA . THR A 1 173 ? 41.469 0.741 -22.754 1.00 83.31 173 THR A CA 1
ATOM 1354 C C . THR A 1 173 ? 42.080 0.447 -24.114 1.00 83.31 173 THR A C 1
ATOM 1356 O O . THR A 1 173 ? 41.544 -0.400 -24.817 1.00 83.31 173 THR A O 1
ATOM 1359 N N . LYS A 1 174 ? 43.249 1.013 -24.447 1.00 89.75 174 LYS A N 1
ATOM 1360 C CA . LYS A 1 174 ? 44.003 0.624 -25.653 1.00 89.75 174 LYS A CA 1
ATOM 1361 C C . LYS A 1 174 ? 44.375 -0.858 -25.644 1.00 89.75 174 LYS A C 1
ATOM 1363 O O . LYS A 1 174 ? 44.260 -1.523 -26.671 1.00 89.75 174 LYS A O 1
ATOM 1368 N N . GLN A 1 175 ? 44.800 -1.402 -24.500 1.00 91.44 175 GLN A N 1
ATOM 1369 C CA . GLN A 1 175 ? 45.096 -2.834 -24.375 1.00 91.44 175 GLN A CA 1
ATOM 1370 C C . GLN A 1 175 ? 43.841 -3.695 -24.564 1.00 91.44 175 GLN A C 1
ATOM 1372 O O . GLN A 1 175 ? 43.894 -4.702 -25.272 1.00 91.44 175 GLN A O 1
ATOM 1377 N N . LEU A 1 176 ? 42.711 -3.292 -23.980 1.00 85.19 176 LEU A N 1
ATOM 1378 C CA . LEU A 1 176 ? 41.434 -3.984 -24.129 1.00 85.19 176 LEU A CA 1
ATOM 1379 C C . LEU A 1 176 ? 40.910 -3.899 -25.569 1.00 85.19 176 LEU A C 1
ATOM 1381 O O . LEU A 1 176 ? 40.498 -4.912 -26.122 1.00 85.19 176 LEU A O 1
ATOM 1385 N N . GLU A 1 177 ? 40.978 -2.733 -26.211 1.00 88.06 177 GLU A N 1
ATOM 1386 C CA . GLU A 1 177 ? 40.638 -2.550 -27.625 1.00 88.06 177 GLU A CA 1
ATOM 1387 C C . GLU A 1 177 ? 41.548 -3.382 -28.524 1.00 88.06 177 GLU A C 1
ATOM 1389 O O . GLU A 1 177 ? 41.060 -4.039 -29.438 1.00 88.06 177 GLU A O 1
ATOM 1394 N N . ALA A 1 178 ? 42.852 -3.443 -28.241 1.00 90.88 178 ALA A N 1
ATOM 1395 C CA . ALA A 1 178 ? 43.775 -4.311 -28.962 1.00 90.88 178 ALA A CA 1
ATOM 1396 C C . ALA A 1 178 ? 43.437 -5.798 -28.758 1.00 90.88 178 ALA A C 1
ATOM 1398 O O . ALA A 1 178 ? 43.540 -6.579 -29.704 1.00 90.88 178 ALA A O 1
ATOM 1399 N N . GLN A 1 179 ? 43.001 -6.208 -27.562 1.00 88.44 179 GLN A N 1
ATOM 1400 C CA . GLN A 1 179 ? 42.512 -7.567 -27.314 1.00 88.44 179 GLN A CA 1
ATOM 1401 C C . GLN A 1 179 ? 41.213 -7.847 -28.074 1.00 88.44 179 GLN A C 1
ATOM 1403 O O . GLN A 1 179 ? 41.142 -8.846 -28.787 1.00 88.44 179 GLN A O 1
ATOM 1408 N N . ILE A 1 180 ? 40.215 -6.963 -27.994 1.00 84.62 180 ILE A N 1
ATOM 1409 C CA . ILE A 1 180 ? 38.943 -7.087 -28.720 1.00 84.62 180 ILE A CA 1
ATOM 1410 C C . ILE A 1 180 ? 39.199 -7.121 -30.228 1.00 84.62 180 ILE A C 1
ATOM 1412 O O . ILE A 1 180 ? 38.659 -7.980 -30.918 1.00 84.62 180 ILE A O 1
ATOM 1416 N N . ALA A 1 181 ? 40.070 -6.254 -30.743 1.00 85.88 181 ALA A N 1
ATOM 1417 C CA . ALA A 1 181 ? 40.457 -6.229 -32.145 1.00 85.88 181 ALA A CA 1
ATOM 1418 C C . ALA A 1 181 ? 41.195 -7.508 -32.550 1.00 85.88 181 ALA A C 1
ATOM 1420 O O . ALA A 1 181 ? 40.961 -8.003 -33.645 1.00 85.88 181 ALA A O 1
ATOM 1421 N N . ARG A 1 182 ? 42.041 -8.091 -31.690 1.00 87.50 182 ARG A N 1
ATOM 1422 C CA . ARG A 1 182 ? 42.650 -9.413 -31.934 1.00 87.50 182 ARG A CA 1
ATOM 1423 C C . ARG A 1 182 ? 41.605 -10.530 -31.945 1.00 87.50 182 ARG A C 1
ATOM 1425 O O . ARG A 1 182 ? 41.712 -11.416 -32.784 1.00 87.50 182 ARG A O 1
ATOM 1432 N N . PHE A 1 183 ? 40.592 -10.473 -31.080 1.00 77.62 183 PHE A N 1
ATOM 1433 C CA . PHE A 1 183 ? 39.481 -11.429 -31.077 1.00 77.62 183 PHE A CA 1
ATOM 1434 C C . PHE A 1 183 ? 38.579 -11.280 -32.313 1.00 77.62 183 PHE A C 1
ATOM 1436 O O . PHE A 1 183 ? 38.227 -12.280 -32.928 1.00 77.62 183 PHE A O 1
ATOM 1443 N N . GLN A 1 184 ? 38.254 -10.053 -32.734 1.00 80.56 184 GLN A N 1
ATOM 1444 C CA . GLN A 1 184 ? 37.461 -9.786 -33.942 1.00 80.56 184 GLN A CA 1
ATOM 1445 C C . GLN A 1 184 ? 38.245 -10.062 -35.235 1.00 80.56 184 GLN A C 1
ATOM 1447 O O . GLN A 1 184 ? 37.681 -10.563 -36.204 1.00 80.56 184 GLN A O 1
ATOM 1452 N N . ARG A 1 185 ? 39.555 -9.769 -35.256 1.00 74.38 185 ARG A N 1
ATOM 1453 C CA . ARG A 1 185 ? 40.489 -10.085 -36.353 1.00 74.38 185 ARG A CA 1
ATOM 1454 C C . ARG A 1 185 ? 41.100 -11.478 -36.244 1.00 74.38 185 ARG A C 1
ATOM 1456 O O . ARG A 1 185 ? 42.056 -11.759 -36.962 1.00 74.38 185 ARG A O 1
ATOM 1463 N N . GLN A 1 186 ? 40.578 -12.366 -35.407 1.00 63.12 186 GLN A N 1
ATOM 1464 C CA . GLN A 1 186 ? 40.646 -13.786 -35.720 1.00 63.12 186 GLN A CA 1
ATOM 1465 C C . GLN A 1 186 ? 39.456 -14.067 -36.649 1.00 63.12 186 GLN A C 1
ATOM 1467 O O . GLN A 1 186 ? 38.422 -14.524 -36.159 1.00 63.12 186 GLN A O 1
ATOM 1472 N N . PRO A 1 187 ? 39.540 -13.805 -37.982 1.00 54.06 187 PRO A N 1
ATOM 1473 C CA . PRO A 1 187 ? 38.618 -14.455 -38.895 1.00 54.06 187 PRO A CA 1
ATOM 1474 C C . PRO A 1 187 ? 38.804 -15.923 -38.589 1.00 54.06 187 PRO A C 1
ATOM 1476 O O . PRO A 1 187 ? 39.946 -16.394 -38.601 1.00 54.06 187 PRO A O 1
ATOM 1479 N N . SER A 1 188 ? 37.711 -16.544 -38.143 1.00 59.12 188 SER A N 1
ATOM 1480 C CA . SER A 1 188 ? 37.698 -17.857 -37.516 1.00 59.12 188 SER A CA 1
ATOM 1481 C C . SER A 1 188 ? 38.861 -18.687 -38.042 1.00 59.12 188 SER A C 1
ATOM 1483 O O . SER A 1 188 ? 38.971 -18.927 -39.246 1.00 59.12 188 SER A O 1
ATOM 1485 N N . ARG A 1 189 ? 39.800 -19.062 -37.168 1.00 58.03 189 ARG A N 1
ATOM 1486 C CA . ARG A 1 189 ? 40.854 -20.005 -37.559 1.00 58.03 189 ARG A CA 1
ATOM 1487 C C . ARG A 1 189 ? 40.231 -21.219 -38.253 1.00 58.03 189 ARG A C 1
ATOM 1489 O O . ARG A 1 189 ? 40.859 -21.734 -39.148 1.00 58.03 189 ARG A O 1
ATOM 1496 N N . GLN A 1 190 ? 38.960 -21.518 -37.960 1.00 59.50 190 GLN A N 1
ATOM 1497 C CA . GLN A 1 190 ? 38.069 -22.434 -38.671 1.00 59.50 190 GLN A CA 1
ATOM 1498 C C . GLN A 1 190 ? 37.724 -22.067 -40.129 1.00 59.50 190 GLN A C 1
ATOM 1500 O O . GLN A 1 190 ? 37.619 -22.974 -40.938 1.00 59.50 190 GLN A O 1
ATOM 1505 N N . ALA A 1 191 ? 37.543 -20.802 -40.521 1.00 67.94 191 ALA A N 1
ATOM 1506 C CA . ALA A 1 191 ? 37.413 -20.415 -41.931 1.00 67.94 191 ALA A CA 1
ATOM 1507 C C . ALA A 1 191 ? 38.752 -20.522 -42.665 1.00 67.94 191 ALA A C 1
ATOM 1509 O O . ALA A 1 191 ? 38.781 -21.005 -43.789 1.00 67.94 191 ALA A O 1
ATOM 1510 N N . LYS A 1 192 ? 39.871 -20.141 -42.029 1.00 65.56 192 LYS A N 1
ATOM 1511 C CA . LYS A 1 192 ? 41.203 -20.373 -42.611 1.00 65.56 192 LYS A CA 1
ATOM 1512 C C . LYS A 1 192 ? 41.595 -21.852 -42.608 1.00 65.56 192 LYS A C 1
ATOM 1514 O O . LYS A 1 192 ? 42.235 -22.263 -43.555 1.00 65.56 192 LYS A O 1
ATOM 1519 N N . GLU A 1 193 ? 41.186 -22.653 -41.628 1.00 70.38 193 GLU A N 1
ATOM 1520 C CA . GLU A 1 193 ? 41.345 -24.114 -41.610 1.00 70.38 193 GLU A CA 1
ATOM 1521 C C . GLU A 1 193 ? 40.407 -24.780 -42.599 1.00 70.38 193 GLU A C 1
ATOM 1523 O O . GLU A 1 193 ? 40.821 -25.747 -43.203 1.00 70.38 193 GLU A O 1
ATOM 1528 N N . LYS A 1 194 ? 39.189 -24.278 -42.831 1.00 72.50 194 LYS A N 1
ATOM 1529 C CA . LYS A 1 194 ? 38.326 -24.798 -43.900 1.00 72.50 194 LYS A CA 1
ATOM 1530 C C . LYS A 1 194 ? 38.900 -24.488 -45.273 1.00 72.50 194 LYS A C 1
ATOM 1532 O O . LYS A 1 194 ? 39.056 -25.405 -46.061 1.00 72.50 194 LYS A O 1
ATOM 1537 N N . VAL A 1 195 ? 39.304 -23.243 -45.524 1.00 79.25 195 VAL A N 1
ATOM 1538 C CA . VAL A 1 195 ? 39.942 -22.859 -46.793 1.00 79.25 195 VAL A CA 1
ATOM 1539 C C . VAL A 1 195 ? 41.306 -23.533 -46.944 1.00 79.25 195 VAL A C 1
ATOM 154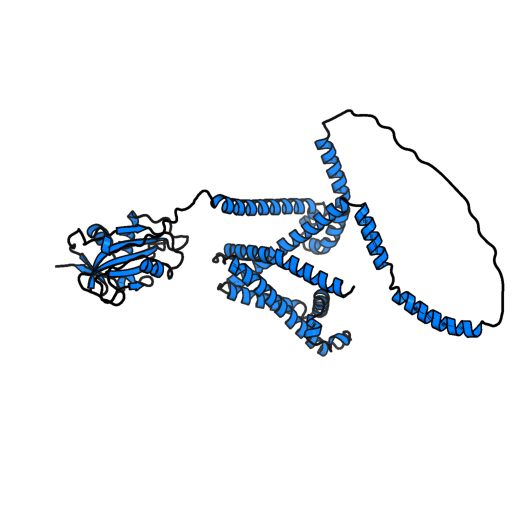1 O O . VAL A 1 195 ? 41.664 -23.934 -48.039 1.00 79.25 195 VAL A O 1
ATOM 1544 N N . SER A 1 196 ? 42.062 -23.719 -45.859 1.00 72.25 196 SER A N 1
ATOM 1545 C CA . SER A 1 196 ? 43.332 -24.449 -45.879 1.00 72.25 196 SER A CA 1
ATOM 1546 C C . SER A 1 196 ? 43.135 -25.957 -45.957 1.00 72.25 196 SER A C 1
ATOM 1548 O O . SER A 1 196 ? 43.998 -26.603 -46.518 1.00 72.25 196 SER A O 1
ATOM 1550 N N . ALA A 1 197 ? 42.057 -26.541 -45.436 1.00 78.62 197 ALA A N 1
ATOM 1551 C CA . ALA A 1 197 ? 41.741 -27.960 -45.595 1.00 78.62 197 ALA A CA 1
ATOM 1552 C C . ALA A 1 197 ? 41.233 -28.235 -47.012 1.00 78.62 197 ALA A C 1
ATOM 1554 O O . ALA A 1 197 ? 41.635 -29.224 -47.612 1.00 78.62 197 ALA A O 1
ATOM 1555 N N . GLU A 1 198 ? 40.434 -27.331 -47.585 1.00 78.06 198 GLU A N 1
ATOM 1556 C CA . GLU A 1 198 ? 40.040 -27.361 -48.997 1.00 78.06 198 GLU A CA 1
ATOM 1557 C C . GLU A 1 198 ? 41.252 -27.152 -49.914 1.00 78.06 198 GLU A C 1
ATOM 1559 O O . GLU A 1 198 ? 41.437 -27.909 -50.863 1.00 78.06 198 GLU A O 1
ATOM 1564 N N . ALA A 1 199 ? 42.138 -26.204 -49.598 1.00 79.62 199 ALA A N 1
ATOM 1565 C CA . ALA A 1 199 ? 43.370 -25.974 -50.350 1.00 79.62 199 ALA A CA 1
ATOM 1566 C C . ALA A 1 199 ? 44.418 -27.076 -50.136 1.00 79.62 199 ALA A C 1
ATOM 1568 O O . ALA A 1 199 ? 45.168 -27.365 -51.056 1.00 79.62 199 ALA A O 1
ATOM 1569 N N . HIS A 1 200 ? 44.478 -27.721 -48.968 1.00 77.12 200 HIS A N 1
ATOM 1570 C CA . HIS A 1 200 ? 45.367 -28.858 -48.713 1.00 77.12 200 HIS A CA 1
ATOM 1571 C C . HIS A 1 200 ? 44.827 -30.133 -49.367 1.00 77.12 200 HIS A C 1
ATOM 1573 O O . HIS A 1 200 ? 45.618 -30.930 -49.851 1.00 77.12 200 HIS A O 1
ATOM 1579 N N . MET A 1 201 ? 43.505 -30.304 -49.475 1.00 74.00 201 MET A N 1
ATOM 1580 C CA . MET A 1 201 ? 42.880 -31.343 -50.307 1.00 74.00 201 MET A CA 1
ATOM 1581 C C . MET A 1 201 ? 43.138 -31.102 -51.802 1.00 74.00 201 MET A C 1
ATOM 1583 O O . MET A 1 201 ? 43.514 -32.030 -52.516 1.00 74.00 201 MET A O 1
ATOM 1587 N N . ALA A 1 202 ? 43.010 -29.858 -52.275 1.00 77.06 202 ALA A N 1
ATOM 1588 C CA . ALA A 1 202 ? 43.340 -29.485 -53.653 1.00 77.06 202 ALA A CA 1
ATOM 1589 C C . ALA A 1 202 ? 44.852 -29.590 -53.940 1.00 77.06 202 ALA A C 1
ATOM 1591 O O . ALA A 1 202 ? 45.262 -30.044 -55.004 1.00 77.06 202 ALA A O 1
ATOM 1592 N N . GLY A 1 203 ? 45.682 -29.232 -52.960 1.00 70.69 203 GLY A N 1
ATOM 1593 C CA . GLY A 1 203 ? 47.134 -29.329 -52.999 1.00 70.69 203 GLY A CA 1
ATOM 1594 C C . GLY A 1 203 ? 47.616 -30.774 -52.980 1.00 70.69 203 GLY A C 1
ATOM 1595 O O . GLY A 1 203 ? 48.483 -31.101 -53.769 1.00 70.69 203 GLY A O 1
ATOM 1596 N N . LEU A 1 204 ? 47.017 -31.677 -52.193 1.00 69.88 204 LEU A N 1
ATOM 1597 C CA . LEU A 1 204 ? 47.347 -33.110 -52.236 1.00 69.88 204 LEU A CA 1
ATOM 1598 C C . LEU A 1 204 ? 47.102 -33.703 -53.634 1.00 69.88 204 LEU A C 1
ATOM 1600 O O . LEU A 1 204 ? 47.887 -34.526 -54.102 1.00 69.88 204 LEU A O 1
ATOM 1604 N N . HIS A 1 205 ? 46.056 -33.234 -54.324 1.00 62.91 205 HIS A N 1
ATOM 1605 C CA . HIS A 1 205 ? 45.790 -33.570 -55.724 1.00 62.91 205 HIS A CA 1
ATOM 1606 C C . HIS A 1 205 ? 46.873 -33.054 -56.684 1.00 62.91 205 HIS A C 1
ATOM 1608 O O . HIS A 1 205 ? 47.161 -33.709 -57.683 1.00 62.91 205 HIS A O 1
ATOM 1614 N N . GLN A 1 206 ? 47.494 -31.915 -56.377 1.00 64.69 206 GLN A N 1
ATOM 1615 C CA . GLN A 1 206 ? 48.542 -31.304 -57.193 1.00 64.69 206 GLN A CA 1
ATOM 1616 C C . GLN A 1 206 ? 49.942 -31.851 -56.864 1.00 64.69 206 GLN A C 1
ATOM 1618 O O . GLN A 1 206 ? 50.724 -32.090 -57.776 1.00 64.69 206 GLN A O 1
ATOM 1623 N N . THR A 1 207 ? 50.252 -32.141 -55.598 1.00 56.25 207 THR A N 1
ATOM 1624 C CA . THR A 1 207 ? 51.524 -32.740 -55.155 1.00 56.25 207 THR A CA 1
ATOM 1625 C C . THR A 1 207 ? 51.645 -34.205 -55.585 1.00 56.25 207 THR A C 1
ATOM 1627 O O . THR A 1 207 ? 52.745 -34.662 -55.887 1.00 56.25 207 THR A O 1
ATOM 1630 N N . LEU A 1 208 ? 50.523 -34.928 -55.727 1.00 57.50 208 LEU A N 1
ATOM 1631 C CA . LEU A 1 208 ? 50.501 -36.224 -56.422 1.00 57.50 208 LEU A CA 1
ATOM 1632 C C . LEU A 1 208 ? 50.848 -36.107 -57.918 1.00 57.50 208 LEU A C 1
ATOM 1634 O O . LEU A 1 208 ? 51.277 -37.092 -58.511 1.00 57.50 208 LEU A O 1
ATOM 1638 N N . GLN A 1 209 ? 50.702 -34.927 -58.530 1.00 56.62 209 GLN A N 1
ATOM 1639 C CA . GLN A 1 209 ? 51.078 -34.681 -59.927 1.00 56.62 209 GLN A CA 1
ATOM 1640 C C . GLN A 1 209 ? 52.497 -34.113 -60.093 1.00 56.62 209 GLN A C 1
ATOM 1642 O O . GLN A 1 209 ? 53.068 -34.246 -61.171 1.00 56.62 209 GLN A O 1
ATOM 1647 N N . THR A 1 210 ? 53.089 -33.501 -59.063 1.00 53.91 210 THR A N 1
ATOM 1648 C CA . THR A 1 210 ? 54.364 -32.764 -59.184 1.00 53.91 210 THR A CA 1
ATOM 1649 C C . THR A 1 210 ? 55.553 -33.371 -58.436 1.00 53.91 210 THR A C 1
ATOM 1651 O O . THR A 1 210 ? 56.649 -32.820 -58.504 1.00 53.91 210 THR A O 1
ATOM 1654 N N . HIS A 1 211 ? 55.435 -34.562 -57.836 1.00 48.69 211 HIS A N 1
ATOM 1655 C CA . HIS A 1 211 ? 56.604 -35.393 -57.484 1.00 48.69 211 HIS A CA 1
ATOM 1656 C C . HIS A 1 211 ? 57.250 -36.075 -58.713 1.00 48.69 211 HIS A C 1
ATOM 1658 O O . HIS A 1 211 ? 57.585 -37.256 -58.704 1.00 48.69 211 HIS A O 1
ATOM 1664 N N . ALA A 1 212 ? 57.481 -35.284 -59.763 1.00 46.56 212 ALA A N 1
ATOM 1665 C CA . ALA A 1 212 ? 58.419 -35.552 -60.842 1.00 46.56 212 ALA A CA 1
ATOM 1666 C C . ALA A 1 212 ? 59.337 -34.327 -60.981 1.00 46.56 212 ALA A C 1
ATOM 1668 O O . ALA A 1 212 ? 59.041 -33.395 -61.719 1.00 46.56 212 ALA A O 1
ATOM 1669 N N . GLY A 1 213 ? 60.447 -34.354 -60.238 1.00 41.00 213 GLY A N 1
ATOM 1670 C CA . GLY A 1 213 ? 61.623 -33.511 -60.457 1.00 41.00 213 GLY A CA 1
ATOM 1671 C C . GLY A 1 213 ? 61.509 -32.064 -59.970 1.00 41.00 213 GLY A C 1
ATOM 1672 O O . GLY A 1 213 ? 60.859 -31.234 -60.587 1.00 41.00 213 GLY A O 1
ATOM 1673 N N . ASN A 1 214 ? 62.257 -31.700 -58.933 1.00 39.75 214 ASN A N 1
ATOM 1674 C CA . ASN A 1 214 ? 63.621 -31.186 -59.099 1.00 39.75 214 ASN A CA 1
ATOM 1675 C C . ASN A 1 214 ? 64.111 -30.573 -57.774 1.00 39.75 214 ASN A C 1
ATOM 1677 O O . ASN A 1 214 ? 63.337 -29.998 -57.010 1.00 39.75 214 ASN A O 1
ATOM 1681 N N . THR A 1 215 ? 65.399 -30.740 -57.515 1.00 40.59 215 THR A N 1
ATOM 1682 C CA . THR A 1 215 ? 66.110 -30.486 -56.256 1.00 40.59 215 THR A CA 1
ATOM 1683 C C . THR A 1 215 ? 66.967 -29.208 -56.309 1.00 40.59 215 THR A C 1
ATOM 1685 O O . THR A 1 215 ? 67.526 -28.890 -57.356 1.00 40.59 215 THR A O 1
ATOM 1688 N N . ASP A 1 216 ? 67.120 -28.579 -55.129 1.00 37.34 216 ASP A N 1
ATOM 1689 C CA . ASP A 1 216 ? 68.250 -27.740 -54.644 1.00 37.34 216 ASP A CA 1
ATOM 1690 C C . ASP A 1 216 ? 68.377 -26.246 -55.085 1.00 37.34 216 ASP A C 1
ATOM 1692 O O . ASP A 1 216 ? 67.732 -25.824 -56.042 1.00 37.34 216 ASP A O 1
ATOM 1696 N N . PRO A 1 217 ? 69.245 -25.406 -54.448 1.00 47.19 217 PRO A N 1
ATOM 1697 C CA . PRO A 1 217 ? 69.268 -25.025 -53.018 1.00 47.19 217 PRO A CA 1
ATOM 1698 C C . PRO A 1 217 ? 69.553 -23.508 -52.716 1.00 47.19 217 PRO A C 1
ATOM 1700 O O . PRO A 1 217 ? 70.117 -22.778 -53.520 1.00 47.19 217 PRO A O 1
ATOM 1703 N N . VAL A 1 218 ? 69.174 -23.084 -51.495 1.00 39.47 218 VAL A N 1
ATOM 1704 C CA . VAL A 1 218 ? 69.771 -22.139 -50.491 1.00 39.47 218 VAL A CA 1
ATOM 1705 C C . VAL A 1 218 ? 70.768 -21.014 -50.885 1.00 39.47 218 VAL A C 1
ATOM 1707 O O . VAL A 1 218 ? 71.838 -21.310 -51.401 1.00 39.47 218 VAL A O 1
ATOM 1710 N N . ALA A 1 219 ? 70.528 -19.769 -50.399 1.00 36.34 219 ALA A N 1
ATOM 1711 C CA . ALA A 1 219 ? 71.537 -18.802 -49.869 1.00 36.34 219 ALA A CA 1
ATOM 1712 C C . ALA A 1 219 ? 70.899 -17.512 -49.244 1.00 36.34 219 ALA A C 1
ATOM 1714 O O . ALA A 1 219 ? 69.735 -17.247 -49.534 1.00 36.34 219 ALA A O 1
ATOM 1715 N N . PRO A 1 220 ? 71.597 -16.737 -48.365 1.00 53.12 220 PRO A N 1
ATOM 1716 C CA . PRO A 1 220 ? 71.010 -16.207 -47.116 1.00 53.12 220 PRO A CA 1
ATOM 1717 C C . PRO A 1 220 ? 71.112 -14.644 -46.940 1.00 53.12 220 PRO A C 1
ATOM 1719 O O . PRO A 1 220 ? 70.968 -13.955 -47.946 1.00 53.12 220 PRO A O 1
ATOM 1722 N N . PRO A 1 221 ? 71.208 -14.029 -45.724 1.00 47.00 221 PRO A N 1
ATOM 1723 C CA . PRO A 1 221 ? 70.374 -12.895 -45.286 1.00 47.00 221 PRO A CA 1
ATOM 1724 C C . PRO A 1 221 ? 71.109 -11.533 -45.234 1.00 47.00 221 PRO A C 1
ATOM 1726 O O . PRO A 1 221 ? 72.332 -11.475 -45.298 1.00 47.00 221 PRO A O 1
ATOM 1729 N N . ASN A 1 222 ? 70.370 -10.433 -45.043 1.00 36.75 222 ASN A N 1
ATOM 1730 C CA . ASN A 1 222 ? 70.941 -9.085 -44.901 1.00 36.75 222 ASN A CA 1
ATOM 1731 C C . ASN A 1 222 ? 70.538 -8.429 -43.556 1.00 36.75 222 ASN A C 1
ATOM 1733 O O . ASN A 1 222 ? 69.334 -8.304 -43.305 1.00 36.75 222 ASN A O 1
ATOM 1737 N N . PRO A 1 223 ? 71.493 -8.036 -42.690 1.00 51.28 223 PRO A N 1
ATOM 1738 C CA . PRO A 1 223 ? 71.277 -7.189 -41.513 1.00 51.28 223 PRO A CA 1
ATOM 1739 C C . PRO A 1 223 ? 71.773 -5.747 -41.761 1.00 51.28 223 PRO A C 1
ATOM 1741 O O . PRO A 1 223 ? 72.658 -5.568 -42.579 1.00 51.28 223 PRO A O 1
ATOM 1744 N N . ASP A 1 224 ? 71.212 -4.748 -41.065 1.00 36.78 224 ASP A N 1
ATOM 1745 C CA . ASP A 1 224 ? 71.870 -3.484 -40.641 1.00 36.78 224 ASP A CA 1
ATOM 1746 C C . ASP A 1 224 ? 70.834 -2.576 -39.933 1.00 36.78 224 ASP A C 1
ATOM 1748 O O . ASP A 1 224 ? 69.707 -2.437 -40.406 1.00 36.78 224 ASP A O 1
ATOM 1752 N N . ALA A 1 225 ? 71.072 -2.214 -38.659 1.00 35.34 225 ALA A N 1
ATOM 1753 C CA . ALA A 1 225 ? 71.570 -0.905 -38.164 1.00 35.34 225 ALA A CA 1
ATOM 1754 C C . ALA A 1 225 ? 70.437 0.152 -38.089 1.00 35.34 225 ALA A C 1
ATOM 1756 O O . ALA A 1 225 ? 69.627 0.245 -38.996 1.00 35.34 225 ALA A O 1
ATOM 1757 N N . THR A 1 226 ? 70.201 0.999 -37.078 1.00 40.62 226 THR A N 1
ATOM 1758 C CA . THR A 1 226 ? 70.975 1.711 -36.029 1.00 40.62 226 THR A CA 1
ATOM 1759 C C . THR A 1 226 ? 69.888 2.422 -35.167 1.00 40.62 226 THR A C 1
ATOM 1761 O O . THR A 1 226 ? 68.823 2.714 -35.699 1.00 40.62 226 THR A O 1
ATOM 1764 N N . GLY A 1 227 ? 69.961 2.636 -33.847 1.00 33.78 227 GLY A N 1
ATOM 1765 C CA . GLY A 1 227 ? 70.842 3.570 -33.131 1.00 33.78 227 GLY A CA 1
ATOM 1766 C C . GLY A 1 227 ? 70.038 4.746 -32.510 1.00 33.78 227 GLY A C 1
ATOM 1767 O O . GLY A 1 227 ? 69.150 5.274 -33.168 1.00 33.78 227 GLY A O 1
ATOM 1768 N N . HIS A 1 228 ? 70.409 5.162 -31.284 1.00 38.75 228 HIS A N 1
ATOM 1769 C CA . HIS A 1 228 ? 69.979 6.340 -30.480 1.00 38.75 228 HIS A CA 1
ATOM 1770 C C . HIS A 1 228 ? 68.755 6.202 -29.553 1.00 38.75 228 HIS A C 1
ATOM 1772 O O . HIS A 1 228 ? 67.730 5.664 -29.940 1.00 38.75 228 HIS A O 1
ATOM 1778 N N . ALA A 1 229 ? 68.717 6.769 -28.346 1.00 35.28 229 ALA A N 1
ATOM 1779 C CA . ALA A 1 229 ? 69.708 7.169 -27.339 1.00 35.28 229 ALA A CA 1
ATOM 1780 C C . ALA A 1 229 ? 68.889 7.495 -26.070 1.00 35.28 229 ALA A C 1
ATOM 1782 O O . ALA A 1 229 ? 67.793 8.044 -26.168 1.00 35.28 229 ALA A O 1
ATOM 1783 N N . MET A 1 230 ? 69.408 7.131 -24.898 1.00 35.47 230 MET A N 1
ATOM 1784 C CA . MET A 1 230 ? 68.918 7.572 -23.590 1.00 35.47 230 MET A CA 1
ATOM 1785 C C . MET A 1 230 ? 69.148 9.076 -23.422 1.00 35.47 230 MET A C 1
ATOM 1787 O O . MET A 1 230 ? 70.268 9.530 -23.634 1.00 35.47 230 MET A O 1
ATOM 1791 N N . GLU A 1 231 ? 68.154 9.800 -22.913 1.00 32.22 231 GLU A N 1
ATOM 1792 C CA . GLU A 1 231 ? 68.396 11.003 -22.116 1.00 32.22 231 GLU A CA 1
ATOM 1793 C C . GLU A 1 231 ? 67.303 11.138 -21.044 1.00 32.22 231 GLU A C 1
ATOM 1795 O O . GLU A 1 231 ? 66.105 11.065 -21.313 1.00 32.22 231 GLU A O 1
ATOM 1800 N N . ALA A 1 232 ? 67.751 11.261 -19.802 1.00 35.31 232 ALA A N 1
ATOM 1801 C CA . ALA A 1 232 ? 67.005 11.582 -18.592 1.00 35.31 232 ALA A CA 1
ATOM 1802 C C . ALA A 1 232 ? 67.981 12.364 -17.690 1.00 35.31 232 ALA A C 1
ATOM 1804 O O . ALA A 1 232 ? 69.190 12.278 -17.909 1.00 35.31 232 ALA A O 1
ATOM 1805 N N . PRO A 1 233 ? 67.539 12.920 -16.557 1.00 49.06 233 PRO A N 1
ATOM 1806 C CA . PRO A 1 233 ? 66.557 13.981 -16.357 1.00 49.06 233 PRO A CA 1
ATOM 1807 C C . PRO A 1 233 ? 67.245 15.237 -15.765 1.00 49.06 233 PRO A C 1
ATOM 1809 O O . PRO A 1 233 ? 68.341 15.146 -15.215 1.00 49.06 233 PRO A O 1
ATOM 1812 N N . SER A 1 234 ? 66.592 16.400 -15.794 1.00 35.66 234 SER A N 1
ATOM 1813 C CA . SER A 1 234 ? 67.010 17.548 -14.974 1.00 35.66 234 SER A CA 1
ATOM 1814 C C . SER A 1 234 ? 65.835 18.121 -14.189 1.00 35.66 234 SER A C 1
ATOM 1816 O O . SER A 1 234 ? 64.813 18.503 -14.760 1.00 35.66 234 SER A O 1
ATOM 1818 N N . ASP A 1 235 ? 66.043 18.124 -12.877 1.00 36.31 235 ASP A N 1
ATOM 1819 C CA . ASP A 1 235 ? 65.287 18.767 -11.809 1.00 36.31 235 ASP A CA 1
ATOM 1820 C C . ASP A 1 235 ? 65.470 20.298 -11.791 1.00 36.31 235 ASP A C 1
ATOM 1822 O O . ASP A 1 235 ? 66.340 20.842 -12.468 1.00 36.31 235 ASP A O 1
ATOM 1826 N N . GLU A 1 236 ? 64.692 20.926 -10.901 1.00 34.44 236 GLU A N 1
ATOM 1827 C CA . GLU A 1 236 ? 64.648 22.340 -10.482 1.00 34.44 236 GLU A CA 1
ATOM 1828 C C . GLU A 1 236 ? 63.680 23.229 -11.285 1.00 34.44 236 GLU A C 1
ATOM 1830 O O . GLU A 1 236 ? 63.708 23.308 -12.502 1.00 34.44 236 GLU A O 1
ATOM 1835 N N . GLY A 1 237 ? 62.759 23.974 -10.679 1.00 35.09 237 GLY A N 1
ATOM 1836 C CA . GLY A 1 237 ? 62.525 24.240 -9.271 1.00 35.09 237 GLY A CA 1
ATO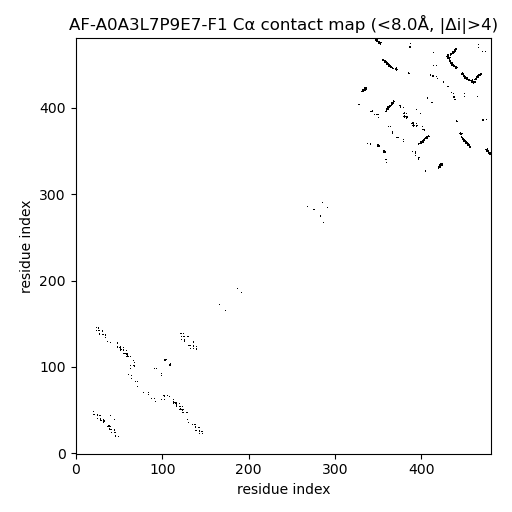M 1837 C C . GLY A 1 237 ? 61.391 25.261 -9.139 1.00 35.09 237 GLY A C 1
ATOM 1838 O O . GLY A 1 237 ? 61.344 26.275 -9.824 1.00 35.09 237 GLY A O 1
ATOM 1839 N N . VAL A 1 238 ? 60.451 24.913 -8.267 1.00 43.88 238 VAL A N 1
ATOM 1840 C CA . VAL A 1 238 ? 59.506 25.724 -7.487 1.00 43.88 238 VAL A CA 1
ATOM 1841 C C . VAL A 1 238 ? 59.586 27.253 -7.646 1.00 43.88 238 VAL A C 1
ATOM 1843 O O . VAL A 1 238 ? 60.537 27.866 -7.174 1.00 43.88 238 VAL A O 1
ATOM 1846 N N . GLN A 1 239 ? 58.487 27.873 -8.105 1.00 38.25 239 GLN A N 1
ATOM 1847 C CA . GLN A 1 239 ? 57.931 29.106 -7.517 1.00 38.25 239 GLN A CA 1
ATOM 1848 C C . GLN A 1 239 ? 56.515 29.411 -8.054 1.00 38.25 239 GLN A C 1
ATOM 1850 O O . GLN A 1 239 ? 56.325 29.618 -9.247 1.00 38.25 239 GLN A O 1
ATOM 1855 N N . GLY A 1 240 ? 55.523 29.497 -7.152 1.00 36.69 240 GLY A N 1
ATOM 1856 C CA . GLY A 1 240 ? 54.286 30.264 -7.381 1.00 36.69 240 GLY A CA 1
ATOM 1857 C C . GLY A 1 240 ? 52.946 29.525 -7.213 1.00 36.69 240 GLY A C 1
ATOM 1858 O O . GLY A 1 240 ? 52.412 28.949 -8.153 1.00 36.69 240 GLY A O 1
ATOM 1859 N N . LEU A 1 241 ? 52.327 29.665 -6.037 1.00 43.47 241 LEU A N 1
ATOM 1860 C CA . LEU A 1 241 ? 50.881 29.515 -5.774 1.00 43.47 241 LEU A CA 1
ATOM 1861 C C . LEU A 1 241 ? 50.380 30.850 -5.173 1.00 43.47 241 LEU A C 1
ATOM 1863 O O . LEU A 1 241 ? 51.202 31.557 -4.589 1.00 43.47 241 LEU A O 1
ATOM 1867 N N . PRO A 1 242 ? 49.074 31.203 -5.180 1.00 51.25 242 PRO A N 1
ATOM 1868 C CA . PRO A 1 242 ? 47.932 30.628 -5.891 1.00 51.25 242 PRO A CA 1
ATOM 1869 C C . PRO A 1 242 ? 47.079 31.721 -6.593 1.00 51.25 242 PRO A C 1
ATOM 1871 O O . PRO A 1 242 ? 46.363 32.489 -5.953 1.00 51.25 242 PRO A O 1
ATOM 1874 N N . ARG A 1 243 ? 47.066 31.749 -7.932 1.00 48.97 243 ARG A N 1
ATOM 1875 C CA . ARG A 1 243 ? 45.975 32.365 -8.735 1.00 48.97 243 ARG A CA 1
ATOM 1876 C C . ARG A 1 243 ? 45.277 31.346 -9.649 1.00 48.97 243 ARG A C 1
ATOM 1878 O O . ARG A 1 243 ? 44.457 31.695 -10.490 1.00 48.97 243 ARG A O 1
ATOM 1885 N N . THR A 1 244 ? 45.581 30.066 -9.468 1.00 56.41 244 THR A N 1
ATOM 1886 C CA . THR A 1 244 ? 45.380 29.021 -10.476 1.00 56.41 244 THR A CA 1
ATOM 1887 C C . THR A 1 244 ? 44.053 28.280 -10.401 1.00 56.41 244 THR A C 1
ATOM 1889 O O . THR A 1 244 ? 43.761 27.546 -11.332 1.00 56.41 244 THR A O 1
ATOM 1892 N N . VAL A 1 245 ? 43.195 28.469 -9.393 1.00 55.41 245 VAL A N 1
ATOM 1893 C CA . VAL A 1 245 ? 41.933 27.698 -9.340 1.00 55.41 245 VAL A CA 1
ATOM 1894 C C . VAL A 1 245 ? 40.955 28.142 -10.433 1.00 55.41 245 VAL A C 1
ATOM 1896 O O . VAL A 1 245 ? 40.347 27.300 -11.084 1.00 55.41 245 VAL A O 1
ATOM 1899 N N . MET A 1 246 ? 40.847 29.446 -10.710 1.00 51.69 246 MET A N 1
ATOM 1900 C CA . MET A 1 246 ? 39.907 29.925 -11.729 1.00 51.69 246 MET A CA 1
ATOM 1901 C C . MET A 1 246 ? 40.448 29.751 -13.160 1.00 51.69 246 MET A C 1
ATOM 1903 O O . MET A 1 246 ? 39.703 29.324 -14.039 1.00 51.69 246 MET A O 1
ATOM 1907 N N . ALA A 1 247 ? 41.746 29.993 -13.382 1.00 66.00 247 ALA A N 1
ATOM 1908 C CA . ALA A 1 247 ? 42.387 29.785 -14.684 1.00 66.00 247 ALA A CA 1
ATOM 1909 C C . ALA A 1 247 ? 42.433 28.298 -15.071 1.00 66.00 247 ALA A C 1
ATOM 1911 O O . ALA A 1 247 ? 42.029 27.955 -16.177 1.00 66.00 247 ALA A O 1
ATOM 1912 N N . SER A 1 248 ? 42.790 27.408 -14.134 1.00 66.69 248 SER A N 1
ATOM 1913 C CA . SER A 1 248 ? 42.711 25.962 -14.388 1.00 66.69 248 SER A CA 1
ATOM 1914 C C . SER A 1 248 ? 41.272 25.505 -14.606 1.00 66.69 248 SER A C 1
ATOM 1916 O O . SER A 1 248 ? 41.033 24.681 -15.478 1.00 66.69 248 SER A O 1
ATOM 1918 N N . SER A 1 249 ? 40.282 26.069 -13.899 1.00 60.38 249 SER A N 1
ATOM 1919 C CA . SER A 1 249 ? 38.876 25.730 -14.154 1.00 60.38 249 SER A CA 1
ATOM 1920 C C . SER A 1 249 ? 38.388 26.183 -15.537 1.00 60.38 249 SER A C 1
ATOM 1922 O O . SER A 1 249 ? 37.640 25.451 -16.178 1.00 60.38 249 SER A O 1
ATOM 1924 N N . MET A 1 250 ? 38.842 27.342 -16.032 1.00 68.38 250 MET A N 1
ATOM 1925 C CA . MET A 1 250 ? 38.539 27.830 -17.385 1.00 68.38 250 MET A CA 1
ATOM 1926 C C . MET A 1 250 ? 39.207 26.961 -18.456 1.00 68.38 250 MET A C 1
ATOM 1928 O O . MET A 1 250 ? 38.569 26.622 -19.447 1.00 68.38 250 MET A O 1
ATOM 1932 N N . GLU A 1 251 ? 40.451 26.542 -18.231 1.00 74.00 251 GLU A N 1
ATOM 1933 C CA . GLU A 1 251 ? 41.183 25.634 -19.120 1.00 74.00 251 GLU A CA 1
ATOM 1934 C C . GLU A 1 251 ? 40.552 24.229 -19.143 1.00 74.00 251 GLU A C 1
ATOM 1936 O O . GLU A 1 251 ? 40.374 23.636 -20.206 1.00 74.00 251 GLU A O 1
ATOM 1941 N N . TYR A 1 252 ? 40.081 23.735 -17.991 1.00 70.06 252 TYR A N 1
ATOM 1942 C CA . TYR A 1 252 ? 39.288 22.505 -17.903 1.00 70.06 252 TYR A CA 1
ATOM 1943 C C . TYR A 1 252 ? 37.943 22.617 -18.629 1.00 70.06 252 TYR A C 1
ATOM 1945 O O . TYR A 1 252 ? 37.525 21.653 -19.266 1.00 70.06 252 TYR A O 1
ATOM 1953 N N . LEU A 1 253 ? 37.258 23.764 -18.554 1.00 66.88 253 LEU A N 1
ATOM 1954 C CA . LEU A 1 253 ? 36.000 23.992 -19.274 1.00 66.88 253 LEU A CA 1
ATOM 1955 C C . LEU A 1 253 ? 36.217 24.115 -20.788 1.00 66.88 253 LEU A C 1
ATOM 1957 O O . LEU A 1 253 ? 35.411 23.586 -21.552 1.00 66.88 253 LEU A O 1
ATOM 1961 N N . ALA A 1 254 ? 37.307 24.751 -21.221 1.00 74.25 254 ALA A N 1
ATOM 1962 C CA . ALA A 1 254 ? 37.681 24.842 -22.630 1.00 74.25 254 ALA A CA 1
ATOM 1963 C C . ALA A 1 254 ? 38.006 23.454 -23.213 1.00 74.25 254 ALA A C 1
ATOM 1965 O O . ALA A 1 254 ? 37.407 23.060 -24.214 1.00 74.25 254 ALA A O 1
ATOM 1966 N N . ASN A 1 255 ? 38.833 22.663 -22.519 1.00 76.31 255 ASN A N 1
ATOM 1967 C CA . ASN A 1 255 ? 39.129 21.278 -22.903 1.00 76.31 255 ASN A CA 1
ATOM 1968 C C . ASN A 1 255 ? 37.887 20.377 -22.837 1.00 76.31 255 ASN A C 1
ATOM 1970 O O . ASN A 1 255 ? 37.697 19.497 -23.677 1.00 76.31 255 ASN A O 1
ATOM 1974 N N . ALA A 1 256 ? 37.000 20.585 -21.858 1.00 70.31 256 ALA A N 1
ATOM 1975 C CA . ALA A 1 256 ? 35.739 19.854 -21.784 1.00 70.31 256 ALA A CA 1
ATOM 1976 C C . ALA A 1 256 ? 34.823 20.175 -22.972 1.00 70.31 256 ALA A C 1
ATOM 1978 O O . ALA A 1 256 ? 34.173 19.266 -23.484 1.00 70.31 256 ALA A O 1
ATOM 1979 N N . ASN A 1 257 ? 34.785 21.428 -23.432 1.00 75.38 257 ASN A N 1
ATOM 1980 C CA . ASN A 1 257 ? 33.985 21.813 -24.591 1.00 75.38 257 ASN A CA 1
ATOM 1981 C C . ASN A 1 257 ? 34.482 21.121 -25.868 1.00 75.38 257 ASN A C 1
ATOM 1983 O O . ASN A 1 257 ? 33.679 20.537 -26.593 1.00 75.38 257 ASN A O 1
ATOM 1987 N N . GLU A 1 258 ? 35.799 21.092 -26.091 1.00 77.06 258 GLU A N 1
ATOM 1988 C CA . GLU A 1 258 ? 36.411 20.411 -27.241 1.00 77.06 258 GLU A CA 1
ATOM 1989 C C . GLU A 1 258 ? 36.120 18.899 -27.238 1.00 77.06 258 GLU A C 1
ATOM 1991 O O . GLU A 1 258 ? 35.789 18.300 -28.260 1.00 77.06 258 GLU A O 1
ATOM 1996 N N . LEU A 1 259 ? 36.125 18.289 -26.053 1.00 68.31 259 LEU A N 1
ATOM 1997 C CA . LEU A 1 259 ? 35.837 16.869 -25.876 1.00 68.31 259 LEU A CA 1
ATOM 1998 C C . LEU A 1 259 ? 34.352 16.499 -26.020 1.00 68.31 259 LEU A C 1
ATOM 2000 O O . LEU A 1 259 ? 34.036 15.356 -26.358 1.00 68.31 259 LEU A O 1
ATOM 2004 N N . VAL A 1 260 ? 33.434 17.416 -25.711 1.00 71.19 260 VAL A N 1
ATOM 2005 C CA . VAL A 1 260 ? 31.983 17.158 -25.738 1.00 71.19 260 VAL A CA 1
ATOM 2006 C C . VAL A 1 260 ? 31.367 17.521 -27.094 1.00 71.19 260 VAL A C 1
ATOM 2008 O O . VAL A 1 260 ? 30.372 16.909 -27.490 1.00 71.19 260 VAL A O 1
ATOM 2011 N N . HIS A 1 261 ? 31.986 18.432 -27.849 1.00 78.06 261 HIS A N 1
ATOM 2012 C CA . HIS A 1 261 ? 31.523 18.865 -29.168 1.00 78.06 261 HIS A CA 1
ATOM 2013 C C . HIS A 1 261 ? 31.197 17.716 -30.150 1.00 78.06 261 HIS A C 1
ATOM 2015 O O . HIS A 1 261 ? 30.079 17.706 -30.670 1.00 78.06 261 HIS A O 1
ATOM 2021 N N . PRO A 1 262 ? 32.062 16.699 -30.372 1.00 80.19 262 PRO A N 1
ATOM 2022 C CA . PRO A 1 262 ? 31.760 15.628 -31.332 1.00 80.19 262 PRO A CA 1
ATOM 2023 C C . PRO A 1 262 ? 30.593 14.730 -30.888 1.00 80.19 262 PRO A C 1
ATOM 2025 O O . PRO A 1 262 ? 29.875 14.166 -31.715 1.00 80.19 262 PRO A O 1
ATOM 2028 N N . TYR A 1 263 ? 30.360 14.605 -29.578 1.00 71.19 263 TYR A N 1
ATOM 2029 C CA . TYR A 1 263 ? 29.221 13.850 -29.053 1.00 71.19 263 TYR A CA 1
ATOM 2030 C C . TYR A 1 263 ? 27.918 14.612 -29.229 1.00 71.19 263 TYR A C 1
ATOM 2032 O O . TYR A 1 263 ? 26.909 14.012 -29.592 1.00 71.19 263 TYR A O 1
ATOM 2040 N N . LEU A 1 264 ? 27.940 15.925 -29.001 1.00 73.12 264 LEU A N 1
ATOM 2041 C CA . LEU A 1 264 ? 26.783 16.781 -29.229 1.00 73.12 264 LEU A CA 1
ATOM 2042 C C . LEU A 1 264 ? 26.385 16.810 -30.690 1.00 73.12 264 LEU A C 1
ATOM 2044 O O . LEU A 1 264 ? 25.197 16.755 -30.977 1.00 73.12 264 LEU A O 1
ATOM 2048 N N . GLU A 1 265 ? 27.354 16.841 -31.597 1.00 80.62 265 GLU A N 1
ATOM 2049 C CA . GLU A 1 265 ? 27.091 16.818 -33.031 1.00 80.62 265 GLU A CA 1
ATOM 2050 C C . GLU A 1 265 ? 26.408 15.506 -33.438 1.00 80.62 265 GLU A C 1
ATOM 2052 O O . GLU A 1 265 ? 25.333 15.518 -34.037 1.00 80.62 265 GLU A O 1
ATOM 2057 N N . LYS A 1 266 ? 26.932 14.368 -32.961 1.00 79.38 266 LYS A N 1
ATOM 2058 C CA . LYS A 1 266 ? 26.328 13.048 -33.183 1.00 79.38 266 LYS A CA 1
ATOM 2059 C C . LYS A 1 266 ? 24.934 12.919 -32.561 1.00 79.38 266 LYS A C 1
ATOM 2061 O O . LYS A 1 266 ? 24.044 12.317 -33.160 1.00 79.38 266 LYS A O 1
ATOM 2066 N N . MET A 1 267 ? 24.732 13.469 -31.365 1.00 71.81 267 MET A N 1
ATOM 2067 C CA . MET A 1 267 ? 23.430 13.466 -30.697 1.00 71.81 267 MET A CA 1
ATOM 2068 C C . MET A 1 267 ? 22.441 14.368 -31.443 1.00 71.81 267 MET A C 1
ATOM 2070 O O . MET A 1 267 ? 21.301 13.968 -31.657 1.00 71.81 267 MET A O 1
ATOM 2074 N N . ASN A 1 268 ? 22.883 15.543 -31.901 1.00 80.88 268 ASN A N 1
ATOM 2075 C CA . ASN A 1 268 ? 22.090 16.470 -32.700 1.00 80.88 268 ASN A CA 1
ATOM 2076 C C . ASN A 1 268 ? 21.669 15.828 -34.027 1.00 80.88 268 ASN A C 1
ATOM 2078 O O . ASN A 1 268 ? 20.504 15.913 -34.401 1.00 80.88 268 ASN A O 1
ATOM 2082 N N . ASP A 1 269 ? 22.564 15.091 -34.687 1.00 84.44 269 ASP A N 1
ATOM 2083 C CA . ASP A 1 269 ? 22.241 14.341 -35.903 1.00 84.44 269 ASP A CA 1
ATOM 2084 C C . ASP A 1 269 ? 21.232 13.212 -35.659 1.00 84.44 269 ASP A C 1
ATOM 2086 O O . ASP A 1 269 ? 20.316 13.019 -36.459 1.00 84.44 269 ASP A O 1
ATOM 2090 N N . GLN A 1 270 ? 21.332 12.500 -34.533 1.00 78.25 270 GLN A N 1
ATOM 2091 C CA . GLN A 1 270 ? 20.341 11.487 -34.149 1.00 78.25 270 GLN A CA 1
ATOM 2092 C C . GLN A 1 270 ? 18.992 12.097 -33.745 1.00 78.25 270 GLN A C 1
ATOM 2094 O O . GLN A 1 270 ? 17.949 11.464 -33.914 1.00 78.25 270 GLN A O 1
ATOM 2099 N N . LEU A 1 271 ? 19.003 13.324 -33.222 1.00 80.06 271 LEU A N 1
ATOM 2100 C CA . LEU A 1 271 ? 17.816 14.045 -32.771 1.00 80.06 271 LEU A CA 1
ATOM 2101 C C . LEU A 1 271 ? 17.174 14.891 -33.876 1.00 80.06 271 LEU A C 1
ATOM 2103 O O . LEU A 1 271 ? 16.004 15.226 -33.727 1.00 80.06 271 LEU A O 1
ATOM 2107 N N . LYS A 1 272 ? 17.853 15.170 -35.000 1.00 84.06 272 LYS A N 1
ATOM 2108 C CA . LYS A 1 272 ? 17.302 15.870 -36.181 1.00 84.06 272 LYS A CA 1
ATOM 2109 C C . LYS A 1 272 ? 15.902 15.405 -36.610 1.00 84.06 272 LYS A C 1
ATOM 2111 O O . LYS A 1 272 ? 15.044 16.273 -36.778 1.00 84.06 272 LYS A O 1
ATOM 2116 N N . PRO A 1 273 ? 15.604 14.096 -36.762 1.00 86.12 273 PRO A N 1
ATOM 2117 C CA . PRO A 1 273 ? 14.265 13.660 -37.167 1.00 86.12 273 PRO A CA 1
ATOM 2118 C C . PRO A 1 273 ? 13.184 14.009 -36.134 1.00 86.12 273 PRO A C 1
ATOM 2120 O O . PRO A 1 273 ? 12.051 14.296 -36.504 1.00 86.12 273 PRO A O 1
ATOM 2123 N N . ILE A 1 274 ? 13.533 14.038 -34.846 1.00 72.94 274 ILE A N 1
ATOM 2124 C CA . ILE A 1 274 ? 12.623 14.437 -33.763 1.00 72.94 274 ILE A CA 1
ATOM 2125 C C . ILE A 1 274 ? 12.534 15.970 -33.690 1.00 72.94 274 ILE A C 1
ATOM 2127 O O . ILE A 1 274 ? 11.452 16.523 -33.512 1.00 72.94 274 ILE A O 1
ATOM 2131 N N . ALA A 1 275 ? 13.655 16.669 -33.894 1.00 80.56 275 ALA A N 1
ATOM 2132 C CA . ALA A 1 275 ? 13.747 18.126 -33.930 1.00 80.56 275 ALA A CA 1
ATOM 2133 C C . ALA A 1 275 ? 12.887 18.735 -35.053 1.00 80.56 275 ALA A C 1
ATOM 2135 O O . ALA A 1 275 ? 12.332 19.820 -34.885 1.00 80.56 275 ALA A O 1
ATOM 2136 N N . ALA A 1 276 ? 12.727 18.016 -36.170 1.00 87.31 276 ALA A N 1
ATOM 2137 C CA . ALA A 1 276 ? 11.898 18.416 -37.305 1.00 87.31 276 ALA A CA 1
ATOM 2138 C C . ALA A 1 276 ? 10.395 18.518 -36.983 1.00 87.31 276 ALA A C 1
ATOM 2140 O O . ALA A 1 276 ? 9.670 19.187 -37.714 1.00 87.31 276 ALA A O 1
ATOM 2141 N N . ILE A 1 277 ? 9.933 17.894 -35.894 1.00 90.12 277 ILE A N 1
ATOM 2142 C CA . ILE A 1 277 ? 8.532 17.942 -35.446 1.00 90.12 277 ILE A CA 1
ATOM 2143 C C . ILE A 1 277 ? 8.227 19.268 -34.721 1.00 90.12 277 ILE A C 1
ATOM 2145 O O . ILE A 1 277 ? 7.068 19.672 -34.623 1.00 90.12 277 ILE A O 1
ATOM 2149 N N . PHE A 1 278 ? 9.245 19.976 -34.217 1.00 87.50 278 PHE A N 1
ATOM 2150 C CA . PHE A 1 278 ? 9.050 21.208 -33.452 1.00 87.50 278 PHE A CA 1
ATOM 2151 C C . PHE A 1 278 ? 8.972 22.462 -34.345 1.00 87.50 278 PHE A C 1
ATOM 2153 O O . PHE A 1 278 ? 9.611 22.519 -35.397 1.00 87.50 278 PHE A O 1
ATOM 2160 N N . PRO A 1 279 ? 8.250 23.516 -33.910 1.00 92.62 279 PRO A N 1
ATOM 2161 C CA . PRO A 1 279 ? 8.227 24.812 -34.588 1.00 92.62 279 PRO A CA 1
ATOM 2162 C C . PRO A 1 279 ? 9.627 25.398 -34.825 1.00 92.62 279 PRO A C 1
ATOM 2164 O O . PRO A 1 279 ? 10.514 25.268 -33.978 1.00 92.62 279 PRO A O 1
ATOM 2167 N N . GLU A 1 280 ? 9.794 26.139 -35.926 1.00 89.44 280 GLU A N 1
ATOM 2168 C CA . GLU A 1 280 ? 11.075 26.721 -36.374 1.00 89.44 280 GLU A CA 1
ATOM 2169 C C . GLU A 1 280 ? 11.860 27.453 -35.282 1.00 89.44 280 GLU A C 1
ATOM 2171 O O . GLU A 1 280 ? 13.077 27.314 -35.195 1.00 89.44 280 GLU A O 1
ATOM 2176 N N . ARG A 1 281 ? 11.176 28.189 -34.397 1.00 89.38 281 ARG A N 1
ATOM 2177 C CA . ARG A 1 281 ? 11.831 28.905 -33.290 1.00 89.38 281 ARG A CA 1
ATOM 2178 C C . ARG A 1 281 ? 12.539 27.966 -32.311 1.00 89.38 281 ARG A C 1
ATOM 2180 O O . ARG A 1 281 ? 13.620 28.296 -31.836 1.00 89.38 281 ARG A O 1
ATOM 2187 N N . ILE A 1 282 ? 11.939 26.815 -32.011 1.00 82.81 282 ILE A N 1
ATOM 2188 C CA . ILE A 1 282 ? 12.485 25.831 -31.066 1.00 82.81 282 ILE A CA 1
ATOM 2189 C C . ILE A 1 282 ? 13.615 25.045 -31.731 1.00 82.81 282 ILE A C 1
ATOM 2191 O O . ILE A 1 282 ? 14.654 24.832 -31.110 1.00 82.81 282 ILE A O 1
ATOM 2195 N N . ARG A 1 283 ? 13.455 24.690 -33.011 1.00 88.25 283 ARG A N 1
ATOM 2196 C CA . ARG A 1 283 ? 14.501 24.037 -33.807 1.00 88.25 283 ARG A CA 1
ATOM 2197 C C . ARG A 1 283 ? 15.757 24.906 -33.914 1.00 88.25 283 ARG A C 1
ATOM 2199 O O . ARG A 1 283 ? 16.829 24.459 -33.524 1.00 88.25 283 ARG A O 1
ATOM 2206 N N . ASN A 1 284 ? 15.609 26.174 -34.306 1.00 88.25 284 ASN A N 1
ATOM 2207 C CA . ASN A 1 284 ? 16.729 27.117 -34.409 1.00 88.25 284 ASN A CA 1
ATOM 2208 C C . ASN A 1 284 ? 17.406 27.365 -33.048 1.00 88.25 284 ASN A C 1
ATOM 2210 O O . ASN A 1 284 ? 18.610 27.601 -32.984 1.00 88.25 284 ASN A O 1
ATOM 2214 N N . PHE A 1 285 ? 16.643 27.317 -31.951 1.00 88.38 285 PHE A N 1
ATOM 2215 C CA . PHE A 1 285 ? 17.189 27.410 -30.598 1.00 88.38 285 PHE A CA 1
ATOM 2216 C C . PHE A 1 285 ? 18.005 26.164 -30.216 1.00 88.38 285 PHE A C 1
ATOM 2218 O O . PHE A 1 285 ? 19.118 26.298 -29.709 1.00 88.38 285 PHE A O 1
ATOM 2225 N N . LEU A 1 286 ? 17.490 24.960 -30.489 1.00 83.56 286 LEU A N 1
ATOM 2226 C CA . LEU A 1 286 ? 18.187 23.693 -30.233 1.00 83.56 286 LEU A CA 1
ATOM 2227 C C . LEU A 1 286 ? 19.481 23.583 -31.057 1.00 83.56 286 LEU A C 1
ATOM 2229 O O . LEU A 1 286 ? 20.519 23.223 -30.503 1.00 83.56 286 LEU A O 1
ATOM 2233 N N . GLU A 1 287 ? 19.440 23.970 -32.335 1.00 83.81 287 GLU A N 1
ATOM 2234 C CA . GLU A 1 287 ? 20.588 23.960 -33.254 1.00 83.81 287 GLU A CA 1
ATOM 2235 C C . GLU A 1 287 ? 21.690 24.959 -32.861 1.00 83.81 287 GLU A C 1
ATOM 2237 O O . GLU A 1 287 ? 22.868 24.668 -33.041 1.00 83.81 287 GLU A O 1
ATOM 2242 N N . ARG A 1 288 ? 21.346 26.101 -32.245 1.00 85.88 288 ARG A N 1
ATOM 2243 C CA . ARG A 1 288 ? 22.314 27.102 -31.740 1.00 85.88 288 ARG A CA 1
ATOM 2244 C C . ARG A 1 288 ? 22.945 26.743 -30.387 1.00 85.88 288 ARG A C 1
ATOM 2246 O O . ARG A 1 288 ? 23.474 27.613 -29.701 1.00 85.88 288 ARG A O 1
ATOM 2253 N N . GLY A 1 289 ? 22.872 25.478 -29.976 1.00 81.31 289 GLY A N 1
ATOM 2254 C CA . GLY A 1 289 ? 23.410 25.011 -28.697 1.00 81.31 289 GLY A CA 1
ATOM 2255 C C . GLY A 1 289 ? 22.405 25.022 -27.542 1.00 81.31 289 GLY A C 1
ATOM 2256 O O . GLY A 1 289 ? 22.797 24.802 -26.397 1.00 81.31 289 GLY A O 1
ATOM 2257 N N . GLY A 1 290 ? 21.105 25.204 -27.807 1.00 84.00 290 GLY A N 1
ATOM 2258 C CA . GLY A 1 290 ? 20.043 25.114 -26.794 1.00 84.00 290 GLY A CA 1
ATOM 2259 C C . GLY A 1 290 ? 19.981 23.762 -26.067 1.00 84.00 290 GLY A C 1
ATOM 2260 O O . GLY A 1 290 ? 19.487 23.690 -24.940 1.00 84.00 290 GLY A O 1
ATOM 2261 N N . TRP A 1 291 ? 20.555 22.703 -26.653 1.00 79.12 291 TRP A N 1
ATOM 2262 C CA . TRP A 1 291 ? 20.742 21.402 -26.000 1.00 79.12 291 TRP A CA 1
ATOM 2263 C C . TRP A 1 291 ? 21.534 21.487 -24.690 1.00 79.12 291 TRP A C 1
ATOM 2265 O O . TRP A 1 291 ? 21.186 20.797 -23.731 1.00 79.12 291 TRP A O 1
ATOM 2275 N N . TRP A 1 292 ? 22.532 22.373 -24.598 1.00 80.12 292 TRP A N 1
ATOM 2276 C CA . TRP A 1 292 ? 23.272 22.597 -23.352 1.00 80.12 292 TRP A CA 1
ATOM 2277 C C . TRP A 1 292 ? 22.369 23.114 -22.242 1.00 80.12 292 TRP A C 1
ATOM 2279 O O . TRP A 1 292 ? 22.442 22.654 -21.104 1.00 80.12 292 TRP A O 1
ATOM 2289 N N . LEU A 1 293 ? 21.473 24.036 -22.587 1.00 80.12 293 LEU A N 1
ATOM 2290 C CA . LEU A 1 293 ? 20.536 24.617 -21.639 1.00 80.12 293 LEU A CA 1
ATOM 2291 C C . LEU A 1 293 ? 19.546 23.551 -21.147 1.00 80.12 293 LEU A C 1
ATOM 2293 O O . LEU A 1 293 ? 19.280 23.474 -19.950 1.00 80.12 293 LEU A O 1
ATOM 2297 N N . PHE A 1 294 ? 19.086 22.664 -22.036 1.00 76.25 294 PHE A N 1
ATOM 2298 C CA . PHE A 1 294 ? 18.214 21.546 -21.672 1.00 76.25 294 PHE A CA 1
ATOM 2299 C C . PHE A 1 294 ? 18.907 20.515 -20.770 1.00 76.25 294 PHE A C 1
ATOM 2301 O O . PHE A 1 294 ? 18.333 20.114 -19.761 1.00 76.25 294 PHE A O 1
ATOM 2308 N N . ILE A 1 295 ? 20.147 20.116 -21.081 1.00 78.50 295 ILE A N 1
ATOM 2309 C CA . ILE A 1 295 ? 20.920 19.167 -20.260 1.00 78.50 295 ILE A CA 1
ATOM 2310 C C . ILE A 1 295 ? 21.216 19.766 -18.880 1.00 78.50 295 ILE A C 1
ATOM 2312 O O . ILE A 1 295 ? 21.005 19.101 -17.865 1.00 78.50 295 ILE A O 1
ATOM 2316 N N . CYS A 1 296 ? 21.638 21.032 -18.822 1.00 78.81 296 CYS A N 1
ATOM 2317 C CA . CYS A 1 296 ? 21.850 21.741 -17.560 1.00 78.81 296 CYS A CA 1
ATOM 2318 C C . CYS A 1 296 ? 20.556 21.824 -16.743 1.00 78.81 296 CYS A C 1
ATOM 2320 O O . CYS A 1 296 ? 20.560 21.517 -15.550 1.00 78.81 296 CYS A O 1
ATOM 2322 N N . LEU A 1 297 ? 19.432 22.169 -17.378 1.00 79.19 297 LEU A N 1
ATOM 2323 C CA . LEU A 1 297 ? 18.131 22.231 -16.715 1.00 79.19 297 LEU A CA 1
ATOM 2324 C C . LEU A 1 297 ? 17.690 20.852 -16.203 1.00 79.19 297 LEU A C 1
ATOM 2326 O O . LEU A 1 297 ? 17.255 20.736 -15.058 1.00 79.19 297 LEU A O 1
ATOM 2330 N N . ALA A 1 298 ? 17.857 19.797 -17.003 1.00 70.94 298 ALA A N 1
ATOM 2331 C CA . ALA A 1 298 ? 17.555 18.424 -16.612 1.00 70.94 298 ALA A CA 1
ATOM 2332 C C . ALA A 1 298 ? 18.420 17.971 -15.426 1.00 70.94 298 ALA A C 1
ATOM 2334 O O . ALA A 1 298 ? 17.889 17.414 -14.466 1.00 70.94 298 ALA A O 1
ATOM 2335 N N . MET A 1 299 ? 19.723 18.276 -15.427 1.00 79.00 299 MET A N 1
ATOM 2336 C CA . MET A 1 299 ? 20.605 17.991 -14.291 1.00 79.00 299 MET A CA 1
ATOM 2337 C C . MET A 1 299 ? 20.185 18.745 -13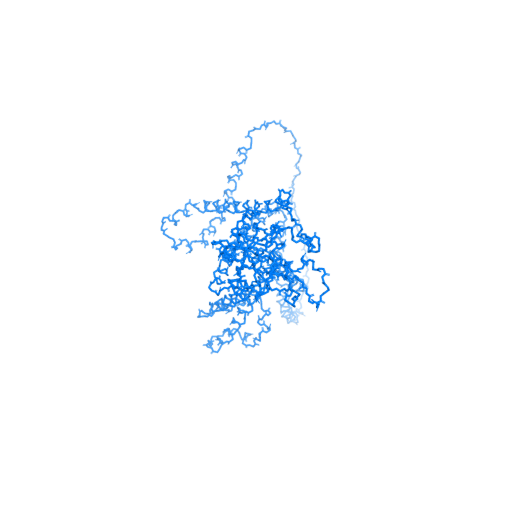.027 1.00 79.00 299 MET A C 1
ATOM 2339 O O . MET A 1 299 ? 20.190 18.159 -11.944 1.00 79.00 299 MET A O 1
ATOM 2343 N N . VAL A 1 300 ? 19.762 20.008 -13.139 1.00 83.12 300 VAL A N 1
ATOM 2344 C CA . VAL A 1 300 ? 19.236 20.774 -11.997 1.00 83.12 300 VAL A CA 1
ATOM 2345 C C . VAL A 1 300 ? 17.948 20.147 -11.463 1.00 83.12 300 VAL A C 1
ATOM 2347 O O . VAL A 1 300 ? 17.816 19.999 -10.248 1.00 83.12 300 VAL A O 1
ATOM 2350 N N . ILE A 1 301 ? 17.026 19.728 -12.337 1.00 72.75 301 ILE A N 1
ATOM 2351 C CA . ILE A 1 301 ? 15.775 19.056 -11.950 1.00 72.75 301 ILE A CA 1
ATOM 2352 C C . ILE A 1 301 ? 16.070 17.719 -11.262 1.00 72.75 301 ILE A C 1
ATOM 2354 O O . ILE A 1 301 ? 15.545 17.469 -10.178 1.00 72.75 301 ILE A O 1
ATOM 2358 N N . ILE A 1 302 ? 16.942 16.887 -11.839 1.00 70.25 302 ILE A N 1
ATOM 2359 C CA . ILE A 1 302 ? 17.343 15.591 -11.272 1.00 70.25 302 ILE A CA 1
ATOM 2360 C C . ILE A 1 302 ? 18.048 15.790 -9.929 1.00 70.25 302 ILE A C 1
ATOM 2362 O O . ILE A 1 302 ? 17.746 15.081 -8.973 1.00 70.25 302 ILE A O 1
ATOM 2366 N N . SER A 1 303 ? 18.938 16.777 -9.817 1.00 79.81 303 SER A N 1
ATOM 2367 C CA . SER A 1 303 ? 19.625 17.112 -8.567 1.00 79.81 303 SER A CA 1
ATOM 2368 C C . SER A 1 303 ? 18.640 17.590 -7.496 1.00 79.81 303 SER A C 1
ATOM 2370 O O . SER A 1 303 ? 18.631 17.067 -6.382 1.00 79.81 303 SER A O 1
ATOM 2372 N N . ARG A 1 304 ? 17.719 18.504 -7.832 1.00 80.25 304 ARG A N 1
ATOM 2373 C CA . ARG A 1 304 ? 16.628 18.938 -6.938 1.00 80.25 304 ARG A CA 1
ATOM 2374 C C . ARG A 1 304 ? 15.730 17.776 -6.525 1.00 80.25 304 ARG A C 1
ATOM 2376 O O . ARG A 1 304 ? 15.345 17.704 -5.359 1.00 80.25 304 ARG A O 1
ATOM 2383 N N . TRP A 1 305 ? 15.425 16.861 -7.440 1.00 80.75 305 TRP A N 1
ATOM 2384 C CA . TRP A 1 305 ? 14.643 15.663 -7.156 1.00 80.75 305 TRP A CA 1
ATOM 2385 C C . TRP A 1 305 ? 15.393 14.709 -6.219 1.00 80.75 305 TRP A C 1
ATOM 2387 O O . TRP A 1 305 ? 14.851 14.344 -5.181 1.00 80.75 305 TRP A O 1
ATOM 2397 N N . MET A 1 306 ? 16.663 14.398 -6.497 1.00 67.38 306 MET A N 1
ATOM 2398 C CA . MET A 1 306 ? 17.553 13.614 -5.627 1.00 67.38 306 MET A CA 1
ATOM 2399 C C . MET A 1 306 ? 17.678 14.235 -4.231 1.00 67.38 306 MET A C 1
ATOM 2401 O O . MET A 1 306 ? 17.609 13.527 -3.228 1.00 67.38 306 MET A O 1
ATOM 2405 N N . LEU A 1 307 ? 17.812 15.560 -4.142 1.00 80.00 307 LEU A N 1
ATOM 2406 C CA . LEU A 1 307 ? 17.860 16.289 -2.875 1.00 80.00 307 LEU A CA 1
ATOM 2407 C C . LEU A 1 307 ? 16.515 16.260 -2.147 1.00 80.00 307 LEU A C 1
ATOM 2409 O O . LEU A 1 307 ? 16.503 16.118 -0.929 1.00 80.00 307 LEU A O 1
ATOM 2413 N N . SER A 1 308 ? 15.392 16.349 -2.860 1.00 72.12 308 SER A N 1
ATOM 2414 C CA . SER A 1 308 ? 14.043 16.251 -2.288 1.00 72.12 308 SER A CA 1
ATOM 2415 C C . SER A 1 308 ? 13.761 14.845 -1.754 1.00 72.12 308 SER A C 1
ATOM 2417 O O . SER A 1 308 ? 13.363 14.681 -0.600 1.00 72.12 308 SER A O 1
ATOM 2419 N N . VAL A 1 309 ? 14.074 13.810 -2.538 1.00 67.56 309 VAL A N 1
ATOM 2420 C CA . VAL A 1 309 ? 13.999 12.405 -2.118 1.00 67.56 309 VAL A CA 1
ATOM 2421 C C . VAL A 1 309 ? 14.936 12.164 -0.937 1.00 67.56 309 VAL A C 1
ATOM 2423 O O . VAL A 1 309 ? 14.517 11.619 0.081 1.00 67.56 309 VAL A O 1
ATOM 2426 N N . GLY A 1 310 ? 16.177 12.647 -1.012 1.00 73.69 310 GLY A N 1
ATOM 2427 C CA . GLY A 1 310 ? 17.147 12.585 0.075 1.00 73.69 310 GLY A CA 1
ATOM 2428 C C . GLY A 1 310 ? 16.676 13.320 1.331 1.00 73.69 310 GLY A C 1
ATOM 2429 O O . GLY A 1 310 ? 16.879 12.822 2.433 1.00 73.69 310 GLY A O 1
ATOM 2430 N N . ALA A 1 311 ? 16.000 14.460 1.198 1.00 77.00 311 ALA A N 1
ATOM 2431 C CA . ALA A 1 311 ? 15.420 15.208 2.307 1.00 77.00 311 ALA A CA 1
ATOM 2432 C C . ALA A 1 311 ? 14.216 14.483 2.919 1.00 77.00 311 ALA A C 1
ATOM 2434 O O . ALA A 1 311 ? 14.086 14.481 4.138 1.00 77.00 311 ALA A O 1
ATOM 2435 N N . LEU A 1 312 ? 13.377 13.817 2.123 1.00 67.62 312 LEU A N 1
ATOM 2436 C CA . LEU A 1 312 ? 12.275 12.979 2.610 1.00 67.62 312 LEU A CA 1
ATOM 2437 C C . LEU A 1 312 ? 12.790 11.723 3.322 1.00 67.62 312 LEU A C 1
ATOM 2439 O O . LEU A 1 312 ? 12.299 11.373 4.396 1.00 67.62 312 LEU A O 1
ATOM 2443 N N . VAL A 1 313 ? 13.823 11.081 2.773 1.00 70.31 313 VAL A N 1
ATOM 2444 C CA . VAL A 1 313 ? 14.507 9.932 3.384 1.00 70.31 313 VAL A CA 1
ATOM 2445 C C . VAL A 1 313 ? 15.208 10.352 4.675 1.00 70.31 313 VAL A C 1
ATOM 2447 O O . VAL A 1 313 ? 15.018 9.707 5.703 1.00 70.31 313 VAL A O 1
ATOM 2450 N N . ARG A 1 314 ? 15.933 11.479 4.680 1.00 76.56 314 ARG A N 1
ATOM 2451 C CA . ARG A 1 314 ? 16.537 12.054 5.893 1.00 76.56 314 ARG A CA 1
ATOM 2452 C C . ARG A 1 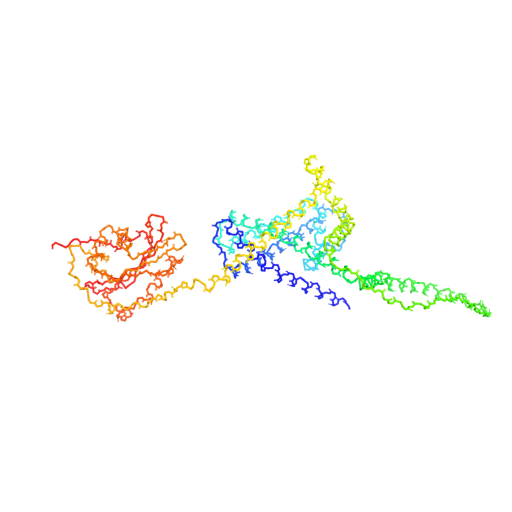314 ? 15.483 12.495 6.898 1.00 76.56 314 ARG A C 1
ATOM 2454 O O . ARG A 1 314 ? 15.703 12.286 8.082 1.00 76.56 314 ARG A O 1
ATOM 2461 N N . LYS A 1 315 ? 14.352 13.066 6.474 1.00 69.31 315 LYS A N 1
ATOM 2462 C CA . LYS A 1 315 ? 13.235 13.399 7.369 1.00 69.31 315 LYS A CA 1
ATOM 2463 C C . LYS A 1 315 ? 12.655 12.140 7.996 1.00 69.31 315 LYS A C 1
ATOM 2465 O O . LYS A 1 315 ? 12.440 12.170 9.190 1.00 69.31 315 LYS A O 1
ATOM 2470 N N . LYS A 1 316 ? 12.498 11.026 7.274 1.00 63.84 316 LYS A N 1
ATOM 2471 C CA . LYS A 1 316 ? 12.055 9.749 7.870 1.00 63.84 316 LYS A CA 1
ATOM 2472 C C . LYS A 1 316 ? 13.106 9.100 8.777 1.00 63.84 316 LYS A C 1
ATOM 2474 O O . LYS A 1 316 ? 12.760 8.591 9.836 1.00 63.84 316 LYS A O 1
ATOM 2479 N N . LEU A 1 317 ? 14.387 9.152 8.405 1.00 65.38 317 LEU A N 1
ATOM 2480 C CA . LEU A 1 317 ? 15.492 8.639 9.228 1.00 65.38 317 LEU A CA 1
ATOM 2481 C C . LEU A 1 317 ? 15.709 9.479 10.496 1.00 65.38 317 LEU A C 1
ATOM 2483 O O . LEU A 1 317 ? 15.981 8.927 11.558 1.00 65.38 317 LEU A O 1
ATOM 2487 N N . LYS A 1 318 ? 15.561 10.807 10.410 1.00 58.69 318 LYS A N 1
ATOM 2488 C CA . LYS A 1 318 ? 15.674 11.723 11.555 1.00 58.69 318 LYS A CA 1
ATOM 2489 C C . LYS A 1 318 ? 14.379 11.814 12.369 1.00 58.69 318 LYS A C 1
ATOM 2491 O O . LYS A 1 318 ? 14.463 11.898 13.590 1.00 58.69 318 LYS A O 1
ATOM 2496 N N . SER A 1 319 ? 13.194 11.703 11.758 1.00 50.84 319 SER A N 1
ATOM 2497 C CA . SER A 1 319 ? 11.920 11.642 12.499 1.00 50.84 319 SER A CA 1
ATOM 2498 C C . SER A 1 319 ? 11.748 10.334 13.268 1.00 50.84 319 SER A C 1
ATOM 2500 O O . SER A 1 319 ? 10.849 10.244 14.094 1.00 50.84 319 SER A O 1
ATOM 2502 N N . GLY A 1 320 ? 12.627 9.348 13.062 1.00 48.78 320 GLY A N 1
ATOM 2503 C CA . GLY A 1 320 ? 12.741 8.182 13.934 1.00 48.78 320 GLY A CA 1
ATOM 2504 C C . GLY A 1 320 ? 13.269 8.494 15.341 1.00 48.78 320 GLY A C 1
ATOM 2505 O O . GLY A 1 320 ? 13.232 7.606 16.187 1.00 48.78 320 GLY A O 1
ATOM 2506 N N . LYS A 1 321 ? 13.762 9.716 15.621 1.00 49.62 321 LYS A N 1
ATOM 2507 C CA . LYS A 1 321 ? 14.348 10.056 16.933 1.00 49.62 321 LYS A CA 1
ATOM 2508 C C . LYS A 1 321 ? 13.733 11.253 17.673 1.00 49.62 321 LYS A C 1
ATOM 2510 O O . LYS A 1 321 ? 13.975 11.357 18.868 1.00 49.62 321 LYS A O 1
ATOM 2515 N N . THR A 1 322 ? 12.918 12.109 17.050 1.00 47.38 322 THR A N 1
ATOM 2516 C CA . THR A 1 322 ? 12.406 13.340 17.714 1.00 47.38 322 THR A CA 1
ATOM 2517 C C . THR A 1 322 ? 10.891 13.495 17.802 1.00 47.38 322 THR A C 1
ATOM 2519 O O . THR A 1 322 ? 10.407 14.486 18.330 1.00 47.38 322 THR A O 1
ATOM 2522 N N . ALA A 1 323 ? 10.128 12.484 17.409 1.00 46.06 323 ALA A N 1
ATOM 2523 C C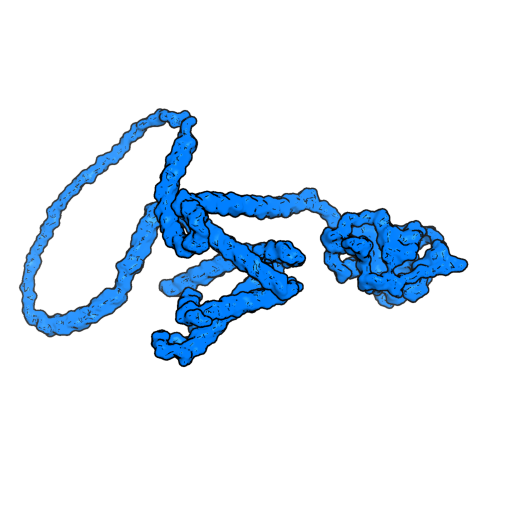A . ALA A 1 323 ? 8.778 12.297 17.921 1.00 46.06 323 ALA A CA 1
ATOM 2524 C C . ALA A 1 323 ? 8.575 10.800 18.077 1.00 46.06 323 ALA A C 1
ATOM 2526 O O . ALA A 1 323 ? 7.901 10.146 17.282 1.00 46.06 323 ALA A O 1
ATOM 2527 N N . ARG A 1 324 ? 9.176 10.238 19.129 1.00 44.50 324 ARG A N 1
ATOM 2528 C CA . ARG A 1 324 ? 8.578 9.070 19.762 1.00 44.50 324 ARG A CA 1
ATOM 2529 C C . ARG A 1 324 ? 7.230 9.584 20.262 1.00 44.50 324 ARG A C 1
ATOM 2531 O O . ARG A 1 324 ? 7.135 10.026 21.401 1.00 44.50 324 ARG A O 1
ATOM 2538 N N . LYS A 1 325 ? 6.217 9.623 19.375 1.00 50.38 325 LYS A N 1
ATOM 2539 C CA . LYS A 1 325 ? 4.819 9.561 19.790 1.00 50.38 325 LYS A CA 1
ATOM 2540 C C . LYS A 1 325 ? 4.860 8.471 20.832 1.00 50.38 325 LYS A C 1
ATOM 2542 O O . LYS A 1 325 ? 5.299 7.358 20.532 1.00 50.38 325 LYS A O 1
ATOM 2547 N N . VAL A 1 326 ? 4.620 8.852 22.078 1.00 48.34 326 VAL A N 1
ATOM 2548 C CA . VAL A 1 326 ? 4.396 7.882 23.125 1.00 48.34 326 VAL A CA 1
ATOM 2549 C C . VAL A 1 326 ? 3.200 7.131 22.577 1.00 48.34 326 VAL A C 1
ATOM 2551 O O . VAL A 1 326 ? 2.084 7.634 22.645 1.00 48.34 326 VAL A O 1
ATOM 2554 N N . ASP A 1 327 ? 3.451 6.003 21.906 1.00 51.88 327 ASP A N 1
ATOM 2555 C CA . ASP A 1 327 ? 2.473 4.950 21.739 1.00 51.88 327 ASP A CA 1
ATOM 2556 C C . ASP A 1 327 ? 2.132 4.634 23.183 1.00 51.88 327 ASP A C 1
ATOM 2558 O O . ASP A 1 327 ? 2.806 3.836 23.843 1.00 51.88 327 ASP A O 1
ATOM 2562 N N . ARG A 1 328 ? 1.165 5.381 23.730 1.00 58.91 328 ARG A N 1
ATOM 2563 C CA . ARG A 1 328 ? 0.496 5.024 24.960 1.00 58.91 328 ARG A CA 1
ATOM 2564 C C . ARG A 1 328 ? -0.048 3.665 24.601 1.00 58.91 328 ARG A C 1
ATOM 2566 O O . ARG A 1 328 ? -0.965 3.563 23.787 1.00 58.91 328 ARG A O 1
ATOM 2573 N N . LYS A 1 329 ? 0.650 2.620 25.049 1.00 66.81 329 LYS A N 1
ATOM 2574 C CA . LYS A 1 329 ? 0.158 1.259 24.931 1.00 66.81 329 LYS A CA 1
ATOM 2575 C C . LYS A 1 329 ? -1.239 1.343 25.499 1.00 66.81 329 LYS A C 1
ATOM 2577 O O . LYS A 1 329 ? -1.381 1.773 26.641 1.00 66.81 329 LYS A O 1
ATOM 2582 N N . VAL A 1 330 ? -2.222 1.041 24.660 1.00 77.44 330 VAL A N 1
ATOM 2583 C CA . VAL A 1 330 ? -3.612 1.032 25.082 1.00 77.44 330 VAL A CA 1
ATOM 2584 C C . VAL A 1 330 ? -3.661 0.157 26.327 1.00 77.44 330 VAL A C 1
ATOM 2586 O O . VAL A 1 330 ? -3.278 -1.017 26.270 1.00 77.44 330 VAL A O 1
ATOM 2589 N N . GLY A 1 331 ? -3.972 0.777 27.464 1.00 84.12 331 GLY A N 1
ATOM 2590 C CA . GLY A 1 331 ? -4.018 0.075 28.732 1.00 84.12 331 GLY A CA 1
ATOM 2591 C C . GLY A 1 331 ? -5.094 -0.994 28.645 1.00 84.12 331 GLY A C 1
ATOM 2592 O O . GLY A 1 331 ? -6.127 -0.793 28.007 1.00 84.12 331 GLY A O 1
ATOM 2593 N N . LYS A 1 332 ? -4.860 -2.152 29.264 1.00 94.38 332 LYS A N 1
ATOM 2594 C CA . LYS A 1 332 ? -5.989 -3.034 29.548 1.00 94.38 332 LYS A CA 1
ATOM 2595 C C . LYS A 1 332 ? -6.807 -2.355 30.636 1.00 94.38 332 LYS A C 1
ATOM 2597 O O . LYS A 1 332 ? -6.252 -2.047 31.689 1.00 94.38 332 LYS A O 1
ATOM 2602 N N . LEU A 1 333 ? -8.081 -2.113 30.365 1.00 95.69 333 LEU A N 1
ATOM 2603 C CA . LEU A 1 333 ? -8.991 -1.523 31.326 1.00 95.69 333 LEU A CA 1
ATOM 2604 C C . LEU A 1 333 ? -9.724 -2.644 32.055 1.00 95.69 333 LEU A C 1
ATOM 2606 O O . LEU A 1 333 ? -10.445 -3.428 31.436 1.00 95.69 333 LEU A O 1
ATOM 2610 N N . ASP A 1 334 ? -9.502 -2.734 33.361 1.00 97.19 334 ASP A N 1
ATOM 2611 C CA . ASP A 1 334 ? -10.212 -3.673 34.220 1.00 97.19 334 ASP A CA 1
ATOM 2612 C C . ASP A 1 334 ? -11.517 -3.044 34.703 1.00 97.19 334 ASP A C 1
ATOM 2614 O O . ASP A 1 334 ? -11.510 -2.085 35.475 1.00 97.19 334 ASP A O 1
ATOM 2618 N N . LEU A 1 335 ? -12.643 -3.578 34.230 1.00 96.62 335 LEU A N 1
ATOM 2619 C CA . LEU A 1 335 ? -13.964 -3.061 34.578 1.00 96.62 335 LEU A CA 1
ATOM 2620 C C . LEU A 1 335 ? -14.307 -3.323 36.046 1.00 96.62 335 LEU A C 1
ATOM 2622 O O . LEU A 1 335 ? -15.063 -2.556 36.636 1.00 96.62 335 LEU A O 1
ATOM 2626 N N . ALA A 1 336 ? -13.711 -4.347 36.667 1.00 95.06 336 ALA A N 1
ATOM 2627 C CA . ALA A 1 336 ? -13.883 -4.598 38.095 1.00 95.06 336 ALA A CA 1
ATOM 2628 C C . ALA A 1 336 ? -13.260 -3.483 38.950 1.00 95.06 336 ALA A C 1
ATOM 2630 O O . ALA A 1 336 ? -13.763 -3.164 40.027 1.00 95.06 336 ALA A O 1
ATOM 2631 N N . ALA A 1 337 ? -12.182 -2.867 38.456 1.00 96.00 337 ALA A N 1
ATOM 2632 C CA . ALA A 1 337 ? -11.469 -1.805 39.156 1.00 96.00 337 ALA A CA 1
ATOM 2633 C C . ALA A 1 337 ? -12.203 -0.454 39.117 1.00 96.00 337 ALA A C 1
ATOM 2635 O O . ALA A 1 337 ? -11.898 0.419 39.926 1.00 96.00 337 ALA A O 1
ATOM 2636 N N . LEU A 1 338 ? -13.179 -0.277 38.217 1.00 94.25 338 LEU A N 1
ATOM 2637 C CA . LEU A 1 338 ? -13.977 0.952 38.131 1.00 94.25 338 LEU A CA 1
ATOM 2638 C C . LEU A 1 338 ? -14.926 1.132 39.330 1.00 94.25 338 LEU A C 1
ATOM 2640 O O . LEU A 1 338 ? -15.438 2.231 39.542 1.00 94.25 338 LEU A O 1
ATOM 2644 N N . GLY A 1 339 ? -15.157 0.076 40.121 1.00 92.75 339 GLY A N 1
ATOM 2645 C CA . GLY A 1 339 ? -16.086 0.090 41.251 1.00 92.75 339 GLY A CA 1
ATOM 2646 C C . GLY A 1 339 ? -17.549 0.286 40.823 1.00 92.75 339 GLY A C 1
ATOM 2647 O O . GLY A 1 339 ? -17.848 0.286 39.627 1.00 92.75 339 GLY A O 1
ATOM 2648 N N . PRO A 1 340 ? -18.482 0.450 41.776 1.00 89.94 340 PRO A N 1
ATOM 2649 C CA . PRO A 1 340 ? -19.871 0.797 41.474 1.00 89.94 340 PRO A CA 1
ATOM 2650 C C . PRO A 1 340 ? -20.001 2.262 41.024 1.00 89.94 340 PRO A C 1
ATOM 2652 O O . PRO A 1 340 ? -19.165 3.105 41.363 1.00 89.94 340 PRO A O 1
ATOM 2655 N N . CYS A 1 341 ? -21.063 2.595 40.282 1.00 87.69 341 CYS A N 1
ATOM 2656 C CA . CYS A 1 341 ? -21.384 3.993 39.982 1.00 87.69 341 CYS A CA 1
ATOM 2657 C C . CYS A 1 341 ? -21.527 4.831 41.257 1.00 87.69 341 CYS A C 1
ATOM 2659 O O . CYS A 1 341 ? -22.332 4.512 42.129 1.00 87.69 341 CYS A O 1
ATOM 2661 N N . ILE A 1 342 ? -20.786 5.938 41.322 1.00 87.81 342 ILE A N 1
ATOM 2662 C CA . ILE A 1 342 ? -20.791 6.848 42.475 1.00 87.81 342 ILE A CA 1
ATOM 2663 C C . ILE A 1 342 ? -22.041 7.736 42.457 1.00 87.81 342 ILE A C 1
ATOM 2665 O O . ILE A 1 342 ? -22.625 8.021 43.503 1.00 87.81 342 ILE A O 1
ATOM 2669 N N . SER A 1 343 ? -22.476 8.176 41.275 1.00 89.94 343 SER A N 1
ATOM 2670 C CA . SER A 1 343 ? -23.644 9.042 41.138 1.00 89.94 343 SER A CA 1
ATOM 2671 C C . SER A 1 343 ? -24.949 8.254 41.239 1.00 89.94 343 SER A C 1
ATOM 2673 O O . SER A 1 343 ? -25.021 7.073 40.888 1.00 89.94 343 SER A O 1
ATOM 2675 N N . LYS A 1 344 ? -26.014 8.911 41.705 1.00 90.50 344 LYS A N 1
ATOM 2676 C CA . LYS A 1 344 ? -27.373 8.358 41.645 1.00 90.50 344 LYS A CA 1
ATOM 2677 C C . LYS A 1 344 ? -27.855 8.353 40.187 1.00 90.50 344 LYS A C 1
ATOM 2679 O O . LYS A 1 344 ? -27.459 9.247 39.441 1.00 90.50 344 LYS A O 1
ATOM 2684 N N . PRO A 1 345 ? -28.686 7.380 39.776 1.00 87.88 345 PRO A N 1
ATOM 2685 C CA . PRO A 1 345 ? -29.277 7.400 38.443 1.00 87.88 345 PRO A CA 1
ATOM 2686 C C . PRO A 1 345 ? -30.033 8.719 38.231 1.00 87.88 345 PRO A C 1
ATOM 2688 O O . PRO A 1 345 ? -30.801 9.145 39.097 1.00 87.88 345 PRO A O 1
ATOM 2691 N N . GLY A 1 346 ? -29.762 9.383 37.106 1.00 88.31 346 GLY A N 1
ATOM 2692 C CA . GLY A 1 346 ? -30.464 10.600 36.706 1.00 88.31 346 GLY A CA 1
ATOM 2693 C C . GLY A 1 346 ? -31.915 10.322 36.301 1.00 88.31 346 GLY A C 1
ATOM 2694 O O . GLY A 1 346 ? -32.365 9.178 36.278 1.00 88.31 346 GLY A O 1
ATOM 2695 N N . ARG A 1 347 ? -32.654 11.380 35.936 1.00 94.12 347 ARG A N 1
ATOM 2696 C CA . ARG A 1 347 ? -34.029 11.253 35.406 1.00 94.12 347 ARG A CA 1
ATOM 2697 C C . ARG A 1 347 ? -34.082 10.487 34.086 1.00 94.12 347 ARG A C 1
ATOM 2699 O O . ARG A 1 347 ? -35.085 9.858 33.783 1.00 94.12 347 ARG A O 1
ATOM 2706 N N . ILE A 1 348 ? -33.010 10.547 33.302 1.00 96.38 348 ILE A N 1
ATOM 2707 C CA . ILE A 1 348 ? -32.880 9.837 32.032 1.00 96.38 348 ILE A CA 1
ATOM 2708 C C . ILE A 1 348 ? -31.933 8.660 32.255 1.00 96.38 348 ILE A C 1
ATOM 2710 O O . ILE A 1 348 ? -30.855 8.829 32.822 1.00 96.38 348 ILE A O 1
ATOM 2714 N N . ILE A 1 349 ? -32.333 7.476 31.801 1.00 96.62 349 ILE A N 1
ATOM 2715 C CA . ILE A 1 349 ? -31.517 6.262 31.819 1.00 96.62 349 ILE A CA 1
ATOM 2716 C C . ILE A 1 349 ? -31.262 5.806 30.381 1.00 96.62 349 ILE A C 1
ATOM 2718 O O . ILE A 1 349 ? -32.165 5.806 29.537 1.00 96.62 349 ILE A O 1
ATOM 2722 N N . LEU A 1 350 ? -30.021 5.401 30.102 1.00 97.81 350 LEU A N 1
ATOM 2723 C CA . LEU A 1 350 ? -29.655 4.749 28.850 1.00 97.81 350 LEU A CA 1
ATOM 2724 C C . LEU A 1 350 ? -30.147 3.303 28.867 1.00 97.81 350 LEU A C 1
ATOM 2726 O O . LEU A 1 350 ? -29.916 2.568 29.820 1.00 97.81 350 LEU A O 1
ATOM 2730 N N . CYS A 1 351 ? -30.781 2.861 27.791 1.00 98.12 351 CYS A N 1
ATOM 2731 C CA . CYS A 1 351 ? -31.179 1.475 27.616 1.00 98.12 351 CYS A CA 1
ATOM 2732 C C . CYS A 1 351 ? -30.527 0.888 26.362 1.00 98.12 351 CYS A C 1
ATOM 2734 O O . CYS A 1 351 ? -30.545 1.505 25.296 1.00 98.12 351 CYS A O 1
ATOM 2736 N N . VAL A 1 352 ? -30.000 -0.331 26.470 1.00 97.94 352 VAL A N 1
ATOM 2737 C CA . VAL A 1 352 ? -29.496 -1.113 25.335 1.00 97.94 352 VAL A CA 1
ATOM 2738 C C . VAL A 1 352 ? -30.496 -2.213 25.038 1.00 97.94 352 VAL A C 1
ATOM 2740 O O . VAL A 1 352 ? -30.668 -3.124 25.845 1.00 97.94 352 VAL A O 1
ATOM 2743 N N . LYS A 1 353 ? -31.180 -2.134 23.890 1.00 96.75 353 LYS A N 1
ATOM 2744 C CA . LYS A 1 353 ? -32.260 -3.077 23.533 1.00 96.75 353 LYS A CA 1
ATOM 2745 C C . LYS A 1 353 ? -33.286 -3.273 24.666 1.00 96.75 353 LYS A C 1
ATOM 2747 O O . LYS A 1 353 ? -33.703 -4.391 24.954 1.00 96.75 353 LYS A O 1
ATOM 2752 N N . GLY A 1 354 ? -33.657 -2.177 25.331 1.00 96.62 354 GLY A N 1
ATOM 2753 C CA . GLY A 1 354 ? -34.615 -2.168 26.440 1.00 96.62 354 GLY A CA 1
ATOM 2754 C C . GLY A 1 354 ? -34.036 -2.468 27.828 1.00 96.62 354 GLY A C 1
ATOM 2755 O O . GLY A 1 354 ? -34.728 -2.220 28.810 1.00 96.62 354 GLY A O 1
ATOM 2756 N N . ILE A 1 355 ? -32.783 -2.922 27.939 1.00 97.62 355 ILE A N 1
ATOM 2757 C CA . ILE A 1 355 ? -32.129 -3.180 29.233 1.00 97.62 355 ILE A CA 1
ATOM 2758 C C . ILE A 1 355 ? -31.532 -1.868 29.758 1.00 97.62 355 ILE A C 1
ATOM 2760 O O . ILE A 1 355 ? -30.705 -1.287 29.053 1.00 97.62 355 ILE A O 1
ATOM 2764 N N . PRO A 1 356 ? -31.911 -1.376 30.950 1.00 97.31 356 PRO A N 1
ATOM 2765 C CA . PRO A 1 356 ? -31.349 -0.152 31.510 1.00 97.31 356 PRO A CA 1
ATOM 2766 C C . PRO A 1 356 ? -29.898 -0.361 31.958 1.00 97.31 356 PRO A C 1
ATOM 2768 O O . PRO A 1 356 ? -29.575 -1.306 32.681 1.00 97.31 356 PRO A O 1
ATOM 2771 N N . CYS A 1 357 ? -29.022 0.535 31.512 1.00 97.38 357 CYS A N 1
ATOM 2772 C CA . CYS A 1 357 ? -27.591 0.489 31.764 1.00 97.38 357 CYS A CA 1
ATOM 2773 C C . CYS A 1 357 ? -27.028 1.893 32.036 1.00 97.38 357 CYS A C 1
ATOM 2775 O O . CYS A 1 357 ? -27.630 2.911 31.696 1.00 97.38 357 CYS A O 1
ATOM 2777 N N . ARG A 1 358 ? -25.851 1.937 32.656 1.00 97.06 358 ARG A N 1
ATOM 2778 C CA . ARG A 1 358 ? -25.112 3.154 33.006 1.00 97.06 358 ARG A CA 1
ATOM 2779 C C . ARG A 1 358 ? -23.752 3.165 32.337 1.00 97.06 358 ARG A C 1
ATOM 2781 O O . ARG A 1 358 ? -23.144 2.109 32.154 1.00 97.06 358 ARG A O 1
ATOM 2788 N N . ILE A 1 359 ? -23.270 4.348 31.974 1.00 97.62 359 ILE A N 1
ATOM 2789 C CA . ILE A 1 359 ? -21.988 4.496 31.287 1.00 97.62 359 ILE A CA 1
ATOM 2790 C C . ILE A 1 359 ? -20.866 4.437 32.326 1.00 97.62 359 ILE A C 1
ATOM 2792 O O . ILE A 1 359 ? -20.841 5.221 33.267 1.00 97.62 359 ILE A O 1
ATOM 2796 N N . ARG A 1 360 ? -19.924 3.498 32.177 1.00 97.62 360 ARG A N 1
ATOM 2797 C CA . ARG A 1 360 ? -18.782 3.355 33.105 1.00 97.62 360 ARG A CA 1
ATOM 2798 C C . ARG A 1 360 ? -17.449 3.689 32.460 1.00 97.62 360 ARG A C 1
ATOM 2800 O O . ARG A 1 360 ? -16.559 4.195 33.135 1.00 97.62 360 ARG A O 1
ATOM 2807 N N . ALA A 1 361 ? -17.310 3.424 31.165 1.00 97.69 361 ALA A N 1
ATOM 2808 C CA . ALA A 1 361 ? -16.143 3.834 30.397 1.00 97.69 361 ALA A CA 1
ATOM 2809 C C . ALA A 1 361 ? -16.563 4.301 29.003 1.00 97.69 361 ALA A C 1
ATOM 2811 O O . ALA A 1 361 ? -17.419 3.681 28.364 1.00 97.69 361 ALA A O 1
ATOM 2812 N N . PHE A 1 362 ? -15.928 5.367 28.528 1.00 97.88 362 PHE A N 1
ATOM 2813 C CA . PHE A 1 362 ? -16.154 5.944 27.213 1.00 97.88 362 PHE A CA 1
ATOM 2814 C C . PHE A 1 362 ? -14.806 6.205 26.543 1.00 97.88 362 PHE A C 1
ATOM 2816 O O . PHE A 1 362 ? -14.010 7.041 26.971 1.00 97.88 362 PHE A O 1
ATOM 2823 N N . VAL A 1 363 ? -14.533 5.438 25.496 1.00 97.56 363 VAL A N 1
ATOM 2824 C CA . VAL A 1 363 ? -13.266 5.441 24.775 1.00 97.56 363 VAL A CA 1
ATOM 2825 C C . VAL A 1 363 ? -13.481 6.033 23.395 1.00 97.56 363 VAL A C 1
ATOM 2827 O O . VAL A 1 363 ? -14.310 5.537 22.631 1.00 97.56 363 VAL A O 1
ATOM 2830 N N . ILE A 1 364 ? -12.681 7.035 23.038 1.00 97.44 364 ILE A N 1
ATOM 2831 C CA . ILE A 1 364 ? -12.672 7.620 21.693 1.00 97.44 364 ILE A CA 1
ATOM 2832 C C . ILE A 1 364 ? -11.323 7.396 21.015 1.00 97.44 364 ILE A C 1
ATOM 2834 O O . ILE A 1 364 ? -10.267 7.447 21.644 1.00 97.44 364 ILE A O 1
ATOM 2838 N N . SER A 1 365 ? -11.338 7.129 19.711 1.00 96.56 365 SER A N 1
ATOM 2839 C CA . SER A 1 365 ? -10.127 6.974 18.907 1.00 96.56 365 SER A CA 1
ATOM 2840 C C . SER A 1 365 ? -10.300 7.618 17.529 1.00 96.56 365 SER A C 1
ATOM 2842 O O . SER A 1 365 ? -11.328 7.410 16.883 1.00 96.56 365 SER A O 1
ATOM 2844 N N . PRO A 1 366 ? -9.310 8.381 17.033 1.00 96.38 366 PRO A N 1
ATOM 2845 C CA . PRO A 1 366 ? -9.395 8.987 15.710 1.00 96.38 366 PRO A CA 1
ATOM 2846 C C . PRO A 1 366 ? -9.422 7.907 14.615 1.00 96.38 366 PRO A C 1
ATOM 2848 O O . PRO A 1 366 ? -8.577 7.004 14.635 1.00 96.38 366 PRO A O 1
ATOM 2851 N N . ALA A 1 367 ? -10.360 8.000 13.665 1.00 94.25 367 ALA A N 1
ATOM 2852 C CA . ALA A 1 367 ? -10.485 7.047 12.563 1.00 94.25 367 ALA A CA 1
ATOM 2853 C C . ALA A 1 367 ? -9.784 7.563 11.296 1.00 94.25 367 ALA A C 1
ATOM 2855 O O . ALA A 1 367 ? -10.260 8.474 10.618 1.00 94.25 367 ALA A O 1
ATOM 2856 N N . GLY A 1 368 ? -8.660 6.942 10.940 1.00 89.44 368 GLY A N 1
ATOM 2857 C CA . GLY A 1 368 ? -7.905 7.305 9.738 1.00 89.44 368 GLY A CA 1
ATOM 2858 C C . GLY A 1 368 ? -7.056 8.571 9.890 1.00 89.44 368 GLY A C 1
ATOM 2859 O O . GLY A 1 368 ? -6.708 8.977 10.997 1.00 89.44 368 GLY A O 1
ATOM 2860 N N . ASN A 1 369 ? -6.626 9.155 8.765 1.00 83.88 369 ASN A N 1
ATOM 2861 C CA . ASN A 1 369 ? -5.665 10.263 8.790 1.00 83.88 369 ASN A CA 1
ATOM 2862 C C . ASN A 1 369 ? -6.279 11.643 9.022 1.00 83.88 369 ASN A C 1
ATOM 2864 O O . ASN A 1 369 ? -5.612 12.498 9.614 1.00 83.88 369 ASN A O 1
ATOM 2868 N N . ASP A 1 370 ? -7.532 11.810 8.613 1.00 83.44 370 ASP A N 1
ATOM 2869 C CA . ASP A 1 370 ? -8.193 13.111 8.493 1.00 83.44 370 ASP A CA 1
ATOM 2870 C C . ASP A 1 370 ? -8.955 13.516 9.761 1.00 83.44 370 ASP A C 1
ATOM 2872 O O . ASP A 1 370 ? -9.492 14.610 9.854 1.00 83.44 370 ASP A O 1
ATOM 2876 N N . SER A 1 371 ? -8.977 12.651 10.775 1.00 77.56 371 SER A N 1
ATOM 2877 C CA . SER A 1 371 ? -9.826 12.753 11.966 1.00 77.56 371 SER A CA 1
ATOM 2878 C C . SER A 1 371 ? -9.406 13.810 13.006 1.00 77.56 371 SER A C 1
ATOM 2880 O O . SER A 1 371 ? -9.863 13.738 14.140 1.00 77.56 371 SER A O 1
ATOM 2882 N N . GLY A 1 372 ? -8.520 14.753 12.673 1.00 86.75 372 GLY A N 1
ATOM 2883 C CA . GLY A 1 372 ? -7.999 15.737 13.634 1.00 86.75 372 GLY A CA 1
ATOM 2884 C C . GLY A 1 372 ? -7.289 15.116 14.852 1.00 86.75 372 GLY A C 1
ATOM 2885 O O . GLY A 1 372 ? -6.998 13.911 14.887 1.00 86.75 372 GLY A O 1
ATOM 2886 N N . GLU A 1 373 ? -6.967 15.957 15.836 1.00 90.94 373 GLU A N 1
ATOM 2887 C CA . GLU A 1 373 ? -6.593 15.532 17.191 1.00 90.94 373 GLU A CA 1
ATOM 2888 C C . GLU A 1 373 ? -7.858 15.504 18.058 1.00 90.94 373 GLU A C 1
ATOM 2890 O O . GLU A 1 373 ? -8.640 16.451 18.042 1.00 90.94 373 GLU A O 1
ATOM 2895 N N . LEU A 1 374 ? -8.086 14.395 18.770 1.00 94.12 374 LEU A N 1
ATOM 2896 C CA . LEU A 1 374 ? -9.229 14.245 19.672 1.00 94.12 374 LEU A CA 1
ATOM 2897 C C . LEU A 1 374 ? -8.815 14.595 21.099 1.00 94.12 374 LEU A C 1
ATOM 2899 O O . LEU A 1 374 ? -7.792 14.108 21.586 1.00 94.12 374 LEU A O 1
ATOM 2903 N N . HIS A 1 375 ? -9.652 15.380 21.770 1.00 95.19 375 HIS A N 1
ATOM 2904 C CA . HIS A 1 375 ? -9.509 15.729 23.180 1.00 95.19 375 HIS A CA 1
ATOM 2905 C C . HIS A 1 375 ? -10.609 15.070 24.016 1.00 95.19 375 HIS A C 1
ATOM 2907 O O . HIS A 1 375 ? -11.683 14.761 23.502 1.00 95.19 375 HIS A O 1
ATOM 2913 N N . ILE A 1 376 ? -10.333 14.855 25.306 1.00 95.88 376 ILE A N 1
ATOM 2914 C CA . ILE A 1 376 ? -11.289 14.266 26.260 1.00 95.88 376 ILE A CA 1
ATOM 2915 C C . ILE A 1 376 ? -12.566 15.113 26.336 1.00 95.88 376 ILE A C 1
ATOM 2917 O O . ILE A 1 376 ? -13.657 14.556 26.341 1.00 95.88 376 ILE A O 1
ATOM 2921 N N . ASP A 1 377 ? -12.428 16.436 26.267 1.00 96.25 377 ASP A N 1
ATOM 2922 C CA . ASP A 1 377 ? -13.534 17.401 26.318 1.00 96.25 377 ASP A CA 1
ATOM 2923 C C . ASP A 1 377 ? -14.536 17.235 25.159 1.00 96.25 377 ASP A C 1
ATOM 2925 O O . ASP A 1 377 ? -15.669 17.696 25.229 1.00 96.25 377 ASP A O 1
ATOM 2929 N N . MET A 1 378 ? -14.151 16.539 24.082 1.00 96.62 378 MET A N 1
ATOM 2930 C CA . MET A 1 378 ? -15.053 16.238 22.967 1.00 96.62 378 MET A CA 1
ATOM 2931 C C . MET A 1 378 ? -15.978 15.047 23.251 1.00 96.62 378 MET A C 1
ATOM 2933 O O . MET A 1 378 ? -16.870 14.779 22.446 1.00 96.62 378 MET A O 1
ATOM 2937 N N . ALA A 1 379 ? -15.769 14.300 24.341 1.00 97.06 379 ALA A N 1
ATOM 2938 C CA . ALA A 1 379 ? -16.520 13.082 24.636 1.00 97.06 379 ALA A CA 1
ATOM 2939 C C . ALA A 1 379 ? -18.025 13.344 24.778 1.00 97.06 379 ALA A C 1
ATOM 2941 O O . ALA A 1 379 ? -18.813 12.584 24.222 1.00 97.06 379 ALA A O 1
ATOM 2942 N N . GLU A 1 380 ? -18.422 14.435 25.435 1.00 97.44 380 GLU A N 1
ATOM 2943 C CA . GLU A 1 380 ? -19.830 14.827 25.592 1.00 97.44 380 GLU A CA 1
ATOM 2944 C C . GLU A 1 380 ? -20.476 15.168 24.247 1.00 97.44 380 GLU A C 1
ATOM 2946 O O . GLU A 1 380 ? -21.537 14.646 23.914 1.00 97.44 380 GLU A O 1
ATOM 2951 N N . THR A 1 381 ? -19.795 15.964 23.415 1.00 97.12 381 THR A N 1
ATOM 2952 C CA . THR A 1 381 ? -20.284 16.316 22.073 1.00 97.12 381 THR A CA 1
ATOM 2953 C C . THR A 1 381 ? -20.394 15.087 21.169 1.00 97.12 381 THR A C 1
ATOM 2955 O O . THR A 1 381 ? -21.359 14.943 20.420 1.00 97.12 381 THR A O 1
ATOM 2958 N N . ILE A 1 382 ? -19.416 14.177 21.234 1.00 97.00 382 ILE A N 1
ATOM 2959 C CA . ILE A 1 382 ? -19.443 12.911 20.491 1.00 97.00 382 ILE A CA 1
ATOM 2960 C C . ILE A 1 382 ? -20.573 12.015 21.010 1.00 97.00 382 ILE A C 1
ATOM 2962 O O . ILE A 1 382 ? -21.243 11.360 20.211 1.00 97.00 382 ILE A O 1
ATOM 2966 N N . ALA A 1 383 ? -20.810 11.992 22.323 1.00 97.88 383 ALA A N 1
ATOM 2967 C CA . ALA A 1 383 ? -21.905 11.245 22.918 1.00 97.88 383 ALA A CA 1
ATOM 2968 C C . ALA A 1 383 ? -23.268 11.778 22.453 1.00 97.88 383 ALA A C 1
ATOM 2970 O O . ALA A 1 383 ? -24.100 10.996 21.997 1.00 97.88 383 ALA A O 1
ATOM 2971 N N . ASP A 1 384 ? -23.470 13.094 22.462 1.00 97.69 384 ASP A N 1
ATOM 2972 C CA . ASP A 1 384 ? -24.691 13.709 21.931 1.00 97.69 384 ASP A CA 1
ATOM 2973 C C . ASP A 1 384 ? -24.872 13.481 20.429 1.00 97.69 384 ASP A C 1
ATOM 2975 O O . ASP A 1 384 ? -26.000 13.320 19.961 1.00 97.69 384 ASP A O 1
ATOM 2979 N N . TYR A 1 385 ? -23.776 13.397 19.671 1.00 96.81 385 TYR A N 1
ATOM 2980 C CA . TYR A 1 385 ? -23.830 13.029 18.258 1.00 96.81 385 TYR A CA 1
ATOM 2981 C C . TYR A 1 385 ? -24.275 11.569 18.048 1.00 96.81 385 TYR A C 1
ATOM 2983 O O . TYR A 1 385 ? -25.008 11.284 17.104 1.00 96.81 385 TYR A O 1
ATOM 2991 N N . ILE A 1 386 ? -23.863 10.641 18.924 1.00 96.94 386 ILE A N 1
ATOM 2992 C CA . ILE A 1 386 ? -24.327 9.239 18.907 1.00 96.94 386 ILE A CA 1
ATOM 2993 C C . ILE A 1 386 ? -25.833 9.174 19.160 1.00 96.94 386 ILE A C 1
ATOM 2995 O O . ILE A 1 386 ? -26.559 8.472 18.452 1.00 96.94 386 ILE A O 1
ATOM 2999 N N . LYS A 1 387 ? -26.296 9.874 20.197 1.00 97.00 387 LYS A N 1
ATOM 3000 C CA . LYS A 1 387 ? -27.711 9.976 20.532 1.00 97.00 387 LYS A CA 1
ATOM 3001 C C . LYS A 1 387 ? -27.961 11.275 21.304 1.00 97.00 387 LYS A C 1
ATOM 3003 O O . LYS A 1 387 ? -27.382 11.432 22.379 1.00 97.00 387 LYS A O 1
ATOM 3008 N N . PRO A 1 388 ? -28.851 12.164 20.824 1.00 97.38 388 PRO A N 1
ATOM 3009 C CA . PRO A 1 388 ? -29.125 13.426 21.505 1.00 97.38 388 PRO A CA 1
ATOM 3010 C C . PRO A 1 388 ? -29.548 13.209 22.961 1.00 97.38 388 PRO A C 1
ATOM 3012 O O . PRO A 1 388 ? -30.476 12.441 23.221 1.00 97.38 388 PRO A O 1
ATOM 3015 N N . GLY A 1 389 ? -28.867 13.873 23.896 1.00 96.38 389 GLY A N 1
ATOM 3016 C CA . GLY A 1 389 ? -29.090 13.749 25.337 1.00 96.38 389 GLY A CA 1
ATOM 3017 C C . GLY A 1 389 ? -28.146 12.767 26.037 1.00 96.38 389 GLY A C 1
ATOM 3018 O O . GLY A 1 389 ? -28.157 12.698 27.265 1.00 96.38 389 GLY A O 1
ATOM 3019 N N . MET A 1 390 ? -27.316 12.021 25.299 1.00 97.75 390 MET A N 1
ATOM 3020 C CA . MET A 1 390 ? -26.311 11.139 25.897 1.00 97.75 390 MET A CA 1
ATOM 3021 C C . MET A 1 390 ? -25.123 11.916 26.485 1.00 97.75 390 MET A C 1
ATOM 3023 O O . MET A 1 390 ? -24.497 11.415 27.414 1.00 97.75 390 MET A O 1
ATOM 3027 N N . GLY A 1 391 ? -24.841 13.139 26.024 1.00 97.38 391 GLY A N 1
ATOM 3028 C CA . GLY A 1 391 ? -23.846 14.033 26.629 1.00 97.38 391 GLY A CA 1
ATOM 3029 C C . GLY A 1 391 ? -24.168 14.334 28.094 1.00 97.38 391 GLY A C 1
ATOM 3030 O O . GLY A 1 391 ? -23.319 14.145 28.960 1.00 97.38 391 GLY A O 1
ATOM 3031 N N . ASN A 1 392 ? -25.437 14.631 28.400 1.00 96.19 392 ASN A N 1
ATOM 3032 C CA . ASN A 1 392 ? -25.907 14.809 29.782 1.00 96.19 392 ASN A CA 1
ATOM 3033 C C . ASN A 1 392 ? -25.718 13.548 30.640 1.00 96.19 392 ASN A C 1
ATOM 3035 O O . ASN A 1 392 ? -25.494 13.644 31.844 1.00 96.19 392 ASN A O 1
ATOM 3039 N N . LEU A 1 393 ? -25.823 12.355 30.042 1.00 96.50 393 LEU A N 1
ATOM 3040 C CA . LEU A 1 393 ? -25.567 11.104 30.758 1.00 96.50 393 LEU A CA 1
ATOM 3041 C C . LEU A 1 393 ? -24.084 10.901 31.043 1.00 96.50 393 LEU A C 1
ATOM 3043 O O . LEU A 1 393 ? -23.756 10.403 32.113 1.00 96.50 393 LEU A O 1
ATOM 3047 N N . VAL A 1 394 ? -23.201 11.285 30.119 1.00 96.75 394 VAL A N 1
ATOM 3048 C CA . VAL A 1 394 ? -21.751 11.265 30.355 1.00 96.75 394 VAL A CA 1
ATOM 3049 C C . VAL A 1 394 ? -21.396 12.193 31.519 1.00 96.75 394 VAL A C 1
ATOM 3051 O O . VAL A 1 394 ? -20.678 11.763 32.417 1.00 96.75 394 VAL A O 1
ATOM 3054 N N . ASP A 1 395 ? -21.965 13.398 31.565 1.00 94.75 395 ASP A N 1
ATOM 3055 C CA . ASP A 1 395 ? -21.773 14.328 32.687 1.00 94.75 395 ASP A CA 1
ATOM 3056 C C . ASP A 1 395 ? -22.326 13.760 34.014 1.00 94.75 395 ASP A C 1
ATOM 3058 O O . ASP A 1 395 ? -21.655 13.782 35.042 1.00 94.75 395 ASP A O 1
ATOM 3062 N N . CYS A 1 396 ? -23.514 13.140 34.001 1.00 94.44 396 CYS A N 1
ATOM 3063 C CA . CYS A 1 396 ? -24.133 12.582 35.213 1.00 94.44 396 CYS A CA 1
ATOM 3064 C C . CYS A 1 396 ? -23.470 11.290 35.731 1.00 94.44 396 CYS A C 1
ATOM 3066 O O . CYS A 1 396 ? -23.381 11.074 36.945 1.00 94.44 396 CYS A O 1
ATOM 3068 N N . ASP A 1 397 ? -23.075 10.374 34.844 1.00 95.44 397 ASP A N 1
ATOM 3069 C CA . ASP A 1 397 ? -22.520 9.067 35.220 1.00 95.44 397 ASP A CA 1
ATOM 3070 C C . ASP A 1 397 ? -21.026 9.134 35.575 1.00 95.44 397 ASP A C 1
ATOM 3072 O O . ASP A 1 397 ? -20.525 8.211 36.224 1.00 95.44 397 ASP A O 1
ATOM 3076 N N . TYR A 1 398 ? -20.331 10.215 35.196 1.00 96.00 398 TYR A N 1
ATOM 3077 C CA . TYR A 1 398 ? -18.882 10.389 35.355 1.00 96.00 398 TYR A CA 1
ATOM 3078 C C . TYR A 1 398 ? -18.083 9.145 34.914 1.00 96.00 398 TYR A C 1
ATOM 3080 O O . TYR A 1 398 ? -17.340 8.560 35.715 1.00 96.00 398 TYR A O 1
ATOM 3088 N N . PRO A 1 399 ? -18.242 8.681 33.658 1.00 96.88 399 PRO A N 1
ATOM 3089 C CA . PRO A 1 399 ? -17.528 7.510 33.181 1.00 96.88 399 PRO A CA 1
ATOM 3090 C C . PRO A 1 399 ? -16.030 7.796 33.064 1.00 96.88 399 PRO A C 1
ATOM 3092 O O . PRO A 1 399 ? -15.593 8.934 32.891 1.00 96.88 399 PRO A O 1
ATOM 3095 N N . LEU A 1 400 ? -15.222 6.737 33.067 1.00 96.50 400 LEU A N 1
ATOM 3096 C CA . LEU A 1 400 ? -13.819 6.862 32.703 1.00 96.50 400 LEU A CA 1
ATOM 3097 C C . LEU A 1 400 ? -13.702 7.248 31.223 1.00 96.50 400 LEU A C 1
ATOM 3099 O O . LEU A 1 400 ? -14.036 6.451 30.344 1.00 96.50 400 LEU A O 1
ATOM 3103 N N . LEU A 1 401 ? -13.192 8.450 30.958 1.00 96.94 401 LEU A N 1
ATOM 3104 C CA . LEU A 1 401 ? -12.940 8.945 29.608 1.00 96.94 401 LEU A CA 1
ATOM 3105 C C . LEU A 1 401 ? -11.500 8.636 29.184 1.00 96.94 401 LEU A C 1
ATOM 3107 O O . LEU A 1 401 ? -10.549 9.048 29.849 1.00 96.94 401 LEU A O 1
ATOM 3111 N N . GLU A 1 402 ? -11.321 7.942 28.058 1.00 96.31 402 GLU A N 1
ATOM 3112 C CA . GLU A 1 402 ? -9.990 7.650 27.515 1.00 96.31 402 GLU A CA 1
ATOM 3113 C C . GLU A 1 402 ? -9.901 7.957 26.015 1.00 96.31 402 GLU A C 1
ATOM 3115 O O . GLU A 1 402 ? -10.770 7.590 25.223 1.00 96.31 402 GLU A O 1
ATOM 3120 N N . VAL A 1 403 ? -8.804 8.601 25.606 1.00 95.81 403 VAL A N 1
ATOM 3121 C CA . VAL A 1 403 ? -8.477 8.820 24.191 1.00 95.81 403 VAL A CA 1
ATOM 3122 C C . VAL A 1 403 ? -7.402 7.829 23.775 1.00 95.81 403 VAL A C 1
ATOM 3124 O O . VAL A 1 403 ? -6.260 7.890 24.238 1.00 95.81 403 VAL A O 1
ATOM 3127 N N . TRP A 1 404 ? -7.759 6.909 22.888 1.00 95.62 404 TRP A N 1
ATOM 3128 C CA . TRP A 1 404 ? -6.837 5.915 22.350 1.00 95.62 404 TRP A CA 1
ATOM 3129 C C . TRP A 1 404 ? -6.111 6.418 21.107 1.00 95.62 404 TRP A C 1
ATOM 3131 O O . TRP A 1 404 ? -6.568 7.306 20.384 1.00 95.62 404 TRP A O 1
ATOM 3141 N N . ASN A 1 405 ? -4.977 5.778 20.811 1.00 93.12 405 ASN A N 1
ATOM 3142 C CA . ASN A 1 405 ? -4.227 6.051 19.590 1.00 93.12 405 ASN A CA 1
ATOM 3143 C C . ASN A 1 405 ? -5.096 5.808 18.353 1.00 93.12 405 ASN A C 1
ATOM 3145 O O . ASN A 1 405 ? -5.956 4.922 18.339 1.00 93.12 405 ASN A O 1
ATOM 3149 N N . ARG A 1 406 ? -4.802 6.576 17.301 1.00 93.62 406 ARG A N 1
ATOM 3150 C CA . ARG A 1 406 ? -5.433 6.499 15.981 1.00 93.62 406 ARG A CA 1
ATOM 3151 C C . ARG A 1 406 ? -5.531 5.054 15.490 1.00 93.62 406 ARG A C 1
ATOM 3153 O O . ARG A 1 406 ? -4.516 4.362 15.397 1.00 93.62 406 ARG A O 1
ATOM 3160 N N . GLN A 1 407 ? -6.742 4.634 15.143 1.00 92.38 407 GLN A N 1
ATOM 3161 C CA . GLN A 1 407 ? -6.998 3.359 14.483 1.00 92.38 407 GLN A CA 1
ATOM 3162 C C . GLN A 1 407 ? -7.365 3.620 13.022 1.00 92.38 407 GLN A C 1
ATOM 3164 O O . GLN A 1 407 ? -8.117 4.532 12.696 1.00 92.38 407 GLN A O 1
ATOM 3169 N N . PHE A 1 408 ? -6.789 2.837 12.114 1.00 85.75 408 PHE A N 1
ATOM 3170 C CA . PHE A 1 408 ? -6.991 3.027 10.672 1.00 85.75 408 PHE A CA 1
ATOM 3171 C C . PHE A 1 408 ? -8.129 2.180 10.105 1.00 85.75 408 PHE A C 1
ATOM 3173 O O . PHE A 1 408 ? -8.541 2.393 8.971 1.00 85.75 408 PHE A O 1
ATOM 3180 N N . SER A 1 409 ? -8.617 1.203 10.870 1.00 89.75 409 SER A N 1
ATOM 3181 C CA . SER A 1 409 ? -9.613 0.246 10.403 1.00 89.75 409 SER A CA 1
ATOM 3182 C C . SER A 1 409 ? -10.864 0.289 11.269 1.00 89.75 409 SER A C 1
ATOM 3184 O O . SER A 1 409 ? -10.797 0.047 12.477 1.00 89.75 409 SER A O 1
ATOM 3186 N N . SER A 1 410 ? -12.013 0.491 10.620 1.00 88.25 410 SER A N 1
ATOM 3187 C CA . SER A 1 410 ? -13.343 0.365 11.228 1.00 88.25 410 SER A CA 1
ATOM 3188 C C . SER A 1 410 ? -13.609 -1.027 11.789 1.00 88.25 410 SER A C 1
ATOM 3190 O O . SER A 1 410 ? -14.264 -1.146 12.818 1.00 88.25 410 SER A O 1
ATOM 3192 N N . SER A 1 411 ? -13.047 -2.077 11.185 1.00 90.81 411 SER A N 1
ATOM 3193 C CA . SER A 1 411 ? -13.151 -3.444 11.706 1.00 90.81 411 SER A CA 1
ATOM 3194 C C . SER A 1 411 ? -12.114 -3.758 12.789 1.00 90.81 411 SER A C 1
ATOM 3196 O O . SER A 1 411 ? -12.352 -4.608 13.645 1.00 90.81 411 SER A O 1
ATOM 3198 N N . GLY A 1 412 ? -10.971 -3.065 12.785 1.00 93.19 412 GLY A N 1
ATOM 3199 C CA . GLY A 1 412 ? -9.886 -3.286 13.745 1.00 93.19 412 GLY A CA 1
ATOM 3200 C C . GLY A 1 412 ? -10.154 -2.684 15.126 1.00 93.19 412 GLY A C 1
ATOM 3201 O O . GLY A 1 412 ? -9.748 -3.261 16.140 1.00 93.19 412 GLY A O 1
ATOM 3202 N N . PHE A 1 413 ? -10.858 -1.549 15.182 1.00 96.00 413 PHE A N 1
ATOM 3203 C CA . PHE A 1 413 ? -11.149 -0.884 16.451 1.00 96.00 413 PHE A CA 1
ATOM 3204 C C . PHE A 1 413 ? -12.012 -1.738 17.399 1.00 96.00 413 PHE A C 1
ATOM 3206 O O . PHE A 1 413 ? -11.557 -1.950 18.522 1.00 96.00 413 PHE A O 1
ATOM 3213 N N . PRO A 1 414 ? -13.173 -2.304 16.995 1.00 97.25 414 PRO A N 1
ATOM 3214 C CA . PRO A 1 414 ? -13.986 -3.136 17.886 1.00 97.25 414 PRO A CA 1
ATOM 3215 C C . PRO A 1 414 ? -13.207 -4.306 18.487 1.00 97.25 414 PRO A C 1
ATOM 3217 O O . PRO A 1 414 ? -13.306 -4.569 19.682 1.00 97.25 414 PRO A O 1
ATOM 3220 N N . TYR A 1 415 ? -12.373 -4.974 17.685 1.00 96.50 415 TYR A N 1
ATOM 3221 C CA . TYR A 1 415 ? -11.520 -6.060 18.168 1.00 96.50 415 TYR A CA 1
ATOM 3222 C C . TYR A 1 415 ? -10.547 -5.579 19.252 1.00 96.50 415 TYR A C 1
ATOM 3224 O O . TYR A 1 415 ? -10.486 -6.166 20.333 1.00 96.50 415 TYR A O 1
ATOM 3232 N N . THR A 1 416 ? -9.832 -4.481 18.986 1.00 95.62 416 THR A N 1
ATOM 3233 C CA . THR A 1 416 ? -8.898 -3.870 19.942 1.00 95.62 416 THR A CA 1
ATOM 3234 C C . THR A 1 416 ? -9.626 -3.461 21.223 1.00 95.62 416 THR A C 1
ATOM 3236 O O . THR A 1 416 ? -9.198 -3.842 22.313 1.00 95.62 416 THR A O 1
ATOM 3239 N N . PHE A 1 417 ? -10.774 -2.790 21.092 1.00 97.56 417 PHE A N 1
ATOM 3240 C CA . PHE A 1 417 ? -11.627 -2.377 22.204 1.00 97.56 417 PHE A CA 1
ATOM 3241 C C . PHE A 1 417 ? -12.014 -3.561 23.090 1.00 97.56 417 PHE A C 1
ATOM 3243 O O . PHE A 1 417 ? -11.668 -3.612 24.269 1.00 97.56 417 PHE A O 1
ATOM 3250 N N . PHE A 1 418 ? -12.617 -4.588 22.499 1.00 97.38 418 PHE A N 1
ATOM 3251 C CA . PHE A 1 418 ? -13.065 -5.772 23.223 1.00 97.38 418 PHE A CA 1
ATOM 3252 C C . PHE A 1 418 ? -11.946 -6.647 23.790 1.00 97.38 418 PHE A C 1
ATOM 3254 O O . PHE A 1 418 ? -12.232 -7.488 24.646 1.00 97.38 418 PHE A O 1
ATOM 3261 N N . SER A 1 419 ? -10.723 -6.544 23.267 1.00 96.19 419 SER A N 1
ATOM 3262 C CA . SER A 1 419 ? -9.559 -7.279 23.780 1.00 96.19 419 SER A CA 1
ATOM 3263 C C . SER A 1 419 ? -8.882 -6.586 24.962 1.00 96.19 419 SER A C 1
ATOM 3265 O O . SER A 1 419 ? -8.255 -7.262 25.780 1.00 96.19 419 SER A O 1
ATOM 3267 N N . ASN A 1 420 ? -9.022 -5.262 25.056 1.00 96.75 420 ASN A N 1
ATOM 3268 C CA . ASN A 1 420 ? -8.428 -4.463 26.122 1.00 96.75 420 ASN A CA 1
ATOM 3269 C C . ASN A 1 420 ? -9.390 -4.246 27.294 1.00 96.75 420 ASN A C 1
ATOM 3271 O O . ASN A 1 420 ? -8.923 -3.950 28.386 1.00 96.75 420 ASN A O 1
ATOM 3275 N N . MET A 1 421 ? -10.693 -4.458 27.101 1.00 97.44 421 MET A N 1
ATOM 3276 C CA . MET A 1 421 ? -11.674 -4.493 28.188 1.00 97.44 421 MET A CA 1
ATOM 3277 C C . MET A 1 421 ? -11.650 -5.851 28.902 1.00 97.44 421 MET A C 1
ATOM 3279 O O . MET A 1 421 ? -12.038 -6.874 28.326 1.00 97.44 421 MET A O 1
ATOM 3283 N N . ILE A 1 422 ? -11.196 -5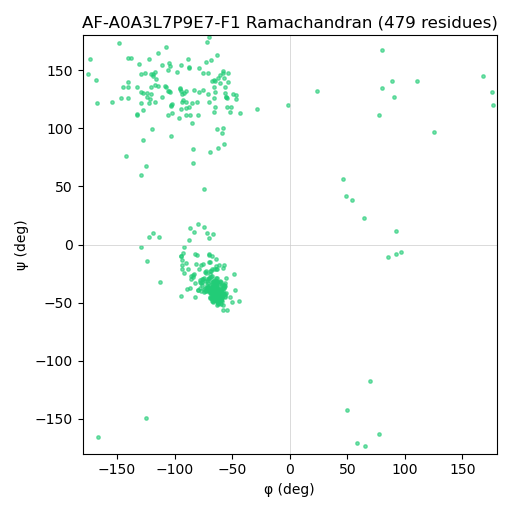.868 30.156 1.00 97.06 422 ILE A N 1
ATOM 3284 C CA . ILE A 1 422 ? -11.239 -7.044 31.029 1.00 97.06 422 ILE A CA 1
ATOM 3285 C C . ILE A 1 422 ? -12.567 -7.015 31.787 1.00 97.06 422 ILE A C 1
ATOM 3287 O O . ILE A 1 422 ? -12.801 -6.157 32.633 1.00 97.06 422 ILE A O 1
ATOM 3291 N N . VAL A 1 423 ? -13.439 -7.962 31.451 1.00 97.25 423 VAL A N 1
ATOM 3292 C CA . VAL A 1 423 ? -14.725 -8.183 32.122 1.00 97.25 423 VAL A CA 1
ATOM 3293 C C . VAL A 1 423 ? -14.500 -9.178 33.274 1.00 97.25 423 VAL A C 1
ATOM 3295 O O . VAL A 1 423 ? -13.851 -10.202 33.031 1.00 97.25 423 VAL A O 1
ATOM 3298 N N . PRO A 1 424 ? -14.996 -8.916 34.501 1.00 96.00 424 PRO A N 1
ATOM 3299 C CA . PRO A 1 424 ? -14.765 -9.791 35.656 1.00 96.00 424 PRO A CA 1
ATOM 3300 C C . PRO A 1 424 ? -15.393 -11.182 35.511 1.00 96.00 424 PRO A C 1
ATOM 3302 O O . PRO A 1 424 ? -14.868 -12.169 36.036 1.00 96.00 424 PRO A O 1
ATOM 3305 N N . GLU A 1 425 ? -16.513 -11.297 34.797 1.00 96.06 425 GLU A N 1
ATOM 3306 C CA . GLU A 1 425 ? -17.188 -12.575 34.612 1.00 96.06 425 GLU A CA 1
ATOM 3307 C C . GLU A 1 425 ? -16.463 -13.486 33.610 1.00 96.06 425 GLU A C 1
ATOM 3309 O O . GLU A 1 425 ? -15.878 -13.072 32.606 1.00 96.06 425 GLU A O 1
ATOM 3314 N N . LYS A 1 426 ? -16.553 -14.799 33.851 1.00 94.00 426 LYS A N 1
ATOM 3315 C CA . LYS A 1 426 ? -16.018 -15.807 32.928 1.00 94.00 426 LYS A CA 1
ATOM 3316 C C . LYS A 1 426 ? -16.781 -15.773 31.600 1.00 94.00 426 LYS A C 1
ATOM 3318 O O . LYS A 1 426 ? -18.008 -15.692 31.580 1.00 94.00 426 LYS A O 1
ATOM 3323 N N . LYS A 1 427 ? -16.054 -15.942 30.489 1.00 91.38 427 LYS A N 1
ATOM 3324 C CA . LYS A 1 427 ? -16.634 -16.061 29.140 1.00 91.38 427 LYS A CA 1
ATOM 3325 C C . LYS A 1 427 ? -17.765 -17.101 29.122 1.00 91.38 427 LYS A C 1
ATOM 3327 O O . LYS A 1 427 ? -17.568 -18.224 29.577 1.00 91.38 427 LYS A O 1
ATOM 3332 N N . GLY A 1 428 ? -18.919 -16.721 28.575 1.00 90.00 428 GLY A N 1
ATOM 3333 C CA . GLY A 1 428 ? -20.099 -17.584 28.443 1.00 90.00 428 GLY A CA 1
ATOM 3334 C C . GLY A 1 428 ? -21.096 -17.509 29.603 1.00 90.00 428 GLY A C 1
ATOM 3335 O O . GLY A 1 428 ? -22.184 -18.062 29.482 1.00 90.00 428 GLY A O 1
ATOM 3336 N N . LYS A 1 429 ? -20.772 -16.816 30.701 1.00 95.31 429 LYS A N 1
ATOM 3337 C CA . LYS A 1 429 ? -21.758 -16.476 31.735 1.00 95.31 429 LYS A CA 1
ATOM 3338 C C . LYS A 1 429 ? -22.461 -15.165 31.389 1.00 95.31 429 LYS A C 1
ATOM 3340 O O . LYS A 1 429 ? -21.883 -14.318 30.710 1.00 95.31 429 LYS A O 1
ATOM 3345 N N . GLN A 1 430 ? -23.697 -15.013 31.863 1.00 96.38 430 GLN A N 1
ATOM 3346 C CA . GLN A 1 430 ? -24.366 -13.715 31.845 1.00 96.38 430 GLN A CA 1
ATOM 3347 C C . GLN A 1 430 ? -23.543 -12.726 32.677 1.00 96.38 430 GLN A C 1
ATOM 3349 O O . GLN A 1 430 ? -23.005 -13.093 33.724 1.00 96.38 430 GLN A O 1
ATOM 3354 N N . SER A 1 431 ? -23.415 -11.504 32.178 1.00 96.44 431 SER A N 1
ATOM 3355 C CA . SER A 1 431 ? -22.624 -10.437 32.787 1.00 96.44 431 SER A CA 1
ATOM 3356 C C . SER A 1 431 ? -23.499 -9.187 32.886 1.00 96.44 431 SER A C 1
ATOM 3358 O O . SER A 1 431 ? -24.345 -8.974 32.011 1.00 96.44 431 SER A O 1
ATOM 3360 N N . PRO A 1 432 ? -23.328 -8.354 33.924 1.00 97.06 432 PRO A N 1
ATOM 3361 C CA . PRO A 1 432 ? -23.928 -7.027 33.949 1.00 97.06 432 PRO A CA 1
ATOM 3362 C C . PRO A 1 432 ? -23.260 -6.090 32.929 1.00 97.06 432 PRO A C 1
ATOM 3364 O O . PRO A 1 432 ? -23.753 -4.995 32.704 1.00 97.06 432 PRO A O 1
ATOM 3367 N N . TRP A 1 433 ? -22.156 -6.487 32.287 1.00 97.88 433 TRP A N 1
ATOM 3368 C CA . TRP A 1 433 ? -21.421 -5.642 31.353 1.00 97.88 433 TRP A CA 1
ATOM 3369 C C . TRP A 1 433 ? -21.847 -5.846 29.900 1.00 97.88 433 TRP A C 1
ATOM 3371 O O . TRP A 1 433 ? -21.809 -6.959 29.369 1.00 97.88 433 TRP A O 1
ATOM 3381 N N . ILE A 1 434 ? -22.147 -4.737 29.224 1.00 98.00 434 ILE A N 1
ATOM 3382 C CA . ILE A 1 434 ? -22.344 -4.682 27.775 1.00 98.00 434 ILE A CA 1
ATOM 3383 C C . ILE A 1 434 ? -21.277 -3.772 27.168 1.00 98.00 434 ILE A C 1
ATOM 3385 O O . ILE A 1 434 ? -21.160 -2.597 27.514 1.00 98.00 434 ILE A O 1
ATOM 3389 N N . LEU A 1 435 ? -20.498 -4.314 26.233 1.00 98.25 435 LEU A N 1
ATOM 3390 C CA . LEU A 1 435 ? -19.473 -3.573 25.504 1.00 98.25 435 LEU A CA 1
ATOM 3391 C C . LEU A 1 435 ? -19.974 -3.221 24.104 1.00 98.25 435 LEU A C 1
ATOM 3393 O O . LEU A 1 435 ? -20.258 -4.112 23.300 1.00 98.25 435 LEU A O 1
ATOM 3397 N N . LEU A 1 436 ? -20.026 -1.931 23.791 1.00 98.31 436 LEU A N 1
ATOM 3398 C CA . LEU A 1 436 ? -20.404 -1.410 22.480 1.00 98.31 436 LEU A CA 1
ATOM 3399 C C . LEU A 1 436 ? -19.172 -0.851 21.777 1.00 98.31 436 LEU A C 1
ATOM 3401 O O . LEU A 1 436 ? -18.380 -0.151 22.398 1.00 98.31 436 LEU A O 1
ATOM 3405 N N . ALA A 1 437 ? -19.004 -1.127 20.487 1.00 98.25 437 ALA A N 1
ATOM 3406 C CA . ALA A 1 437 ? -17.959 -0.491 19.691 1.00 98.25 437 ALA A CA 1
ATOM 3407 C C . ALA A 1 437 ? -18.427 -0.240 18.263 1.00 98.25 437 ALA A C 1
ATOM 3409 O O . ALA A 1 437 ? -18.982 -1.137 17.629 1.00 98.25 437 ALA A O 1
ATOM 3410 N N . GLY A 1 438 ? -18.145 0.949 17.744 1.00 97.31 438 GLY A N 1
ATOM 3411 C CA . GLY A 1 438 ? -18.525 1.333 16.392 1.00 97.31 438 GLY A CA 1
ATOM 3412 C C . GLY A 1 438 ? -17.823 2.598 15.921 1.00 97.31 438 GLY A C 1
ATOM 3413 O O . GLY A 1 438 ? -16.836 3.052 16.505 1.00 97.31 438 GLY A O 1
ATOM 3414 N N . THR A 1 439 ? -18.336 3.160 14.836 1.00 96.62 439 THR A N 1
ATOM 3415 C CA . THR A 1 439 ? -17.861 4.410 14.235 1.00 96.62 439 THR A CA 1
ATOM 3416 C C . THR A 1 439 ? -18.961 5.452 14.237 1.00 96.62 439 THR A C 1
ATOM 3418 O O . THR A 1 439 ? -20.123 5.119 14.027 1.00 96.62 439 THR A O 1
ATOM 3421 N N . VAL A 1 440 ? -18.578 6.710 14.424 1.00 96.06 440 VAL A N 1
ATOM 3422 C CA . VAL A 1 440 ? -19.430 7.884 14.218 1.00 96.06 440 VAL A CA 1
ATOM 3423 C C . VAL A 1 440 ? -18.712 8.918 13.368 1.00 96.06 440 VAL A C 1
ATOM 3425 O O . VAL A 1 440 ? -17.479 8.949 13.329 1.00 96.06 440 VAL A O 1
ATOM 3428 N N . THR A 1 441 ? -19.484 9.759 12.683 1.00 95.38 441 THR A N 1
ATOM 3429 C CA . THR A 1 441 ? -18.944 10.765 11.761 1.00 95.38 441 THR A CA 1
ATOM 3430 C C . THR A 1 441 ? -19.432 12.175 12.120 1.00 95.38 441 THR A C 1
ATOM 3432 O O . THR A 1 441 ? -20.222 12.742 11.371 1.00 95.38 441 THR A O 1
ATOM 3435 N N . PRO A 1 442 ? -19.017 12.761 13.263 1.00 92.19 442 PRO A N 1
ATOM 3436 C CA . PRO A 1 442 ? -19.390 14.129 13.622 1.00 92.19 442 PRO A CA 1
ATOM 3437 C C . PRO A 1 442 ? -18.837 15.136 12.599 1.00 92.19 442 PRO A C 1
ATOM 3439 O O . PRO A 1 442 ? -17.662 15.512 12.616 1.00 92.19 442 PRO A O 1
ATOM 3442 N N . GLY A 1 443 ? -19.694 15.565 11.673 1.00 90.88 443 GLY A N 1
ATOM 3443 C CA . GLY A 1 443 ? -19.320 16.460 10.580 1.00 90.88 443 GLY A CA 1
ATOM 3444 C C . GLY A 1 443 ? -18.413 15.773 9.555 1.00 90.88 443 GLY A C 1
ATOM 3445 O O . GLY A 1 443 ? -18.826 14.832 8.885 1.00 90.88 443 GLY A O 1
ATOM 3446 N N . GLN A 1 444 ? -17.180 16.264 9.399 1.00 89.31 444 GLN A N 1
ATOM 3447 C CA . GLN A 1 444 ? -16.199 15.711 8.449 1.00 89.31 444 GLN A CA 1
ATOM 3448 C C . GLN A 1 444 ? -15.243 14.692 9.083 1.00 89.31 444 GLN A C 1
ATOM 3450 O O . GLN A 1 444 ? -14.489 14.023 8.375 1.00 89.31 444 GLN A O 1
ATOM 3455 N N . PHE A 1 445 ? -15.256 14.559 10.409 1.00 92.19 445 PHE A N 1
ATOM 3456 C CA . PHE A 1 445 ? -14.322 13.702 11.126 1.00 92.19 445 PHE A CA 1
ATOM 3457 C C . PHE A 1 445 ? -14.949 12.343 11.388 1.00 92.19 445 PHE A C 1
ATOM 3459 O O . PHE A 1 445 ? -16.075 12.260 11.862 1.00 92.19 445 PHE A O 1
ATOM 3466 N N . LYS A 1 446 ? -14.203 11.267 11.129 1.00 94.69 446 LYS A N 1
ATOM 3467 C CA . LYS A 1 446 ? -14.582 9.922 11.568 1.00 94.69 446 LYS A CA 1
ATOM 3468 C C . LYS A 1 446 ? -13.914 9.616 12.904 1.00 94.69 446 LYS A C 1
ATOM 3470 O O . LYS A 1 446 ? -12.704 9.795 13.062 1.00 94.69 446 LYS A O 1
ATOM 3475 N N . VAL A 1 447 ? -14.700 9.121 13.851 1.00 96.38 447 VAL A N 1
ATOM 3476 C CA . VAL A 1 447 ? -14.254 8.762 15.197 1.00 96.38 447 VAL A CA 1
ATOM 3477 C C . VAL A 1 447 ? -14.729 7.351 15.515 1.00 96.38 447 VAL A C 1
ATOM 3479 O O . VAL A 1 447 ? -15.886 6.996 15.302 1.00 96.38 447 VAL A O 1
ATOM 3482 N N . HIS A 1 448 ? -13.822 6.523 16.012 1.00 97.06 448 HIS A N 1
ATOM 3483 C CA . HIS A 1 448 ? -14.167 5.249 16.614 1.00 97.06 448 HIS A CA 1
ATOM 3484 C C . HIS A 1 448 ? -14.569 5.468 18.068 1.00 97.06 448 HIS A C 1
ATOM 3486 O O . HIS A 1 448 ? -13.855 6.148 18.806 1.00 97.06 448 HIS A O 1
ATOM 3492 N N . VAL A 1 449 ? -15.684 4.872 18.481 1.00 97.75 449 VAL A N 1
ATOM 3493 C CA . VAL A 1 449 ? -16.200 5.000 19.844 1.00 97.75 449 VAL A CA 1
ATOM 3494 C C . VAL A 1 449 ? -16.439 3.622 20.428 1.00 97.75 449 VAL A C 1
ATOM 3496 O O . VAL A 1 449 ? -17.058 2.763 19.795 1.00 97.75 449 VAL A O 1
ATOM 3499 N N . GLY A 1 450 ? -15.924 3.414 21.635 1.00 98.06 450 GLY A N 1
ATOM 3500 C CA . GLY A 1 450 ? -16.149 2.234 22.449 1.00 98.06 450 GLY A CA 1
ATOM 3501 C C . GLY A 1 450 ? -16.779 2.629 23.780 1.00 98.06 450 GLY A C 1
ATOM 3502 O O . GLY A 1 450 ? -16.271 3.513 24.460 1.00 98.06 450 GLY A O 1
ATOM 3503 N N . ILE A 1 451 ? -17.876 1.981 24.160 1.00 98.38 451 ILE A N 1
ATOM 3504 C CA . ILE A 1 451 ? -18.626 2.279 25.383 1.00 98.38 451 ILE A CA 1
ATOM 3505 C C . ILE A 1 451 ? -18.729 1.003 26.217 1.00 98.38 451 ILE A C 1
ATOM 3507 O O . ILE A 1 451 ? -19.152 -0.036 25.709 1.00 98.38 451 ILE A O 1
ATOM 3511 N N . ALA A 1 452 ? -18.333 1.073 27.486 1.00 98.19 452 ALA A N 1
ATOM 3512 C CA . ALA A 1 452 ? -18.561 0.011 28.461 1.00 98.19 452 ALA A CA 1
ATOM 3513 C C . ALA A 1 452 ? -19.721 0.412 29.376 1.00 98.19 452 ALA A C 1
ATOM 3515 O O . ALA A 1 452 ? -19.663 1.443 30.055 1.00 98.19 452 ALA A O 1
ATOM 3516 N N . LEU A 1 453 ? -20.772 -0.404 29.361 1.00 98.12 453 LEU A N 1
ATOM 3517 C CA . LEU A 1 453 ? -22.021 -0.160 30.067 1.00 98.12 453 LEU A CA 1
ATOM 3518 C C . LEU A 1 453 ? -22.222 -1.206 31.160 1.00 98.12 453 LEU A C 1
ATOM 3520 O O . LEU A 1 453 ? -22.021 -2.393 30.909 1.00 98.12 453 LEU A O 1
ATOM 3524 N N . GLU A 1 454 ? -22.651 -0.766 32.338 1.00 97.69 454 GLU A N 1
ATOM 3525 C CA . GLU A 1 454 ? -23.076 -1.629 33.444 1.00 97.69 454 GLU A CA 1
ATOM 3526 C C . GLU A 1 454 ? -24.604 -1.621 33.515 1.00 97.69 454 GLU A C 1
ATOM 3528 O O . GLU A 1 454 ? -25.225 -0.571 33.662 1.00 97.69 454 GLU A O 1
ATOM 3533 N N . CYS A 1 455 ? -25.219 -2.783 33.366 1.00 97.19 455 CYS A N 1
ATOM 3534 C CA . CYS A 1 455 ? -26.660 -2.961 33.325 1.00 97.19 455 CYS A CA 1
ATOM 3535 C C . CYS A 1 455 ? -27.201 -3.383 34.688 1.00 97.19 455 CYS A C 1
ATOM 3537 O O . CYS A 1 455 ? -26.531 -4.081 35.448 1.00 97.19 455 CYS A O 1
ATOM 3539 N N . SER A 1 456 ? -28.436 -2.978 34.992 1.00 95.31 456 SER A N 1
ATOM 3540 C CA . SER A 1 456 ? -29.085 -3.357 36.256 1.00 95.31 456 SER A CA 1
ATOM 3541 C C . SER A 1 456 ? -29.438 -4.844 36.320 1.00 95.31 456 SER A C 1
ATOM 3543 O O . SER A 1 456 ? -29.613 -5.393 37.404 1.00 95.31 456 SER A O 1
ATOM 3545 N N . GLU A 1 457 ? -29.567 -5.486 35.158 1.00 96.31 457 GLU A N 1
ATOM 3546 C CA . GLU A 1 457 ? -29.899 -6.898 35.004 1.00 96.31 457 GLU A CA 1
ATOM 3547 C C . GLU A 1 457 ? -28.766 -7.638 34.289 1.00 96.31 457 GLU A C 1
ATOM 3549 O O . GLU A 1 457 ? -28.086 -7.092 33.414 1.00 96.31 457 GLU A O 1
ATOM 3554 N N . LEU A 1 458 ? -28.575 -8.909 34.650 1.00 96.44 458 LEU A N 1
ATOM 3555 C CA . LEU A 1 458 ? -27.604 -9.774 33.991 1.00 96.44 458 LEU A CA 1
ATOM 3556 C C . LEU A 1 458 ? -28.033 -10.027 32.544 1.00 96.44 458 LEU A C 1
ATOM 3558 O O . LEU A 1 458 ? -29.133 -10.508 32.281 1.00 96.44 458 LEU A O 1
ATOM 3562 N N . SER A 1 459 ? -27.135 -9.750 31.601 1.00 95.38 459 SER A N 1
ATOM 3563 C CA . SER A 1 459 ? -27.401 -9.888 30.174 1.00 95.38 459 SER A CA 1
ATOM 3564 C C . SER A 1 459 ? -26.502 -10.942 29.535 1.00 95.38 459 SER A C 1
ATOM 3566 O O . SER A 1 459 ? -25.349 -11.146 29.921 1.00 95.38 459 SER A O 1
ATOM 3568 N N . SER A 1 460 ? -27.020 -11.621 28.511 1.00 95.06 460 SER A N 1
ATOM 3569 C CA . SER A 1 460 ? -26.212 -12.457 27.614 1.00 95.06 460 SER A CA 1
ATOM 3570 C C . SER A 1 460 ? -25.527 -11.643 26.506 1.00 95.06 460 SER A C 1
ATOM 3572 O O . SER A 1 460 ? -24.703 -12.180 25.764 1.00 95.06 460 SER A O 1
ATOM 3574 N N . LEU A 1 461 ? -25.856 -10.353 26.366 1.00 92.19 461 LEU A N 1
ATOM 3575 C CA . LEU A 1 461 ? -25.332 -9.462 25.329 1.00 92.19 461 LEU A CA 1
ATOM 3576 C C . LEU A 1 461 ? -23.975 -8.867 25.732 1.00 92.19 461 LEU A C 1
ATOM 3578 O O . LEU A 1 461 ? -23.863 -7.678 25.984 1.00 92.19 461 LEU A O 1
ATOM 3582 N N . ALA A 1 462 ? -22.918 -9.676 25.764 1.00 94.00 462 ALA A N 1
ATOM 3583 C CA . ALA A 1 462 ? -21.617 -9.201 26.248 1.00 94.00 462 ALA A CA 1
ATOM 3584 C C . ALA A 1 462 ? -20.942 -8.158 25.327 1.00 94.00 462 ALA A C 1
ATOM 3586 O O . ALA A 1 462 ? -20.302 -7.221 25.800 1.00 94.00 462 ALA A O 1
ATOM 3587 N N . LYS A 1 463 ? -21.016 -8.341 24.000 1.00 97.19 463 LYS A N 1
ATOM 3588 C CA . LYS A 1 463 ? -20.280 -7.529 23.011 1.00 97.19 463 LYS A CA 1
ATOM 3589 C C . LYS A 1 463 ? -21.149 -7.250 21.793 1.00 97.19 463 LYS A C 1
ATOM 3591 O O . LYS A 1 463 ? -21.647 -8.187 21.174 1.00 97.19 463 LYS A O 1
ATOM 3596 N N . ILE A 1 464 ? -21.293 -5.981 21.426 1.00 97.75 464 ILE A N 1
ATOM 3597 C CA . ILE A 1 464 ? -22.068 -5.546 20.263 1.00 97.75 464 ILE A CA 1
ATOM 3598 C C . ILE A 1 464 ? -21.185 -4.639 19.406 1.00 97.75 464 ILE A C 1
ATOM 3600 O O . ILE A 1 464 ? -20.767 -3.561 19.829 1.00 97.75 464 ILE A O 1
ATOM 3604 N N . THR A 1 465 ? -20.892 -5.080 18.184 1.00 97.88 465 THR A N 1
ATOM 3605 C CA . THR A 1 465 ? -20.283 -4.218 17.168 1.00 97.88 465 THR A CA 1
ATOM 3606 C C . THR A 1 465 ? -21.386 -3.495 16.419 1.00 97.88 465 THR A C 1
ATOM 3608 O O . THR A 1 465 ? -22.215 -4.136 15.775 1.00 97.88 465 THR A O 1
ATOM 3611 N N . ILE A 1 466 ? -21.381 -2.173 16.505 1.00 97.56 466 ILE A N 1
ATOM 3612 C CA . ILE A 1 466 ? -22.342 -1.305 15.837 1.00 97.56 466 ILE A CA 1
ATOM 3613 C C . ILE A 1 466 ? -21.721 -0.885 14.511 1.00 97.56 466 ILE A C 1
ATOM 3615 O O . ILE A 1 466 ? -20.600 -0.369 14.473 1.00 97.56 466 ILE A O 1
ATOM 3619 N N . LYS A 1 467 ? -22.422 -1.172 13.415 1.00 94.06 467 LYS A N 1
ATOM 3620 C CA . LYS A 1 467 ? -21.999 -0.752 12.082 1.00 94.06 467 LYS A CA 1
ATOM 3621 C C . LYS A 1 467 ? -22.613 0.610 11.799 1.00 94.06 467 LYS A C 1
ATOM 3623 O O . LYS A 1 467 ? -23.832 0.732 11.815 1.00 94.06 467 LYS A O 1
ATOM 3628 N N . ASP A 1 468 ? -21.767 1.593 11.516 1.00 83.94 468 ASP A N 1
ATOM 3629 C CA . ASP A 1 468 ? -22.188 2.920 11.058 1.00 83.94 468 ASP A CA 1
ATOM 3630 C C . ASP A 1 468 ? -23.290 3.543 11.947 1.00 83.94 468 ASP A C 1
ATOM 3632 O O . ASP A 1 468 ? -23.264 3.391 13.168 1.00 83.94 468 ASP A O 1
ATOM 3636 N N . GLU A 1 469 ? -24.249 4.256 11.355 1.00 81.75 469 GLU A N 1
ATOM 3637 C CA . GLU A 1 469 ? -25.313 5.026 12.024 1.00 81.75 469 GLU A CA 1
ATOM 3638 C C . GLU A 1 469 ? -26.354 4.174 12.791 1.00 81.75 469 GLU A C 1
ATOM 3640 O O . GLU A 1 469 ? -27.331 4.707 13.311 1.00 81.75 469 GLU A O 1
ATOM 3645 N N . GLN A 1 470 ? -26.139 2.862 12.952 1.00 96.00 470 GLN A N 1
ATOM 3646 C CA . GLN A 1 470 ? -27.031 1.951 13.695 1.00 96.00 470 GLN A CA 1
ATOM 3647 C C . GLN A 1 470 ? -27.030 2.168 15.218 1.00 96.00 470 GLN A C 1
ATOM 3649 O O . GLN A 1 470 ? -27.643 1.406 15.968 1.00 96.00 470 GLN A O 1
ATOM 3654 N N . TRP A 1 471 ? -26.341 3.197 15.711 1.00 97.25 471 TRP A N 1
ATOM 3655 C CA . TRP A 1 471 ? -26.343 3.558 17.126 1.00 97.25 471 TRP A CA 1
ATOM 3656 C C . TRP A 1 471 ? -27.755 3.826 17.655 1.00 97.25 471 TRP A C 1
ATOM 3658 O O . TRP A 1 471 ? -28.071 3.425 18.776 1.00 97.25 471 TRP A O 1
ATOM 3668 N N . LEU A 1 472 ? -28.615 4.438 16.836 1.00 96.12 472 LEU A N 1
ATOM 3669 C CA . LEU A 1 472 ? -29.987 4.783 17.213 1.00 96.12 472 LEU A CA 1
ATOM 3670 C C . LEU A 1 472 ? -30.892 3.558 17.402 1.00 96.12 472 LEU A C 1
ATOM 3672 O O . LEU A 1 472 ? -31.804 3.620 18.224 1.00 96.12 472 LEU A O 1
ATOM 3676 N N . ASP A 1 473 ? -30.608 2.457 16.702 1.00 96.69 473 ASP A N 1
ATOM 3677 C CA . ASP A 1 473 ? -31.368 1.203 16.805 1.00 96.69 473 ASP A CA 1
ATOM 3678 C C . ASP A 1 473 ? -30.992 0.406 18.060 1.00 96.69 473 ASP A C 1
ATOM 3680 O O . ASP A 1 473 ? -31.792 -0.352 18.611 1.00 96.69 473 ASP A O 1
ATOM 3684 N N . VAL A 1 474 ? -29.740 0.541 18.505 1.00 97.31 474 VAL A N 1
ATOM 3685 C CA . VAL A 1 474 ? -29.198 -0.215 19.642 1.00 97.31 474 VAL A CA 1
ATOM 3686 C C . VAL A 1 474 ? -29.441 0.512 20.963 1.00 97.31 474 VAL A C 1
ATOM 3688 O O . VAL A 1 474 ? -29.726 -0.141 21.973 1.00 97.31 474 VAL A O 1
ATOM 3691 N N . LEU A 1 475 ? -29.328 1.843 20.958 1.00 97.94 475 LEU A N 1
ATOM 3692 C CA . LEU A 1 475 ? -29.442 2.695 22.138 1.00 97.94 475 LEU A CA 1
ATOM 3693 C C . LEU A 1 475 ? -30.793 3.407 22.177 1.00 97.94 475 LEU A C 1
ATOM 3695 O O . LEU A 1 475 ? -31.176 4.087 21.229 1.00 97.94 475 LEU A O 1
ATOM 3699 N N . SER A 1 476 ? -31.475 3.363 23.316 1.00 97.81 476 SER A N 1
ATOM 3700 C CA . SER A 1 476 ? -32.676 4.156 23.600 1.00 97.81 476 SER A CA 1
ATOM 3701 C C . SER A 1 476 ? -32.498 4.942 24.901 1.00 97.81 476 SER A C 1
ATOM 3703 O O . SER A 1 476 ? -31.820 4.473 25.806 1.00 97.81 476 SER A O 1
ATOM 3705 N N . LEU A 1 477 ? -33.093 6.130 25.007 1.00 97.62 477 LEU A N 1
ATOM 3706 C CA . LEU A 1 477 ? -33.128 6.906 26.251 1.00 97.62 477 LEU A CA 1
ATOM 3707 C C . LEU A 1 477 ? -34.534 6.793 26.828 1.00 97.62 477 LEU A C 1
ATOM 3709 O O . LEU A 1 477 ? -35.504 6.954 26.086 1.00 97.62 477 LEU A O 1
ATOM 3713 N N . LYS A 1 478 ? -34.645 6.491 28.121 1.00 97.31 478 LYS A N 1
ATOM 3714 C CA . LYS A 1 478 ? -35.926 6.387 28.821 1.00 97.31 478 LYS A CA 1
ATOM 3715 C C . LYS A 1 478 ? -35.931 7.328 30.015 1.00 97.31 478 LYS A C 1
ATOM 3717 O O . LYS A 1 478 ? -34.997 7.317 30.811 1.00 97.31 478 LYS A O 1
ATOM 3722 N N . GLU A 1 479 ? -36.985 8.123 30.135 1.00 95.62 479 GLU A N 1
ATOM 3723 C CA . GLU A 1 479 ? -37.231 8.926 31.328 1.00 95.62 479 GLU A CA 1
ATOM 3724 C C . GLU A 1 479 ? -37.834 8.034 32.421 1.00 95.62 479 GLU A C 1
ATOM 3726 O O . GLU A 1 479 ? -38.740 7.232 32.168 1.00 95.62 479 GLU A O 1
ATOM 3731 N N . VAL A 1 480 ? -37.274 8.118 33.622 1.00 90.94 480 VAL A N 1
ATOM 3732 C CA . VAL A 1 480 ? -37.768 7.430 34.812 1.00 90.94 480 VAL A CA 1
ATOM 3733 C C . VAL A 1 480 ? -38.751 8.367 35.494 1.00 90.94 480 VAL A C 1
ATOM 3735 O O . VAL A 1 480 ? -38.373 9.473 35.880 1.00 90.94 480 VAL A O 1
ATOM 3738 N N . ALA A 1 481 ? -40.004 7.919 35.571 1.00 80.56 481 ALA A N 1
ATOM 3739 C CA . ALA A 1 481 ? -41.110 8.650 36.182 1.00 80.56 481 ALA A CA 1
ATOM 3740 C C . ALA A 1 481 ? -40.949 8.810 37.698 1.00 80.56 481 ALA A C 1
ATOM 3742 O O . ALA A 1 481 ? -40.406 7.873 38.336 1.00 80.56 481 ALA A O 1
#

Sequence (481 aa):
MEFLASHSGWILLACTALILIPISAFILRNACGICGQDLPTFRKAMVVVPATTLAAFFAWDFVGYGMVHFSQEAFPRPMRPTIAAMGYTNWFALPLSVRYQLVDAIPMVSKTPYIFAFCVAGMFTVGGLTVPFRIGIMVLALQWIMNLIVFATLNFLVMFVFHLAVRQFPEQTKQLEAQIARFQRQPSRQAKEKVSAEAHMAGLHQTLQTHAGNTDPVAPPNPDATGHAMEAPSDEGVQGLPRTVMASSMEYLANANELVHPYLEKMNDQLKPIAAIFPERIRNFLERGGWWLFICLAMVIISRWMLSVGALVRKKLKSGKTARKVDRKVGKLDLAALGPCISKPGRIILCVKGIPCRIRAFVISPAGNDSGELHIDMAETIADYIKPGMGNLVDCDYPLLEVWNRQFSSSGFPYTFFSNMIVPEKKGKQSPWILLAGTVTPGQFKVHVGIALECSELSSLAKITIKDEQWLDVLSLKEVA